Protein AF-A0A094ZX89-F1 (afdb_monomer)

Radius of gyration: 71.56 Å; Cα contacts (8 Å, |Δi|>4): 65; chains: 1; bounding box: 139×80×255 Å

Structure (mmCIF, N/CA/C/O backbone):
data_AF-A0A094ZX89-F1
#
_entry.id   AF-A0A094ZX89-F1
#
loop_
_atom_site.group_PDB
_atom_site.id
_atom_site.type_symbol
_atom_site.label_atom_id
_atom_site.label_alt_id
_atom_site.label_comp_id
_atom_site.label_asym_id
_atom_site.label_entity_id
_atom_site.label_seq_id
_atom_site.pdbx_PDB_ins_code
_atom_site.Cartn_x
_atom_site.Cartn_y
_atom_site.Cartn_z
_atom_site.occupancy
_atom_site.B_iso_or_equiv
_atom_site.auth_seq_id
_atom_site.auth_comp_id
_atom_site.auth_asym_id
_atom_site.auth_atom_id
_atom_site.pdbx_PDB_model_num
ATOM 1 N N . MET A 1 1 ? -76.229 -37.981 180.926 1.00 41.06 1 MET A N 1
ATOM 2 C CA . MET A 1 1 ? -76.497 -39.367 180.472 1.00 41.06 1 MET A CA 1
ATOM 3 C C . MET A 1 1 ? -76.841 -39.307 178.986 1.00 41.06 1 MET A C 1
ATOM 5 O O . MET A 1 1 ? -77.696 -38.516 178.642 1.00 41.06 1 MET A O 1
ATOM 9 N N . VAL A 1 2 ? -76.043 -39.837 178.052 1.00 41.75 2 VAL A N 1
ATOM 10 C CA . VAL A 1 2 ? -75.763 -41.256 177.724 1.00 41.75 2 VAL A CA 1
ATOM 11 C C . VAL A 1 2 ? -76.484 -41.646 176.421 1.00 41.75 2 VAL A C 1
ATOM 13 O O . VAL A 1 2 ? -77.694 -41.779 176.400 1.00 41.75 2 VAL A O 1
ATOM 16 N N . LYS A 1 3 ? -75.650 -41.853 175.388 1.00 41.97 3 LYS A N 1
ATOM 17 C CA . LYS A 1 3 ? -75.594 -42.945 174.388 1.00 41.97 3 LYS A CA 1
ATOM 18 C C . LYS A 1 3 ? -76.803 -43.307 173.493 1.00 41.97 3 LYS A C 1
ATOM 20 O O . LYS A 1 3 ? -77.934 -43.396 173.938 1.00 41.97 3 LYS A O 1
ATOM 25 N N . LYS A 1 4 ? -76.386 -43.814 172.310 1.00 42.12 4 LYS A N 1
ATOM 26 C CA . LYS A 1 4 ? -76.982 -44.830 171.399 1.00 42.12 4 LYS A CA 1
ATOM 27 C C . LYS A 1 4 ? -77.905 -44.287 170.290 1.00 42.12 4 LYS A C 1
ATOM 29 O O . LYS A 1 4 ? -78.927 -43.696 170.575 1.00 42.12 4 LYS A O 1
ATOM 34 N N . SER A 1 5 ? -77.479 -44.313 169.012 1.00 40.62 5 SER A N 1
ATOM 35 C CA . SER A 1 5 ? -77.398 -45.451 168.041 1.00 40.62 5 SER A CA 1
ATOM 36 C C . SER A 1 5 ? -78.710 -45.576 167.237 1.00 40.62 5 SER A C 1
ATOM 38 O O . SER A 1 5 ? -79.751 -45.434 167.849 1.00 40.62 5 SER A O 1
ATOM 40 N N . ASN A 1 6 ? -78.811 -45.897 165.939 1.00 39.19 6 ASN A N 1
ATOM 41 C CA . ASN A 1 6 ? -77.958 -46.660 165.020 1.00 39.19 6 ASN A CA 1
ATOM 42 C C . ASN A 1 6 ? -78.583 -46.627 163.587 1.00 39.19 6 ASN A C 1
ATOM 44 O O . ASN A 1 6 ? -79.802 -46.623 163.501 1.00 39.19 6 ASN A O 1
ATOM 48 N N . LYS A 1 7 ? -77.743 -46.713 162.526 1.00 44.81 7 LYS A N 1
ATOM 49 C CA . LYS A 1 7 ? -77.865 -47.479 161.233 1.00 44.81 7 LYS A CA 1
ATOM 50 C C . LYS A 1 7 ? -79.179 -47.454 160.387 1.00 44.81 7 LYS A C 1
ATOM 52 O O . LYS A 1 7 ? -80.246 -47.631 160.935 1.00 44.81 7 LYS A O 1
ATOM 57 N N . LYS A 1 8 ? -79.219 -47.472 159.034 1.00 43.12 8 LYS A N 1
ATOM 58 C CA . LYS A 1 8 ? -78.257 -47.454 157.892 1.00 43.12 8 LYS A CA 1
ATOM 59 C C . LYS A 1 8 ? -79.046 -47.472 156.535 1.00 43.12 8 LYS A C 1
ATOM 61 O O . LYS A 1 8 ? -79.959 -48.274 156.404 1.00 43.12 8 LYS A O 1
ATOM 66 N N . THR A 1 9 ? -78.542 -46.747 155.510 1.00 43.34 9 THR A N 1
ATOM 67 C CA . THR A 1 9 ? -78.461 -47.079 154.037 1.00 43.34 9 THR A CA 1
ATOM 68 C C . THR A 1 9 ? -79.727 -47.118 153.126 1.00 43.34 9 THR A C 1
ATOM 70 O O . THR A 1 9 ? -80.831 -47.193 153.638 1.00 43.34 9 THR A O 1
ATOM 73 N N . PRO A 1 10 ? -79.609 -47.188 151.768 1.00 52.56 10 PRO A N 1
ATOM 74 C CA . PRO A 1 10 ? -79.004 -46.232 150.805 1.00 52.56 10 PRO A CA 1
ATOM 75 C C . PRO A 1 10 ? -79.899 -46.013 149.534 1.00 52.56 10 PRO A C 1
ATOM 77 O O . PRO A 1 10 ? -80.693 -46.888 149.224 1.00 52.56 10 PRO A O 1
ATOM 80 N N . LYS A 1 11 ? -79.783 -44.903 148.760 1.00 43.03 11 LYS A N 1
ATOM 81 C CA . LYS A 1 11 ? -80.087 -44.838 147.283 1.00 43.03 11 LYS A CA 1
ATOM 82 C C . LYS A 1 11 ? -80.038 -43.441 146.620 1.00 43.03 11 LYS A C 1
ATOM 84 O O . LYS A 1 11 ? -79.767 -43.374 145.430 1.00 43.03 11 LYS A O 1
ATOM 89 N N . LYS A 1 12 ? -80.228 -42.312 147.324 1.00 47.03 12 LYS A N 1
ATOM 90 C CA . LYS A 1 12 ? -80.390 -40.991 146.648 1.00 47.03 1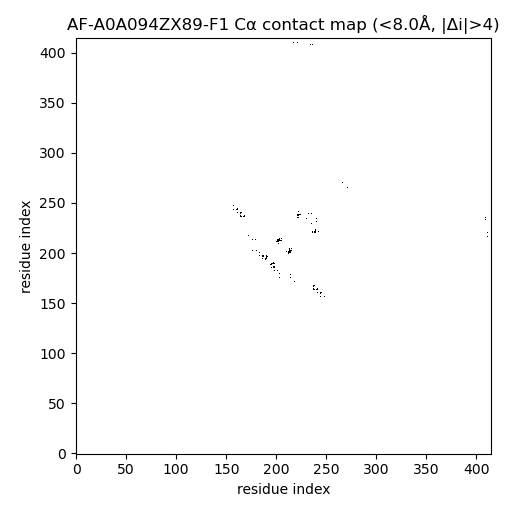2 LYS A CA 1
ATOM 91 C C . LYS A 1 12 ? -79.115 -40.162 146.388 1.00 47.03 12 LYS A C 1
ATOM 93 O O . LYS A 1 12 ? -79.116 -39.342 145.478 1.00 47.03 12 LYS A O 1
ATOM 98 N N . LYS A 1 13 ? -78.003 -40.374 147.111 1.00 49.28 13 LYS A N 1
ATOM 99 C CA . LYS A 1 13 ? -76.745 -39.609 146.897 1.00 49.28 13 LYS A CA 1
ATOM 100 C C . LYS A 1 13 ? -75.967 -40.004 145.632 1.00 49.28 13 LYS A C 1
ATOM 102 O O . LYS A 1 13 ? -75.152 -39.217 145.177 1.00 49.28 13 LYS A O 1
ATOM 107 N N . ASN A 1 14 ? -76.261 -41.165 145.045 1.00 51.38 14 ASN A N 1
ATOM 108 C CA . ASN A 1 14 ? -75.645 -41.632 143.797 1.00 51.38 14 ASN A CA 1
ATOM 109 C C . ASN A 1 14 ? -76.259 -40.982 142.540 1.00 51.38 14 ASN A C 1
ATOM 111 O O . ASN A 1 14 ? -75.715 -41.112 141.453 1.00 51.38 14 ASN A O 1
ATOM 115 N N . ILE A 1 15 ? -77.398 -40.292 142.678 1.00 56.28 15 ILE A N 1
ATOM 116 C CA . ILE A 1 15 ? -78.101 -39.651 141.557 1.00 56.28 15 ILE A CA 1
ATOM 117 C C . ILE A 1 15 ? -77.507 -38.263 141.284 1.00 56.28 15 ILE A C 1
ATOM 119 O O . ILE A 1 15 ? -77.224 -37.936 140.140 1.00 56.28 15 ILE A O 1
ATOM 123 N N . LYS A 1 16 ? -77.210 -37.486 142.336 1.00 60.59 16 LYS A N 1
ATOM 124 C CA . LYS A 1 16 ? -76.754 -36.088 142.221 1.00 60.59 16 LYS A CA 1
ATOM 125 C C . LYS A 1 16 ? -75.310 -35.942 141.716 1.00 60.59 16 LYS A C 1
ATOM 127 O O . LYS A 1 16 ? -74.999 -35.029 140.960 1.00 60.59 16 LYS A O 1
ATOM 132 N N . SER A 1 17 ? -74.413 -36.843 142.119 1.00 62.81 17 SER A N 1
ATOM 133 C CA . SER A 1 17 ? -73.046 -36.926 141.578 1.00 62.81 17 SER A CA 1
ATOM 134 C C . SER A 1 17 ? -73.033 -37.467 140.147 1.00 62.81 17 SER A C 1
ATOM 136 O O . SER A 1 17 ? -72.237 -37.006 139.335 1.00 62.81 17 SER A O 1
ATOM 138 N N . ARG A 1 18 ? -73.955 -38.380 139.816 1.00 63.81 18 ARG A N 1
ATOM 139 C CA . ARG A 1 18 ? -74.156 -38.890 138.453 1.00 63.81 18 ARG A CA 1
ATOM 140 C C . ARG A 1 18 ? -74.731 -37.823 137.516 1.00 63.81 18 ARG A C 1
ATOM 142 O O . ARG A 1 18 ? -74.291 -37.751 136.381 1.00 63.81 18 ARG A O 1
ATOM 149 N N . GLU A 1 19 ? -75.628 -36.961 137.993 1.00 66.25 19 GLU A N 1
ATOM 150 C CA . GLU A 1 19 ? -76.120 -35.784 137.257 1.00 66.25 19 GLU A CA 1
ATOM 151 C C . GLU A 1 19 ? -75.013 -34.767 136.979 1.00 66.25 19 GLU A C 1
ATOM 153 O O . GLU A 1 19 ? -74.880 -34.312 135.853 1.00 66.25 19 GLU A O 1
ATOM 158 N N . ARG A 1 20 ? -74.170 -34.444 137.968 1.00 73.12 20 ARG A N 1
ATOM 159 C CA . ARG A 1 20 ? -73.080 -33.469 137.788 1.00 73.12 20 ARG A CA 1
ATOM 160 C C . ARG A 1 20 ? -71.953 -33.995 136.895 1.00 73.12 20 ARG A C 1
ATOM 162 O O . ARG A 1 20 ? -71.384 -33.234 136.125 1.00 73.12 20 ARG A O 1
ATOM 169 N N . ALA A 1 21 ? -71.650 -35.291 136.980 1.00 75.12 21 ALA A N 1
ATOM 170 C CA . ALA A 1 21 ? -70.727 -35.955 136.063 1.00 75.12 21 ALA A CA 1
ATOM 171 C C . ALA A 1 21 ? -71.303 -36.046 134.641 1.00 75.12 21 ALA A C 1
ATOM 173 O O . ALA A 1 21 ? -70.553 -35.905 133.685 1.00 75.12 21 ALA A O 1
ATOM 174 N N . LYS A 1 22 ? -72.626 -36.227 134.502 1.00 77.44 22 LYS A N 1
ATOM 175 C CA . LYS A 1 22 ? -73.315 -36.166 133.209 1.00 77.44 22 LYS A CA 1
ATOM 176 C C . LYS A 1 22 ? -73.280 -34.750 132.628 1.00 77.44 22 LYS A C 1
ATOM 178 O O . LYS A 1 22 ? -72.902 -34.603 131.483 1.00 77.44 22 LYS A O 1
ATOM 183 N N . GLN A 1 23 ? -73.533 -33.725 133.442 1.00 80.00 23 GLN A N 1
ATOM 184 C CA . GLN A 1 23 ? -73.425 -32.322 133.034 1.00 80.00 23 GLN A CA 1
ATOM 185 C C . GLN A 1 23 ? -72.003 -31.962 132.587 1.00 80.00 23 GLN A C 1
ATOM 187 O O . GLN A 1 23 ? -71.835 -31.367 131.539 1.00 80.00 23 GLN A O 1
ATOM 192 N N . LEU A 1 24 ? -70.971 -32.366 133.337 1.00 80.62 24 LEU A N 1
ATOM 193 C CA . LEU A 1 24 ? -69.576 -32.141 132.941 1.00 80.62 24 LEU A CA 1
ATOM 194 C C . LEU A 1 24 ? -69.176 -32.940 131.696 1.00 80.62 24 LEU A C 1
ATOM 196 O O . LEU A 1 24 ? -68.334 -32.479 130.936 1.00 80.62 24 LEU A O 1
ATOM 200 N N . ALA A 1 25 ? -69.749 -34.129 131.489 1.00 80.81 25 ALA A N 1
ATOM 201 C CA . ALA A 1 25 ? -69.549 -34.902 130.267 1.00 80.81 25 ALA A CA 1
ATOM 202 C C . ALA A 1 25 ? -70.237 -34.238 129.066 1.00 80.81 25 ALA A C 1
ATOM 204 O O . ALA A 1 25 ? -69.625 -34.157 128.007 1.00 80.81 25 ALA A O 1
ATOM 205 N N . ASP A 1 26 ? -71.449 -33.714 129.249 1.00 83.94 26 ASP A N 1
ATOM 206 C CA . ASP A 1 26 ? -72.198 -32.972 128.232 1.00 83.94 26 ASP A CA 1
ATOM 207 C C . ASP A 1 26 ? -71.514 -31.626 127.920 1.00 83.94 26 ASP A C 1
ATOM 209 O O . ASP A 1 26 ? -71.379 -31.253 126.758 1.00 83.94 26 ASP A O 1
ATOM 213 N N . ASP A 1 27 ? -70.992 -30.929 128.933 1.00 83.75 27 ASP A N 1
ATOM 214 C CA . ASP A 1 27 ? -70.238 -29.683 128.773 1.00 83.75 27 ASP A CA 1
ATOM 215 C C . ASP A 1 27 ? -68.872 -29.935 128.110 1.00 83.75 27 ASP A C 1
ATOM 217 O O . ASP A 1 27 ? -68.482 -29.175 127.229 1.00 83.75 27 ASP A O 1
ATOM 221 N N . ASN A 1 28 ? -68.161 -31.020 128.456 1.00 83.00 28 ASN A N 1
ATOM 222 C CA . ASN A 1 28 ? -66.942 -31.439 127.749 1.00 83.00 28 ASN A CA 1
ATOM 223 C C . ASN A 1 28 ? -67.228 -31.909 126.320 1.00 83.00 28 ASN A C 1
ATOM 225 O O . ASN A 1 28 ? -66.385 -31.705 125.448 1.00 83.00 28 ASN A O 1
ATOM 229 N N . ALA A 1 29 ? -68.376 -32.541 126.065 1.00 85.88 29 ALA A N 1
ATOM 230 C CA . ALA A 1 29 ? -68.802 -32.889 124.713 1.00 85.88 29 ALA A CA 1
ATOM 231 C C . ALA A 1 29 ? -69.045 -31.610 123.906 1.00 85.88 29 ALA A C 1
ATOM 233 O O . ALA A 1 29 ? -68.453 -31.432 122.850 1.00 85.88 29 ALA A O 1
ATOM 234 N N . ARG A 1 30 ? -69.782 -30.651 124.476 1.00 87.06 30 ARG A N 1
ATOM 235 C CA . ARG A 1 30 ? -70.062 -29.357 123.849 1.00 87.06 30 ARG A CA 1
ATOM 236 C C . ARG A 1 30 ? -68.807 -28.506 123.627 1.00 87.06 30 ARG A C 1
ATOM 238 O O . ARG A 1 30 ? -68.701 -27.847 122.599 1.00 87.06 30 ARG A O 1
ATOM 245 N N . LEU A 1 31 ? -67.859 -28.511 124.566 1.00 87.50 31 LEU A N 1
ATOM 246 C CA . LEU A 1 31 ? -66.563 -27.833 124.426 1.00 87.50 31 LEU A CA 1
ATOM 247 C C . LEU A 1 31 ? -65.687 -28.492 123.360 1.00 87.50 31 LEU A C 1
ATOM 249 O O . LEU A 1 31 ? -65.070 -27.780 122.575 1.00 87.50 31 LEU A O 1
ATOM 253 N N . ASN A 1 32 ? -65.650 -29.826 123.300 1.00 87.31 32 ASN A N 1
ATOM 254 C CA . ASN A 1 32 ? -64.945 -30.534 122.230 1.00 87.31 32 ASN A CA 1
ATOM 255 C C . ASN A 1 32 ? -65.593 -30.290 120.866 1.00 87.31 32 ASN A C 1
ATOM 257 O O . ASN A 1 32 ? -64.874 -30.135 119.884 1.00 87.31 32 ASN A O 1
ATOM 261 N N . ASP A 1 33 ? -66.920 -30.209 120.799 1.00 88.19 33 ASP A N 1
ATOM 262 C CA . ASP A 1 33 ? -67.635 -29.872 119.569 1.00 88.19 33 ASP A CA 1
ATOM 263 C C . ASP A 1 33 ? -67.336 -28.431 119.138 1.00 88.19 33 ASP A C 1
ATOM 265 O O . ASP A 1 33 ? -67.046 -28.191 117.969 1.00 88.19 33 ASP A O 1
ATOM 269 N N . ALA A 1 34 ? -67.314 -27.478 120.076 1.00 88.56 34 ALA A N 1
ATOM 270 C CA . ALA A 1 34 ? -66.930 -26.093 119.803 1.00 88.56 34 ALA A CA 1
ATOM 271 C C . ALA A 1 34 ? -65.461 -25.967 119.364 1.00 88.56 34 ALA A C 1
ATOM 273 O O . ALA A 1 34 ? -65.155 -25.194 118.459 1.00 88.56 34 ALA A O 1
ATOM 274 N N . LEU A 1 35 ? -64.553 -26.742 119.967 1.00 89.75 35 LEU A N 1
ATOM 275 C CA . LEU A 1 35 ? -63.145 -26.782 119.574 1.00 89.75 35 LEU A CA 1
ATOM 276 C C . LEU A 1 35 ? -62.983 -27.371 118.171 1.00 89.75 35 LEU A C 1
ATOM 278 O O . LEU A 1 35 ? -62.339 -26.752 117.335 1.00 89.75 35 LEU A O 1
ATOM 282 N N . ARG A 1 36 ? -63.626 -28.509 117.884 1.00 89.06 36 ARG A N 1
ATOM 283 C CA . ARG A 1 36 ? -63.624 -29.124 116.547 1.00 89.06 36 ARG A CA 1
ATOM 284 C C . ARG A 1 36 ? -64.212 -28.197 115.493 1.00 89.06 36 ARG A C 1
ATOM 286 O O . ARG A 1 36 ? -63.716 -28.157 114.371 1.00 89.06 36 ARG A O 1
ATOM 293 N N . GLN A 1 37 ? -65.257 -27.455 115.848 1.00 90.00 37 GLN A N 1
ATOM 294 C CA . GLN A 1 37 ? -65.864 -26.468 114.968 1.00 90.00 37 GLN A CA 1
ATOM 295 C C . GLN A 1 37 ? -64.912 -25.290 114.709 1.00 90.00 37 GLN A C 1
ATOM 297 O O . GLN A 1 37 ? -64.726 -24.918 113.557 1.00 90.00 37 GLN A O 1
ATOM 302 N N . SER A 1 38 ? -64.238 -24.772 115.740 1.00 89.06 38 SER A N 1
ATOM 303 C CA . SER A 1 38 ? -63.216 -23.720 115.617 1.00 89.06 38 SER A CA 1
ATOM 304 C C . SER A 1 38 ? -62.000 -24.167 114.794 1.00 89.06 38 SER A C 1
ATOM 306 O O . SER A 1 38 ? -61.538 -23.446 113.913 1.00 89.06 38 SER A O 1
ATOM 308 N N . GLU A 1 39 ? -61.502 -25.386 115.019 1.00 90.94 39 GLU A N 1
ATOM 309 C CA . GLU A 1 39 ? -60.417 -25.981 114.230 1.00 90.94 39 GLU A CA 1
ATOM 310 C C . GLU A 1 39 ? -60.817 -26.132 112.763 1.00 90.94 39 GLU A C 1
ATOM 312 O O . GLU A 1 39 ? -60.021 -25.837 111.872 1.00 90.94 39 GLU A O 1
ATOM 317 N N . LYS A 1 40 ? -62.062 -26.544 112.507 1.00 92.88 40 LYS A N 1
ATOM 318 C CA . LYS A 1 40 ? -62.610 -26.646 111.157 1.00 92.88 40 LYS A CA 1
ATOM 319 C C . LYS A 1 40 ? -62.731 -25.278 110.488 1.00 92.88 40 LYS A C 1
ATOM 321 O O . LYS A 1 40 ? -62.271 -25.127 109.367 1.00 92.88 40 LYS A O 1
ATOM 326 N N . GLU A 1 41 ? -63.277 -24.279 111.174 1.00 90.50 41 GLU A N 1
ATOM 327 C CA . GLU A 1 41 ? -63.386 -22.910 110.655 1.00 90.50 41 GLU A CA 1
ATOM 328 C C . GLU A 1 41 ? -62.006 -22.294 110.383 1.00 90.50 41 GLU A C 1
ATOM 330 O O . GLU A 1 41 ? -61.804 -21.665 109.347 1.00 90.50 41 GLU A O 1
ATOM 335 N N . SER A 1 42 ? -61.024 -22.535 111.257 1.00 89.94 42 SER A N 1
ATOM 336 C CA . SER A 1 42 ? -59.631 -22.118 111.050 1.00 89.94 42 SER A CA 1
ATOM 337 C C . SER A 1 42 ? -58.999 -22.814 109.840 1.00 89.94 42 SER A C 1
ATOM 339 O O . SER A 1 42 ? -58.331 -22.170 109.030 1.00 89.94 42 SER A O 1
ATOM 341 N N . MET A 1 43 ? -59.258 -24.114 109.664 1.00 91.75 43 MET A N 1
ATOM 342 C CA . MET A 1 43 ? -58.808 -24.884 108.501 1.00 91.75 43 MET A CA 1
ATOM 343 C C . MET A 1 43 ? -59.450 -24.381 107.203 1.00 91.75 43 MET A C 1
ATOM 345 O O . MET A 1 43 ? -58.757 -24.226 106.198 1.00 91.75 43 MET A O 1
ATOM 349 N N . ASP A 1 44 ? -60.749 -24.081 107.225 1.00 91.75 44 ASP A N 1
ATOM 350 C CA . ASP A 1 44 ? -61.489 -23.564 106.076 1.00 91.75 44 ASP A CA 1
ATOM 351 C C . ASP A 1 44 ? -60.972 -22.168 105.689 1.00 91.75 44 ASP A C 1
ATOM 353 O O . ASP A 1 44 ? -60.655 -21.936 104.520 1.00 91.75 44 ASP A O 1
ATOM 357 N N . VAL A 1 45 ? -60.767 -21.270 106.662 1.00 91.00 45 VAL A N 1
ATOM 358 C CA . VAL A 1 45 ? -60.157 -19.944 106.442 1.00 91.00 45 VAL A CA 1
ATOM 359 C C . VAL A 1 45 ? -58.733 -20.072 105.904 1.00 91.00 45 VAL A C 1
ATOM 361 O O . VAL A 1 45 ? -58.378 -19.387 104.945 1.00 91.00 45 VAL A O 1
ATOM 364 N N . PHE A 1 46 ? -57.920 -20.966 106.468 1.00 91.69 46 PHE A N 1
ATOM 365 C CA . PHE A 1 46 ? -56.565 -21.216 105.982 1.00 91.69 46 PHE A CA 1
ATOM 366 C C . PHE A 1 46 ? -56.571 -21.742 104.543 1.00 91.69 46 PHE A C 1
ATOM 368 O O . PHE A 1 46 ? -55.788 -21.277 103.717 1.00 91.69 46 PHE A O 1
ATOM 375 N N . SER A 1 47 ? -57.478 -22.666 104.215 1.00 91.06 47 SER A N 1
ATOM 376 C CA . SER A 1 47 ? -57.621 -23.202 102.859 1.00 91.06 47 SER A CA 1
ATOM 377 C C . SER A 1 47 ? -58.056 -22.127 101.860 1.00 91.06 47 SER A C 1
ATOM 379 O O . SER A 1 47 ? -57.508 -22.057 100.760 1.00 91.06 47 SER A O 1
ATOM 381 N N . TYR A 1 48 ? -58.969 -21.238 102.264 1.00 93.25 48 TYR A N 1
ATOM 382 C CA . TYR A 1 48 ? -59.429 -20.117 101.454 1.00 93.25 48 TYR A CA 1
ATOM 383 C C . TYR A 1 48 ? -58.310 -19.102 101.209 1.00 93.25 48 TYR A C 1
ATOM 385 O O . TYR A 1 48 ? -58.075 -18.719 100.068 1.00 93.25 48 TYR A O 1
ATOM 393 N N . LEU A 1 49 ? -57.581 -18.704 102.256 1.00 91.69 49 LEU A N 1
ATOM 394 C CA . LEU A 1 49 ? -56.453 -17.775 102.142 1.00 91.69 49 LEU A CA 1
ATOM 395 C C . LEU A 1 49 ? -55.311 -18.365 101.313 1.00 91.69 49 LEU A C 1
ATOM 397 O O . LEU A 1 49 ? -54.725 -17.663 100.493 1.00 91.69 49 LEU A O 1
ATOM 401 N N . LYS A 1 50 ? -55.012 -19.657 101.491 1.00 93.25 50 LYS A N 1
ATOM 402 C CA . LYS A 1 50 ? -54.009 -20.362 100.691 1.00 93.25 50 LYS A CA 1
ATOM 403 C C . LYS A 1 50 ? -54.397 -20.375 99.216 1.00 93.25 50 LYS A C 1
ATOM 405 O O . LYS A 1 50 ? -53.584 -19.987 98.387 1.00 93.25 50 LYS A O 1
ATOM 410 N N . LYS A 1 51 ? -55.644 -20.739 98.908 1.00 93.62 51 LYS A N 1
ATOM 411 C CA . LYS A 1 51 ? -56.164 -20.715 97.539 1.00 93.62 51 LYS A CA 1
ATOM 412 C C . LYS A 1 51 ? -56.144 -19.302 96.951 1.00 93.62 51 LYS A C 1
ATOM 414 O O . LYS A 1 51 ? -55.687 -19.118 95.836 1.00 93.62 51 LYS A O 1
ATOM 419 N N . GLN A 1 52 ? -56.555 -18.294 97.720 1.00 92.88 52 GLN A N 1
ATOM 420 C CA . GLN A 1 52 ? -56.522 -16.900 97.278 1.00 92.88 52 GLN A CA 1
ATOM 421 C C . GLN A 1 52 ? -55.094 -16.415 96.986 1.00 92.88 52 GLN A C 1
ATOM 423 O O . GLN A 1 52 ? -54.896 -15.657 96.039 1.00 92.88 52 GLN A O 1
ATOM 428 N N . ASN A 1 53 ? -54.104 -16.819 97.786 1.00 90.75 53 ASN A N 1
ATOM 429 C CA . ASN A 1 53 ? -52.701 -16.510 97.512 1.00 90.75 53 ASN A CA 1
ATOM 430 C C . ASN A 1 53 ? -52.186 -17.261 96.280 1.00 90.75 53 ASN A C 1
ATOM 432 O O . ASN A 1 53 ? -51.509 -16.653 95.465 1.00 90.75 53 ASN A O 1
ATOM 436 N N . GLU A 1 54 ? -52.536 -18.536 96.105 1.00 92.50 54 GLU A N 1
ATOM 437 C CA . GLU A 1 54 ? -52.169 -19.311 94.912 1.00 92.50 54 GLU A CA 1
ATOM 438 C C . GLU A 1 54 ? -52.766 -18.709 93.628 1.00 92.50 54 GLU A C 1
ATOM 440 O O . GLU A 1 54 ? -52.052 -18.582 92.631 1.00 92.50 54 GLU A O 1
ATOM 445 N N . ASP A 1 55 ? -54.032 -18.280 93.674 1.00 91.75 55 ASP A N 1
ATOM 446 C CA . ASP A 1 55 ? -54.726 -17.617 92.566 1.00 91.75 55 ASP A CA 1
ATOM 447 C C . ASP A 1 55 ? -54.063 -16.266 92.232 1.00 91.75 55 ASP A C 1
ATOM 449 O O . ASP A 1 55 ? -53.729 -16.016 91.074 1.00 91.75 55 ASP A O 1
ATOM 453 N N . LYS A 1 56 ? -53.781 -15.425 93.243 1.00 92.06 56 LYS A N 1
ATOM 454 C CA . LYS A 1 56 ? -53.076 -14.139 93.060 1.00 92.06 56 LYS A CA 1
ATOM 455 C C . LYS A 1 56 ? -51.645 -14.312 92.558 1.00 92.06 56 LYS A C 1
ATOM 457 O O . LYS A 1 56 ? -51.197 -13.541 91.716 1.00 92.06 56 LYS A O 1
ATOM 462 N N . ASP A 1 57 ? -50.922 -15.311 93.055 1.00 91.56 57 ASP A N 1
ATOM 463 C CA . ASP A 1 57 ? -49.569 -15.615 92.592 1.00 91.56 57 ASP A CA 1
ATOM 464 C C . ASP A 1 57 ? -49.585 -16.140 91.150 1.00 91.56 57 ASP A C 1
ATOM 466 O O . ASP A 1 57 ? -48.630 -15.917 90.406 1.00 91.56 57 ASP A O 1
ATOM 470 N N . SER A 1 58 ? -50.647 -16.843 90.737 1.00 91.75 58 SER A N 1
ATOM 471 C CA . SER A 1 58 ? -50.836 -17.250 89.341 1.00 91.75 58 SER A CA 1
ATOM 472 C C . SER A 1 58 ? -51.119 -16.054 88.445 1.00 91.75 58 SER A C 1
ATOM 474 O O . SER A 1 58 ? -50.438 -15.890 87.440 1.00 91.75 58 SER A O 1
ATOM 476 N N . GLU A 1 59 ? -52.044 -15.186 88.848 1.00 93.81 59 GLU A N 1
ATOM 477 C CA . GLU A 1 59 ? -52.373 -13.957 88.123 1.00 93.81 59 GLU A CA 1
ATOM 478 C C . GLU A 1 59 ? -51.142 -13.050 87.971 1.00 93.81 59 GLU A C 1
ATOM 480 O O . GLU A 1 59 ? -50.861 -12.553 86.883 1.00 93.81 59 GLU A O 1
ATOM 485 N N . LEU A 1 60 ? -50.336 -12.908 89.029 1.00 92.19 60 LEU A N 1
ATOM 486 C CA . LEU A 1 60 ? -49.089 -12.146 88.980 1.00 92.19 60 LEU A CA 1
ATOM 487 C C . LEU A 1 60 ? -48.061 -12.776 88.027 1.00 92.19 60 LEU A C 1
ATOM 489 O O . LEU A 1 60 ? -47.369 -12.052 87.313 1.00 92.19 60 LEU A O 1
ATOM 493 N N . ARG A 1 61 ? -47.944 -14.112 87.996 1.00 92.56 61 ARG A N 1
ATOM 494 C CA . ARG A 1 61 ? -47.064 -14.809 87.041 1.00 92.56 61 ARG A CA 1
ATOM 495 C C . ARG A 1 61 ? -47.520 -14.601 85.600 1.00 92.56 61 ARG A C 1
ATOM 497 O O . ARG A 1 61 ? -46.673 -14.331 84.751 1.00 92.56 61 ARG A O 1
ATOM 504 N N . ASP A 1 62 ? -48.821 -14.686 85.347 1.00 92.94 62 ASP A N 1
ATOM 505 C CA . ASP A 1 62 ? -49.398 -14.485 84.018 1.00 92.94 62 ASP A CA 1
ATOM 506 C C . ASP A 1 62 ? -49.207 -13.034 83.549 1.00 92.94 62 ASP A C 1
ATOM 508 O O . ASP A 1 62 ? -48.798 -12.803 82.412 1.00 92.94 62 ASP A O 1
ATOM 512 N N . GLU A 1 63 ? -49.389 -12.051 84.437 1.00 92.75 63 GLU A N 1
ATOM 513 C CA . GLU A 1 63 ? -49.139 -10.633 84.149 1.00 92.75 63 GLU A CA 1
ATOM 514 C C . GLU A 1 63 ? -47.654 -10.362 83.855 1.00 92.75 63 GLU A C 1
ATOM 516 O O . GLU A 1 63 ? -47.322 -9.721 82.857 1.00 92.75 63 GLU A O 1
ATOM 521 N N . ILE A 1 64 ? -46.737 -10.910 84.662 1.00 92.12 64 ILE A N 1
ATOM 522 C CA . ILE A 1 64 ? -45.289 -10.804 84.415 1.00 92.12 64 ILE A CA 1
ATOM 523 C C . ILE A 1 64 ? -44.922 -11.443 83.071 1.00 92.12 64 ILE A C 1
ATOM 525 O O . ILE A 1 64 ? -44.108 -10.896 82.323 1.00 92.12 64 ILE A O 1
ATOM 529 N N . GLN A 1 65 ? -45.509 -12.594 82.742 1.00 92.94 65 GLN A N 1
ATOM 530 C CA . GLN A 1 65 ? -45.242 -13.282 81.484 1.00 92.94 65 GLN A CA 1
ATOM 531 C C . GLN A 1 65 ? -45.802 -12.517 80.278 1.00 92.94 65 GLN A C 1
ATOM 533 O O . GLN A 1 65 ? -45.110 -12.402 79.264 1.00 92.94 65 GLN A O 1
ATOM 538 N N . ASN A 1 66 ? -46.993 -11.929 80.401 1.00 92.19 66 ASN A N 1
ATOM 539 C CA . ASN A 1 66 ? -47.578 -11.058 79.382 1.00 92.19 66 ASN A CA 1
ATOM 540 C C . ASN A 1 66 ? -46.729 -9.802 79.156 1.00 92.19 66 ASN A C 1
ATOM 542 O O . ASN A 1 66 ? -46.430 -9.465 78.011 1.00 92.19 66 ASN A O 1
ATOM 546 N N . GLN A 1 67 ? -46.275 -9.143 80.226 1.00 92.19 67 GLN A N 1
ATOM 547 C CA . GLN A 1 67 ? -45.391 -7.978 80.125 1.00 92.19 67 GLN A CA 1
ATOM 548 C C . GLN A 1 67 ? -44.050 -8.338 79.487 1.00 92.19 67 GLN A C 1
ATOM 550 O O . GLN A 1 67 ? -43.577 -7.623 78.604 1.00 92.19 67 GLN A O 1
ATOM 555 N N . LYS A 1 68 ? -43.457 -9.473 79.870 1.00 92.75 68 LYS A N 1
ATOM 556 C CA . LYS A 1 68 ? -42.214 -9.964 79.266 1.00 92.75 68 LYS A CA 1
ATOM 557 C C . LYS A 1 68 ? -42.383 -10.237 77.770 1.00 92.75 68 LYS A C 1
ATOM 559 O O . LYS A 1 68 ? -41.544 -9.807 76.985 1.00 92.75 68 LYS A O 1
ATOM 564 N N . CYS A 1 69 ? -43.480 -10.888 77.378 1.00 91.81 69 CYS A N 1
ATOM 565 C CA . CYS A 1 69 ? -43.806 -11.136 75.974 1.00 91.81 69 CYS A CA 1
ATOM 566 C C . CYS A 1 69 ? -43.993 -9.825 75.195 1.00 91.81 69 CYS A C 1
ATOM 568 O O . CYS A 1 69 ? -43.499 -9.694 74.077 1.00 91.81 69 CYS A O 1
ATOM 570 N N . LEU A 1 70 ? -44.658 -8.829 75.789 1.00 92.06 70 LEU A N 1
ATOM 571 C CA . LEU A 1 70 ? -44.868 -7.529 75.157 1.00 92.06 70 LEU A CA 1
ATOM 572 C C . LEU A 1 70 ? -43.553 -6.767 74.949 1.00 92.06 70 LEU A C 1
ATOM 574 O O . LEU A 1 70 ? -43.350 -6.213 73.871 1.00 92.06 70 LEU A O 1
ATOM 578 N N . ILE A 1 71 ? -42.670 -6.759 75.954 1.00 91.69 71 ILE A N 1
ATOM 579 C CA . ILE A 1 71 ? -41.350 -6.116 75.875 1.00 91.69 71 ILE A CA 1
ATOM 580 C C . ILE A 1 71 ? -40.502 -6.784 74.790 1.00 91.69 71 ILE A C 1
ATOM 582 O O . ILE A 1 71 ? -39.981 -6.088 73.923 1.00 91.69 71 ILE A O 1
ATOM 586 N N . GLU A 1 72 ? -40.436 -8.117 74.772 1.00 92.56 72 GLU A N 1
ATOM 587 C CA . GLU A 1 72 ? -39.699 -8.874 73.752 1.00 92.56 72 GLU A CA 1
ATOM 588 C C . GLU A 1 72 ? -40.216 -8.560 72.337 1.00 92.56 72 GLU A C 1
ATOM 590 O O . GLU A 1 72 ? -39.428 -8.264 71.442 1.00 92.56 72 GLU A O 1
ATOM 595 N N . ASN A 1 73 ? -41.540 -8.499 72.148 1.00 90.00 73 ASN A N 1
ATOM 596 C CA . ASN A 1 73 ? -42.156 -8.113 70.872 1.00 90.00 73 ASN A CA 1
ATOM 597 C C . ASN A 1 73 ? -41.953 -6.638 70.482 1.00 90.00 73 ASN A C 1
ATOM 599 O O . ASN A 1 73 ? -42.110 -6.278 69.312 1.00 90.00 73 ASN A O 1
ATOM 603 N N . MET A 1 74 ? -41.725 -5.745 71.445 1.00 90.38 74 MET A N 1
ATOM 604 C CA . MET A 1 74 ? -41.398 -4.345 71.162 1.00 90.38 74 MET A CA 1
ATOM 605 C C . MET A 1 74 ? -39.928 -4.201 70.765 1.00 90.38 74 MET A C 1
ATOM 607 O O . MET A 1 74 ? -39.627 -3.479 69.817 1.00 90.38 74 MET A O 1
ATOM 611 N N . GLU A 1 75 ? -39.025 -4.914 71.440 1.00 89.00 75 GLU A N 1
ATOM 612 C CA . GLU A 1 75 ? -37.598 -4.918 71.116 1.00 89.00 75 GLU A CA 1
ATOM 613 C C . GLU A 1 75 ? -37.334 -5.509 69.728 1.00 89.00 75 GLU A C 1
ATOM 615 O O . GLU A 1 75 ? -36.621 -4.894 68.934 1.00 89.00 75 GLU A O 1
ATOM 620 N N . THR A 1 76 ? -37.938 -6.656 69.393 1.00 87.62 76 THR A N 1
ATOM 621 C CA . THR A 1 76 ? -37.775 -7.282 68.069 1.00 87.62 76 THR A CA 1
ATOM 622 C C . THR A 1 76 ? -38.239 -6.360 66.948 1.00 87.62 76 THR A C 1
ATOM 624 O O . THR A 1 76 ? -37.469 -6.117 66.018 1.00 87.62 76 THR A O 1
ATOM 627 N N . ARG A 1 77 ? -39.430 -5.762 67.081 1.00 88.50 77 ARG A N 1
ATOM 628 C CA . ARG A 1 77 ? -39.959 -4.802 66.101 1.00 88.50 77 ARG A CA 1
ATOM 629 C C . ARG A 1 77 ? -39.066 -3.581 65.933 1.00 88.50 77 ARG A C 1
ATOM 631 O O . ARG A 1 77 ? -38.773 -3.205 64.807 1.00 88.50 77 ARG A O 1
ATOM 638 N N . PHE A 1 78 ? -38.570 -3.001 67.025 1.00 89.31 78 PHE A N 1
ATOM 639 C CA . PHE A 1 78 ? -37.667 -1.852 66.943 1.00 89.31 78 PHE A CA 1
ATOM 640 C C . PHE A 1 78 ? -36.357 -2.186 66.210 1.00 89.31 78 PHE A C 1
ATOM 642 O O . PHE A 1 78 ? -35.831 -1.375 65.443 1.00 89.31 78 PHE A O 1
ATOM 649 N N . PHE A 1 79 ? -35.806 -3.383 66.437 1.00 87.06 79 PHE A N 1
ATOM 650 C CA . PHE A 1 79 ? -34.609 -3.837 65.731 1.00 87.06 79 PHE A CA 1
ATOM 651 C C . PHE A 1 79 ? -34.870 -4.169 64.259 1.00 87.06 79 PHE A C 1
ATOM 653 O O . PHE A 1 79 ? -33.976 -3.948 63.442 1.00 87.06 79 PHE A O 1
ATOM 660 N N . GLU A 1 80 ? -36.041 -4.706 63.920 1.00 89.38 80 GLU A N 1
ATOM 661 C CA . GLU A 1 80 ? -36.460 -4.953 62.535 1.00 89.38 80 GLU A CA 1
ATOM 662 C C . GLU A 1 80 ? -36.673 -3.642 61.779 1.00 89.38 80 GLU A C 1
ATOM 664 O O . GLU A 1 80 ? -36.012 -3.438 60.765 1.00 89.38 80 GLU A O 1
ATOM 669 N N . GLU A 1 81 ? -37.433 -2.694 62.333 1.00 89.94 81 GLU A N 1
ATOM 670 C CA . GLU A 1 81 ? -37.663 -1.373 61.726 1.00 89.94 81 GLU A CA 1
ATOM 671 C C . GLU A 1 81 ? -36.343 -0.647 61.424 1.00 89.94 81 GLU A C 1
ATOM 673 O O . GLU A 1 81 ? -36.125 -0.171 60.311 1.00 89.94 81 GLU A O 1
ATOM 678 N N . LYS A 1 82 ? -35.387 -0.643 62.365 1.00 90.75 82 LYS A N 1
ATOM 679 C CA . LYS A 1 82 ? -34.061 -0.045 62.123 1.00 90.75 82 LYS A CA 1
ATOM 680 C C . LYS A 1 82 ? -33.239 -0.759 61.055 1.00 90.75 82 LYS A C 1
ATOM 682 O O . LYS A 1 82 ? -32.403 -0.130 60.400 1.00 90.75 82 LYS A O 1
ATOM 687 N N . LYS A 1 83 ? -33.381 -2.081 60.927 1.00 91.38 83 LYS A N 1
ATOM 688 C CA . LYS A 1 83 ? -32.712 -2.833 59.857 1.00 91.38 83 LYS A CA 1
ATOM 689 C C . LYS A 1 83 ? -33.347 -2.500 58.516 1.00 91.38 83 LYS A C 1
ATOM 691 O O . LYS A 1 83 ? -32.600 -2.273 57.569 1.00 91.38 83 LYS A O 1
ATOM 696 N N . ASP A 1 84 ? -34.668 -2.413 58.464 1.00 91.94 84 ASP A N 1
ATOM 697 C CA . ASP A 1 84 ? -35.422 -2.111 57.252 1.00 91.94 84 ASP A CA 1
ATOM 698 C C . ASP A 1 84 ? -35.127 -0.695 56.744 1.00 91.94 84 ASP A C 1
ATOM 700 O O . ASP A 1 84 ? -34.788 -0.541 55.572 1.00 91.94 84 ASP A O 1
ATOM 704 N N . GLU A 1 85 ? -35.085 0.312 57.624 1.00 93.12 85 GLU A N 1
ATOM 705 C CA . GLU A 1 85 ? -34.650 1.678 57.273 1.00 93.12 85 GLU A CA 1
ATOM 706 C C . GLU A 1 85 ? -33.240 1.691 56.663 1.00 93.12 85 GLU A C 1
ATOM 708 O O . GLU A 1 85 ? -32.954 2.371 55.674 1.00 93.12 85 GLU A O 1
ATOM 713 N N . LYS A 1 86 ? -32.321 0.916 57.247 1.00 94.06 86 LYS A N 1
ATOM 714 C CA . LYS A 1 86 ? -30.938 0.836 56.770 1.00 94.06 86 LYS A CA 1
ATOM 715 C C . LYS A 1 86 ? -30.835 0.102 55.433 1.00 94.06 86 LYS A C 1
ATOM 717 O O . LYS A 1 86 ? -30.027 0.486 54.588 1.00 94.06 86 LYS A O 1
ATOM 722 N N . ILE A 1 87 ? -31.638 -0.941 55.240 1.00 94.62 87 ILE A N 1
ATOM 723 C CA . ILE A 1 87 ? -31.754 -1.656 53.968 1.00 94.62 87 ILE A CA 1
ATOM 724 C C . ILE A 1 87 ? -32.307 -0.715 52.896 1.00 94.62 87 ILE A C 1
ATOM 726 O O . ILE A 1 87 ? -31.755 -0.685 51.800 1.00 94.62 87 ILE A O 1
ATOM 730 N N . GLU A 1 88 ? -33.325 0.086 53.205 1.00 95.00 88 GLU A N 1
ATOM 731 C CA . GLU A 1 88 ? -33.910 1.053 52.273 1.00 95.00 88 GLU A CA 1
ATOM 732 C C . GLU A 1 88 ? -32.889 2.119 51.847 1.00 95.00 88 GLU A C 1
ATOM 734 O O . GLU A 1 88 ? -32.726 2.382 50.652 1.00 95.00 88 GLU A O 1
ATOM 739 N N . LEU A 1 89 ? -32.116 2.658 52.797 1.00 95.88 89 LEU A N 1
ATOM 740 C CA . LEU A 1 89 ? -31.022 3.589 52.504 1.00 95.88 89 LEU A CA 1
ATOM 741 C C . LEU A 1 89 ? -29.971 2.972 51.572 1.00 95.88 89 LEU A C 1
ATOM 743 O O . LEU A 1 89 ? -29.587 3.594 50.580 1.00 95.88 89 LEU A O 1
ATOM 747 N N . TYR A 1 90 ? -29.532 1.741 51.846 1.00 95.81 90 TYR A N 1
ATOM 748 C CA . TYR A 1 90 ? -28.566 1.058 50.984 1.00 95.81 90 TYR A CA 1
ATOM 749 C C . TYR A 1 90 ? -29.141 0.706 49.612 1.00 95.81 90 TYR A C 1
ATOM 751 O O . TYR A 1 90 ? -28.434 0.812 48.613 1.00 95.81 90 TYR A O 1
ATOM 759 N N . GLN A 1 91 ? -30.415 0.325 49.524 1.00 95.31 91 GLN A N 1
ATOM 760 C CA . GLN A 1 91 ? -31.080 0.094 48.242 1.00 95.31 91 GLN A CA 1
ATOM 761 C C . GLN A 1 91 ? -31.153 1.378 47.412 1.00 95.31 91 GLN A C 1
ATOM 763 O O . GLN A 1 91 ? -30.894 1.343 46.207 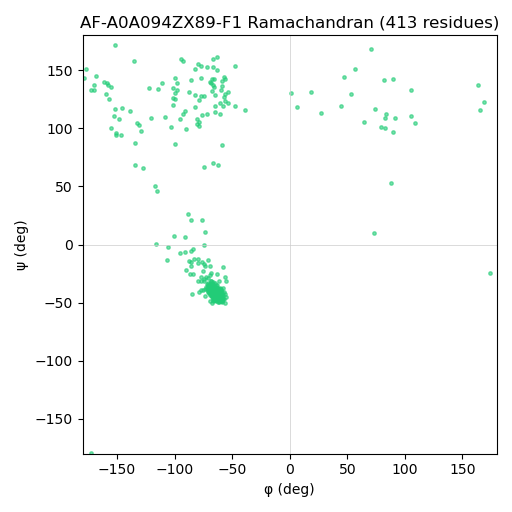1.00 95.31 91 GLN A O 1
ATOM 768 N N . TYR A 1 92 ? -31.463 2.510 48.048 1.00 96.50 92 TYR A N 1
ATOM 769 C CA . TYR A 1 92 ? -31.473 3.813 47.395 1.00 96.50 92 TYR A CA 1
ATOM 770 C C . TYR A 1 92 ? -30.080 4.197 46.879 1.00 96.50 92 TYR A C 1
ATOM 772 O O . TYR A 1 92 ? -29.936 4.556 45.709 1.00 96.50 92 TYR A O 1
ATOM 780 N N . GLU A 1 93 ? -29.046 4.048 47.710 1.00 97.25 93 GLU A N 1
ATOM 781 C CA . GLU A 1 93 ? -27.658 4.328 47.334 1.00 97.25 93 GLU A CA 1
ATOM 782 C C . GLU A 1 93 ? -27.199 3.433 46.170 1.00 97.25 93 GLU A C 1
ATOM 784 O O . GLU A 1 93 ? -26.702 3.933 45.161 1.00 97.25 93 GLU A O 1
ATOM 789 N N . ILE A 1 94 ? -27.455 2.122 46.237 1.00 96.62 94 ILE A N 1
ATOM 790 C CA . ILE A 1 94 ? -27.138 1.178 45.152 1.00 96.62 94 ILE A CA 1
ATOM 791 C C . ILE A 1 94 ? -27.854 1.568 43.857 1.00 96.62 94 ILE A C 1
ATOM 793 O O . ILE A 1 94 ? -27.247 1.545 42.781 1.00 96.62 94 ILE A O 1
ATOM 797 N N . LYS A 1 95 ? -29.136 1.939 43.936 1.00 96.94 95 LYS A N 1
ATOM 798 C CA . LYS A 1 95 ? -29.914 2.372 42.771 1.00 96.94 95 LYS A CA 1
ATOM 799 C C . LYS A 1 95 ? -29.310 3.627 42.141 1.00 96.94 95 LYS A C 1
ATOM 801 O O . LYS A 1 95 ? -29.182 3.680 40.919 1.00 96.94 95 LYS A O 1
ATOM 806 N N . GLN A 1 96 ? -28.898 4.596 42.956 1.00 96.69 96 GLN A N 1
ATOM 807 C CA . GLN A 1 96 ? -28.250 5.815 42.481 1.00 96.69 96 GLN A CA 1
ATOM 808 C C . GLN A 1 96 ? -26.896 5.521 41.817 1.00 96.69 96 GLN A C 1
ATOM 810 O O . GLN A 1 96 ? -26.673 5.959 40.690 1.00 96.69 96 GLN A O 1
ATOM 815 N N . LEU A 1 97 ? -26.031 4.714 42.448 1.00 96.69 97 LEU A N 1
ATOM 816 C CA . LEU A 1 97 ? -24.750 4.317 41.849 1.00 96.69 97 LEU A CA 1
ATOM 817 C C . LEU A 1 97 ? -24.937 3.564 40.527 1.00 96.69 97 LEU A C 1
ATOM 819 O O . LEU A 1 97 ? -24.173 3.769 39.585 1.00 96.69 97 LEU A O 1
ATOM 823 N N . THR A 1 98 ? -25.945 2.696 40.444 1.00 96.62 98 THR A N 1
ATOM 824 C CA . THR A 1 98 ? -26.238 1.931 39.223 1.00 96.62 98 THR A CA 1
ATOM 825 C C . THR A 1 98 ? -26.659 2.855 38.082 1.00 96.62 98 THR A C 1
ATOM 827 O O . THR A 1 98 ? -26.197 2.697 36.953 1.00 96.62 98 THR A O 1
ATOM 830 N N . GLU A 1 99 ? -27.500 3.845 38.376 1.00 97.12 99 GLU A N 1
ATOM 831 C CA . GLU A 1 99 ? -27.937 4.844 37.401 1.00 97.12 99 GLU A CA 1
ATOM 832 C C . GLU A 1 99 ? -26.766 5.706 36.909 1.00 97.12 99 GLU A C 1
ATOM 834 O O . GLU A 1 99 ? -26.599 5.910 35.705 1.00 97.12 99 GLU A O 1
ATOM 839 N N . ASP A 1 100 ? -25.905 6.162 37.818 1.00 96.25 100 ASP A N 1
ATOM 840 C CA . ASP A 1 100 ? -24.737 6.970 37.464 1.00 96.25 100 ASP A CA 1
ATOM 841 C C . ASP A 1 100 ? -23.710 6.169 36.649 1.00 96.25 100 ASP A C 1
ATOM 843 O O . ASP A 1 100 ? -23.168 6.680 35.664 1.00 96.25 100 ASP A O 1
ATOM 847 N N . LEU A 1 101 ? -23.493 4.892 36.984 1.00 96.56 101 LEU A N 1
ATOM 848 C CA . LEU A 1 101 ? -22.662 3.987 36.185 1.00 96.56 101 LEU A CA 1
ATOM 849 C C . LEU A 1 101 ? -23.240 3.760 34.788 1.00 96.56 101 LEU A C 1
ATOM 851 O O . LEU A 1 101 ? -22.489 3.770 33.813 1.00 96.56 101 LEU A O 1
ATOM 855 N N . ASN A 1 102 ? -24.557 3.591 34.664 1.00 96.31 102 ASN A N 1
ATOM 856 C CA . ASN A 1 102 ? -25.203 3.440 33.363 1.00 96.31 102 ASN A CA 1
ATOM 857 C C . ASN A 1 102 ? -25.039 4.701 32.508 1.00 96.31 102 ASN A C 1
ATOM 859 O O . ASN A 1 102 ? -24.654 4.586 31.346 1.00 96.31 102 ASN A O 1
ATOM 863 N N . LYS A 1 103 ? -25.222 5.896 33.083 1.00 96.38 103 LYS A N 1
ATOM 864 C CA . LYS A 1 103 ? -24.978 7.172 32.384 1.00 96.38 103 LYS A CA 1
ATOM 865 C C . LYS A 1 103 ? -23.524 7.325 31.945 1.00 96.38 103 LYS A C 1
ATOM 867 O O . LYS A 1 103 ? -23.249 7.744 30.823 1.00 96.38 103 LYS A O 1
ATOM 872 N N . GLN A 1 104 ? -22.571 6.977 32.809 1.00 95.88 104 GLN A N 1
ATOM 873 C CA . GLN A 1 104 ? -21.156 7.011 32.436 1.00 95.88 104 GLN A CA 1
ATOM 874 C C . GLN A 1 104 ? -20.850 6.013 31.321 1.00 95.88 104 GLN A C 1
ATOM 876 O O . GLN A 1 104 ? -20.133 6.350 30.381 1.00 95.88 104 GLN A O 1
ATOM 881 N N . LYS A 1 105 ? -21.432 4.811 31.381 1.00 96.75 105 LYS A N 1
ATOM 882 C CA . LYS A 1 105 ? -21.287 3.791 30.342 1.00 96.75 105 LYS A CA 1
ATOM 883 C C . LYS A 1 105 ? -21.844 4.265 29.002 1.00 96.75 105 LYS A C 1
ATOM 885 O O . LYS A 1 105 ? -21.190 4.041 27.988 1.00 96.75 105 LYS A O 1
ATOM 890 N N . THR A 1 106 ? -23.003 4.927 28.974 1.00 96.06 106 THR A N 1
ATOM 891 C CA . THR A 1 106 ? -23.581 5.447 27.724 1.00 96.06 106 THR A CA 1
ATOM 892 C C . THR A 1 106 ? -22.725 6.560 27.131 1.00 96.06 106 THR A C 1
ATOM 894 O O . THR A 1 106 ? -22.398 6.489 25.952 1.00 96.06 106 THR A O 1
ATOM 897 N N . ILE A 1 107 ? -22.281 7.523 27.948 1.00 96.31 107 ILE A N 1
ATOM 898 C CA . ILE A 1 107 ? -21.413 8.623 27.492 1.00 96.31 107 ILE A CA 1
ATOM 899 C C . ILE A 1 107 ? -20.082 8.076 26.969 1.00 96.31 107 ILE A C 1
ATOM 901 O O . ILE A 1 107 ? -19.617 8.466 25.901 1.00 96.31 107 ILE A O 1
ATOM 905 N N . PHE A 1 108 ? -19.470 7.149 27.708 1.00 96.69 108 PHE A N 1
ATOM 906 C CA . PHE A 1 108 ? -18.215 6.531 27.297 1.00 96.69 108 PHE A CA 1
ATOM 907 C C . PHE A 1 108 ? -18.381 5.730 26.003 1.00 96.69 108 PHE A C 1
ATOM 909 O O . PHE A 1 108 ? -17.561 5.854 25.099 1.00 96.69 108 PHE A O 1
ATOM 916 N N . SER A 1 109 ? -19.456 4.946 25.890 1.00 96.75 109 SER A N 1
ATOM 917 C CA . SER A 1 109 ? -19.767 4.195 24.674 1.00 96.75 109 SER A CA 1
ATOM 918 C C . SER A 1 109 ? -19.930 5.127 23.476 1.00 96.75 109 SER A C 1
ATOM 920 O O . SER A 1 109 ? -19.331 4.878 22.435 1.00 96.75 109 SER A O 1
ATOM 922 N N . GLU A 1 110 ? -20.686 6.215 23.621 1.00 96.50 110 GLU A N 1
ATOM 923 C CA . GLU A 1 110 ? -20.882 7.204 22.559 1.00 96.50 110 GLU A CA 1
ATOM 924 C C . GLU A 1 110 ? -19.552 7.851 22.148 1.00 96.50 110 GLU A C 1
ATOM 926 O O . GLU A 1 110 ? -19.209 7.887 20.965 1.00 96.50 110 GLU A O 1
ATOM 931 N N . GLN A 1 111 ? -18.736 8.262 23.121 1.00 96.56 111 GLN A N 1
ATOM 932 C CA . GLN A 1 111 ? -17.419 8.832 22.854 1.00 96.56 111 GLN A CA 1
ATOM 933 C C . GLN A 1 111 ? -16.507 7.852 22.102 1.00 96.56 111 GLN A C 1
ATOM 935 O O . GLN A 1 111 ? -15.844 8.248 21.143 1.00 96.56 111 GLN A O 1
ATOM 940 N N . VAL A 1 112 ? -16.481 6.578 22.501 1.00 96.31 112 VAL A N 1
ATOM 941 C CA . VAL A 1 112 ? -15.705 5.545 21.801 1.00 96.31 112 VAL A CA 1
ATOM 942 C C . VAL A 1 112 ? -16.230 5.349 20.379 1.00 96.31 112 VAL A C 1
ATOM 944 O O . VAL A 1 112 ? -15.430 5.269 19.448 1.00 96.31 112 VAL A O 1
ATOM 947 N N . THR A 1 113 ? -17.550 5.329 20.167 1.00 96.50 113 THR A N 1
ATOM 948 C CA . THR A 1 113 ? -18.120 5.205 18.814 1.00 96.50 113 THR A CA 1
ATOM 949 C C . THR A 1 113 ? -17.771 6.394 17.919 1.00 96.50 113 THR A C 1
ATOM 951 O O . THR A 1 113 ? -17.401 6.199 16.765 1.00 96.50 113 THR A O 1
ATOM 954 N N . LEU A 1 114 ? -17.786 7.619 18.450 1.00 96.25 114 LEU A N 1
ATOM 955 C CA . LEU A 1 114 ? -17.392 8.811 17.697 1.00 96.25 114 LEU A CA 1
ATOM 956 C C . LEU A 1 114 ? -15.900 8.791 17.354 1.00 96.25 114 LEU A C 1
ATOM 958 O O . LEU A 1 114 ? -15.535 8.989 16.198 1.00 96.25 114 LEU A O 1
ATOM 962 N N . GLN A 1 115 ? -15.035 8.483 18.324 1.00 95.88 115 GLN A N 1
ATOM 963 C CA . GLN A 1 115 ? -13.590 8.409 18.088 1.00 95.88 115 GLN A CA 1
ATOM 964 C C . GLN A 1 115 ? -13.223 7.303 17.094 1.00 95.88 115 GLN A C 1
ATOM 966 O O . GLN A 1 115 ? -12.385 7.512 16.218 1.00 95.88 115 GLN A O 1
ATOM 971 N N . THR A 1 116 ? -13.855 6.132 17.194 1.00 95.62 116 THR A N 1
ATOM 972 C CA . THR A 1 116 ? -13.633 5.030 16.244 1.00 95.62 116 THR A CA 1
ATOM 973 C C . THR A 1 116 ? -14.140 5.376 14.847 1.00 95.62 116 THR A C 1
ATOM 975 O O . THR A 1 116 ? -13.465 5.056 13.869 1.00 95.62 116 THR A O 1
ATOM 978 N N . PHE A 1 117 ? -15.260 6.095 14.732 1.00 96.75 117 PHE A N 1
ATOM 979 C CA . PHE A 1 117 ? -15.767 6.591 13.455 1.00 96.75 117 PHE A CA 1
ATOM 980 C C . PHE A 1 117 ? -14.831 7.628 12.815 1.00 96.75 117 PHE A C 1
ATOM 982 O O . PHE A 1 117 ? -14.499 7.523 11.632 1.00 96.75 117 PHE A O 1
ATOM 989 N N . GLU A 1 118 ? -14.345 8.603 13.586 1.00 95.69 118 GLU A N 1
ATOM 990 C CA . GLU A 1 118 ? -13.377 9.595 13.105 1.00 95.69 118 GLU A CA 1
ATOM 991 C C . GLU A 1 118 ? -12.055 8.944 12.682 1.00 95.69 118 GLU A C 1
ATOM 993 O O . GLU A 1 118 ? -11.536 9.240 11.599 1.00 95.69 118 GLU A O 1
ATOM 998 N N . ALA A 1 119 ? -11.546 8.007 13.489 1.00 96.12 119 ALA A N 1
ATOM 999 C CA . ALA A 1 119 ? -10.362 7.224 13.161 1.00 96.12 119 ALA A CA 1
ATOM 1000 C C . ALA A 1 119 ? -10.575 6.428 11.864 1.00 96.12 119 ALA A C 1
ATOM 1002 O O . ALA A 1 119 ? -9.762 6.534 10.947 1.00 96.12 119 ALA A O 1
ATOM 1003 N N . SER A 1 120 ? -11.699 5.719 11.731 1.00 97.25 120 SER A N 1
ATOM 1004 C CA . SER A 1 120 ? -12.058 4.967 10.522 1.00 97.25 120 SER A CA 1
ATOM 1005 C C . SER A 1 120 ? -12.094 5.862 9.277 1.00 97.25 120 SER A C 1
ATOM 1007 O O . SER A 1 120 ? -11.437 5.564 8.279 1.00 97.25 120 SER A O 1
ATOM 1009 N N . LYS A 1 121 ? -12.735 7.035 9.360 1.00 97.06 121 LYS A N 1
ATOM 1010 C CA . LYS A 1 121 ? -12.782 8.012 8.261 1.00 97.06 121 LYS A CA 1
ATOM 1011 C C . LYS A 1 121 ? -11.398 8.548 7.888 1.00 97.06 121 LYS A C 1
ATOM 1013 O O . LYS A 1 121 ? -11.121 8.798 6.713 1.00 97.06 121 LYS A O 1
ATOM 1018 N N . SER A 1 122 ? -10.521 8.765 8.868 1.00 96.88 122 SER A N 1
ATOM 1019 C CA . SER A 1 122 ? -9.142 9.191 8.605 1.00 96.88 122 SER A CA 1
ATOM 1020 C C . SER A 1 122 ? -8.315 8.088 7.938 1.00 96.88 122 SER A C 1
ATOM 1022 O O . SER A 1 122 ? -7.622 8.362 6.958 1.00 96.88 122 SER A O 1
ATOM 1024 N N . ILE A 1 123 ? -8.463 6.839 8.395 1.00 97.69 123 ILE A N 1
ATOM 1025 C CA . ILE A 1 123 ? -7.843 5.655 7.795 1.00 97.69 123 ILE A CA 1
ATOM 1026 C C . ILE A 1 123 ? -8.307 5.510 6.346 1.00 97.69 123 ILE A C 1
ATOM 1028 O O . ILE A 1 123 ? -7.476 5.360 5.458 1.00 97.69 123 ILE A O 1
ATOM 1032 N N . GLU A 1 124 ? -9.605 5.638 6.071 1.00 97.44 124 GLU A N 1
ATOM 1033 C CA . GLU A 1 124 ? -10.150 5.533 4.715 1.00 97.44 124 GLU A CA 1
ATOM 1034 C C . GLU A 1 124 ? -9.544 6.585 3.767 1.00 97.44 124 GLU A C 1
ATOM 1036 O O . GLU A 1 124 ? -9.108 6.264 2.658 1.00 97.44 124 GLU A O 1
ATOM 1041 N N . LYS A 1 125 ? -9.453 7.847 4.209 1.00 97.00 125 LYS A N 1
ATOM 1042 C CA . LYS A 1 125 ? -8.828 8.929 3.428 1.00 97.00 125 LYS A CA 1
ATOM 1043 C C . LYS A 1 125 ? -7.351 8.656 3.138 1.00 97.00 125 LYS A C 1
ATOM 1045 O O . LYS A 1 125 ? -6.892 8.883 2.013 1.00 97.00 125 LYS A O 1
ATOM 1050 N N . LEU A 1 126 ? -6.607 8.185 4.139 1.00 97.12 126 LEU A N 1
ATOM 1051 C CA . LEU A 1 126 ? -5.194 7.843 3.990 1.00 97.12 126 LEU A CA 1
ATOM 1052 C C . LEU A 1 126 ? -5.015 6.670 3.025 1.00 97.12 126 LEU A C 1
ATOM 1054 O O . LEU A 1 126 ? -4.208 6.768 2.104 1.00 97.12 126 LEU A O 1
ATOM 1058 N N . THR A 1 127 ? -5.821 5.618 3.163 1.00 96.94 127 THR A N 1
ATOM 1059 C CA . THR A 1 127 ? -5.805 4.449 2.276 1.00 96.94 127 THR A CA 1
ATOM 1060 C C . THR A 1 127 ? -6.083 4.841 0.824 1.00 96.94 127 THR A C 1
ATOM 1062 O O . THR A 1 127 ? -5.310 4.467 -0.058 1.00 96.94 127 THR A O 1
ATOM 1065 N N . LYS A 1 128 ? -7.097 5.680 0.562 1.00 97.31 128 LYS A N 1
ATOM 1066 C CA . LYS A 1 128 ? -7.387 6.195 -0.793 1.00 97.31 128 LYS A CA 1
ATOM 1067 C C . LYS A 1 128 ? -6.220 6.996 -1.374 1.00 97.31 128 LYS A C 1
ATOM 1069 O O . LYS A 1 128 ? -5.858 6.824 -2.537 1.00 97.31 128 LYS A O 1
ATOM 1074 N N . THR A 1 129 ? -5.607 7.864 -0.568 1.00 97.19 129 THR A N 1
ATOM 1075 C CA . THR A 1 129 ? -4.452 8.669 -1.004 1.00 97.19 129 THR A CA 1
ATOM 1076 C C . THR A 1 129 ? -3.259 7.776 -1.341 1.00 97.19 129 THR A C 1
ATOM 1078 O O . THR A 1 129 ? -2.615 7.948 -2.376 1.00 97.19 129 THR A O 1
ATOM 1081 N N . LEU A 1 130 ? -3.003 6.776 -0.501 1.00 97.75 130 LEU A N 1
ATOM 1082 C CA . LEU A 1 130 ? -1.936 5.805 -0.690 1.00 97.75 130 LEU A CA 1
ATOM 1083 C C . LEU A 1 130 ? -2.159 4.978 -1.965 1.00 97.75 130 LEU A C 1
ATOM 1085 O O . LEU A 1 130 ? -1.222 4.764 -2.733 1.00 97.75 130 LEU A O 1
ATOM 1089 N N . GLU A 1 131 ? -3.392 4.558 -2.240 1.00 97.69 131 GLU A N 1
ATOM 1090 C CA . GLU A 1 131 ? -3.739 3.831 -3.462 1.00 97.69 131 GLU A CA 1
ATOM 1091 C C . GLU A 1 131 ? -3.502 4.672 -4.730 1.00 97.69 131 GLU A C 1
ATOM 1093 O O . GLU A 1 131 ? -2.932 4.182 -5.711 1.00 97.69 131 GLU A O 1
ATOM 1098 N N . LEU A 1 132 ? -3.876 5.956 -4.711 1.00 97.12 132 LEU A N 1
ATOM 1099 C CA . LEU A 1 132 ? -3.608 6.881 -5.817 1.00 97.12 132 LEU A CA 1
ATOM 1100 C C . LEU A 1 132 ? -2.104 7.066 -6.055 1.00 97.12 132 LEU A C 1
ATOM 1102 O O . LEU A 1 132 ? -1.657 7.023 -7.207 1.00 97.12 132 LEU A O 1
ATOM 1106 N N . GLU A 1 133 ? -1.315 7.210 -4.989 1.00 97.50 133 GLU A N 1
ATOM 1107 C CA . GLU A 1 133 ? 0.144 7.307 -5.089 1.00 97.50 133 GLU A CA 1
ATOM 1108 C C . GLU A 1 133 ? 0.777 6.000 -5.586 1.00 97.50 133 GLU A C 1
ATOM 1110 O O . GLU A 1 133 ? 1.642 6.037 -6.463 1.00 97.50 133 GLU A O 1
ATOM 1115 N N . ARG A 1 134 ? 0.284 4.828 -5.161 1.00 96.88 134 ARG A N 1
ATOM 1116 C CA . ARG A 1 134 ? 0.700 3.532 -5.730 1.00 96.88 134 ARG A CA 1
ATOM 1117 C C . ARG A 1 134 ? 0.420 3.463 -7.232 1.00 96.88 134 ARG A C 1
ATOM 1119 O O . ARG A 1 134 ? 1.320 3.137 -8.005 1.00 96.88 134 ARG A O 1
ATOM 1126 N N . LYS A 1 135 ? -0.787 3.832 -7.678 1.00 97.31 135 LYS A N 1
ATOM 1127 C CA . LYS A 1 135 ? -1.144 3.865 -9.113 1.00 97.31 135 LYS A CA 1
ATOM 1128 C C . LYS A 1 135 ? -0.236 4.815 -9.895 1.00 97.31 135 LYS A C 1
ATOM 1130 O O . LYS A 1 135 ? 0.194 4.492 -11.004 1.00 97.31 135 LYS A O 1
ATOM 1135 N N . ARG A 1 136 ? 0.091 5.978 -9.328 1.00 96.62 136 ARG A N 1
ATOM 1136 C CA . ARG A 1 136 ? 1.028 6.935 -9.928 1.00 96.62 136 ARG A CA 1
ATOM 1137 C C . ARG A 1 136 ? 2.441 6.361 -10.026 1.00 96.62 136 ARG A C 1
ATOM 1139 O O . ARG A 1 136 ? 3.058 6.470 -11.084 1.00 96.62 136 ARG A O 1
ATOM 1146 N N . MET A 1 137 ? 2.929 5.723 -8.967 1.00 96.94 137 MET A N 1
ATOM 1147 C CA . MET A 1 137 ? 4.243 5.085 -8.930 1.00 96.94 137 MET A CA 1
ATOM 1148 C C . MET A 1 137 ? 4.358 3.973 -9.976 1.00 96.94 137 MET A C 1
ATOM 1150 O O . MET A 1 137 ? 5.341 3.933 -10.712 1.00 96.94 137 MET A O 1
ATOM 1154 N N . ILE A 1 138 ? 3.324 3.139 -10.122 1.00 97.62 138 ILE A N 1
ATOM 1155 C CA . ILE A 1 138 ? 3.264 2.097 -11.157 1.00 97.62 138 ILE A CA 1
ATOM 1156 C C . ILE A 1 138 ? 3.342 2.716 -12.558 1.00 97.62 138 ILE A C 1
ATOM 1158 O O . ILE A 1 138 ? 4.117 2.252 -13.393 1.00 97.62 138 ILE A O 1
ATOM 1162 N N . ARG A 1 139 ? 2.604 3.805 -12.825 1.00 97.50 139 ARG A N 1
ATOM 1163 C CA . ARG A 1 139 ? 2.673 4.512 -14.120 1.00 97.50 139 ARG A CA 1
ATOM 1164 C C . ARG A 1 139 ? 4.067 5.077 -14.397 1.00 97.50 139 ARG A C 1
ATOM 1166 O O . ARG A 1 139 ? 4.558 4.944 -15.514 1.00 97.50 139 ARG A O 1
ATOM 1173 N N . ILE A 1 140 ? 4.706 5.685 -13.395 1.00 97.69 140 ILE A N 1
ATOM 1174 C CA . ILE A 1 140 ? 6.070 6.221 -13.518 1.00 97.69 140 ILE A CA 1
ATOM 1175 C C . ILE A 1 140 ? 7.067 5.090 -13.776 1.00 97.69 140 ILE A C 1
ATOM 1177 O O . ILE A 1 140 ? 7.889 5.210 -14.679 1.00 97.69 140 ILE A O 1
ATOM 1181 N N . SER A 1 141 ? 6.973 3.986 -13.034 1.00 97.12 141 SER A N 1
ATOM 1182 C CA . SER A 1 141 ? 7.833 2.814 -13.214 1.00 97.12 141 SER A CA 1
ATOM 1183 C C . SER A 1 141 ? 7.662 2.199 -14.604 1.00 97.12 141 SER A C 1
ATOM 1185 O O . SER A 1 141 ? 8.648 1.974 -15.301 1.00 97.12 141 SER A O 1
ATOM 1187 N N . SER A 1 142 ? 6.421 2.021 -15.066 1.00 97.25 142 SER A N 1
ATOM 1188 C CA . SER A 1 142 ? 6.130 1.522 -16.415 1.00 97.25 142 SER A CA 1
ATOM 1189 C C . SER A 1 142 ? 6.703 2.437 -17.501 1.00 97.25 142 SER A C 1
ATOM 1191 O O . SER A 1 142 ? 7.321 1.961 -18.454 1.00 97.25 142 SER A O 1
ATOM 1193 N N . LEU A 1 143 ? 6.559 3.756 -17.340 1.00 97.75 143 LEU A N 1
ATOM 1194 C CA . LEU A 1 143 ? 7.132 4.726 -18.267 1.00 97.75 143 LEU A CA 1
ATOM 1195 C C . LEU A 1 143 ? 8.664 4.689 -18.252 1.00 97.75 143 LEU A C 1
ATOM 1197 O O . LEU A 1 143 ? 9.277 4.685 -19.317 1.00 97.75 143 LEU A O 1
ATOM 1201 N N . ALA A 1 144 ? 9.282 4.636 -17.072 1.00 97.56 144 ALA A N 1
ATOM 1202 C CA . ALA A 1 144 ? 10.730 4.537 -16.930 1.00 97.56 144 ALA A CA 1
ATOM 1203 C C . ALA A 1 144 ? 11.263 3.266 -17.601 1.00 97.56 144 ALA A C 1
ATOM 1205 O O . ALA A 1 144 ? 12.197 3.347 -18.393 1.00 97.56 144 ALA A O 1
ATOM 1206 N N . ASN A 1 145 ? 10.615 2.122 -17.372 1.00 96.56 145 ASN A N 1
ATOM 1207 C CA . ASN A 1 145 ? 10.969 0.856 -18.010 1.00 96.56 145 ASN A CA 1
ATOM 1208 C C . ASN A 1 145 ? 10.822 0.927 -19.532 1.00 96.56 145 ASN A C 1
ATOM 1210 O O . ASN A 1 145 ? 11.717 0.486 -20.244 1.00 96.56 145 ASN A O 1
ATOM 1214 N N . ARG A 1 146 ? 9.754 1.551 -20.049 1.00 97.56 146 ARG A N 1
ATOM 1215 C CA . ARG A 1 146 ? 9.586 1.761 -21.495 1.00 97.56 146 ARG A CA 1
ATOM 1216 C C . ARG A 1 146 ? 10.687 2.642 -22.082 1.00 97.56 146 ARG A C 1
ATOM 1218 O O . ARG A 1 146 ? 11.200 2.333 -23.150 1.00 97.56 146 ARG A O 1
ATOM 1225 N N . ILE A 1 147 ? 11.056 3.727 -21.400 1.00 95.19 147 ILE A N 1
ATOM 1226 C CA . ILE A 1 147 ? 12.142 4.615 -21.840 1.00 95.19 147 ILE A CA 1
ATOM 1227 C C . ILE A 1 147 ? 13.478 3.867 -21.835 1.00 95.19 147 ILE A C 1
ATOM 1229 O O . ILE A 1 147 ? 14.254 4.001 -22.778 1.00 95.19 147 ILE A O 1
ATOM 1233 N N . LEU A 1 148 ? 13.747 3.075 -20.795 1.00 95.06 148 LEU A N 1
ATOM 1234 C CA . LEU A 1 148 ? 14.951 2.251 -20.711 1.00 95.06 148 LEU A CA 1
ATOM 1235 C C . LEU A 1 148 ? 14.985 1.199 -21.819 1.00 95.06 148 LEU A C 1
ATOM 1237 O O . LEU A 1 148 ? 16.019 1.044 -22.455 1.00 95.06 148 LEU A O 1
ATOM 1241 N N . GLN A 1 149 ? 13.859 0.544 -22.099 1.00 96.31 149 GLN A N 1
ATOM 1242 C CA . GLN A 1 149 ? 13.748 -0.419 -23.187 1.00 96.31 149 GLN A CA 1
ATOM 1243 C C . GLN A 1 149 ? 14.007 0.238 -24.548 1.00 96.31 149 GLN A C 1
ATOM 1245 O O . GLN A 1 149 ? 14.858 -0.232 -25.290 1.00 96.31 149 GLN A O 1
ATOM 1250 N N . GLN A 1 150 ? 13.352 1.365 -24.848 1.00 94.38 150 GLN A N 1
ATOM 1251 C CA . GLN A 1 150 ? 13.589 2.107 -26.092 1.00 94.38 150 GLN A CA 1
ATOM 1252 C C . GLN A 1 150 ? 15.050 2.547 -26.221 1.00 94.38 150 GLN A C 1
ATOM 1254 O O . GLN A 1 150 ? 15.638 2.470 -27.296 1.00 94.38 150 GLN A O 1
ATOM 1259 N N . ARG A 1 151 ? 15.659 3.002 -25.121 1.00 92.69 151 ARG A N 1
ATOM 1260 C CA . ARG A 1 151 ? 17.079 3.352 -25.094 1.00 92.69 151 ARG A CA 1
ATOM 1261 C C . ARG A 1 151 ? 17.955 2.132 -25.379 1.00 92.69 151 ARG A C 1
ATOM 1263 O O . ARG A 1 151 ? 18.878 2.257 -26.176 1.00 92.69 151 ARG A O 1
ATOM 1270 N N . ASN A 1 152 ? 17.655 0.990 -24.765 1.00 94.88 152 ASN A N 1
ATOM 1271 C CA . ASN A 1 152 ? 18.383 -0.256 -24.979 1.00 94.88 152 ASN A CA 1
ATOM 1272 C C . ASN A 1 152 ? 18.282 -0.717 -26.440 1.00 94.88 152 ASN A C 1
ATOM 1274 O O . ASN A 1 152 ? 19.304 -0.977 -27.058 1.00 94.88 152 ASN A O 1
ATOM 1278 N N . GLU A 1 153 ? 17.082 -0.709 -27.028 1.00 95.44 153 GLU A N 1
ATOM 1279 C CA . GLU A 1 153 ? 16.860 -1.047 -28.444 1.00 95.44 153 GLU A CA 1
ATOM 1280 C C . GLU A 1 153 ? 17.682 -0.147 -29.382 1.00 95.44 153 GLU A C 1
ATOM 1282 O O . GLU A 1 153 ? 18.285 -0.614 -30.351 1.00 95.44 153 GLU A O 1
ATOM 1287 N N . ILE A 1 154 ? 17.757 1.153 -29.082 1.00 92.56 154 ILE A N 1
ATOM 1288 C CA . ILE A 1 154 ? 18.563 2.095 -29.863 1.00 92.56 154 ILE A CA 1
ATOM 1289 C C . ILE A 1 154 ? 20.067 1.833 -29.671 1.00 92.56 154 ILE A C 1
ATOM 1291 O O . ILE A 1 154 ? 20.821 1.849 -30.646 1.00 92.56 154 ILE A O 1
ATOM 1295 N N . GLU A 1 155 ? 20.526 1.598 -28.441 1.00 91.50 155 GLU A N 1
ATOM 1296 C CA . GLU A 1 155 ? 21.929 1.279 -28.145 1.00 91.50 155 GLU A CA 1
ATOM 1297 C C . GLU A 1 155 ? 22.363 -0.021 -28.844 1.00 91.50 155 GLU A C 1
ATOM 1299 O O . GLU A 1 155 ? 23.398 -0.035 -29.516 1.00 91.50 155 GLU A O 1
ATOM 1304 N N . GLU A 1 156 ? 21.540 -1.069 -28.788 1.00 94.50 156 GLU A N 1
ATOM 1305 C CA . GLU A 1 156 ? 21.750 -2.333 -29.502 1.00 94.50 156 GLU A CA 1
ATOM 1306 C C . GLU A 1 156 ? 21.806 -2.131 -31.018 1.00 94.50 156 GLU A C 1
ATOM 1308 O O . GLU A 1 156 ? 22.714 -2.651 -31.676 1.00 94.50 156 GLU A O 1
ATOM 1313 N N . PHE A 1 157 ? 20.899 -1.323 -31.580 1.00 94.31 157 PHE A N 1
ATOM 1314 C CA . PHE A 1 157 ? 20.915 -0.979 -33.000 1.00 94.31 157 PHE A CA 1
ATOM 1315 C C . PHE A 1 157 ? 22.226 -0.292 -33.406 1.00 94.31 157 PHE A C 1
ATOM 1317 O O . PHE A 1 157 ? 22.822 -0.655 -34.425 1.00 94.31 157 PHE A O 1
ATOM 1324 N N . PHE A 1 158 ? 22.710 0.676 -32.620 1.00 92.31 158 PHE A N 1
ATOM 1325 C CA . PHE A 1 158 ? 23.962 1.378 -32.914 1.00 92.31 158 PHE A CA 1
ATOM 1326 C C . PHE A 1 158 ? 25.183 0.475 -32.793 1.00 92.31 158 PHE A C 1
ATOM 1328 O O . PHE A 1 158 ? 26.046 0.518 -33.669 1.00 92.31 158 PHE A O 1
ATOM 1335 N N . ILE A 1 159 ? 25.258 -0.351 -31.749 1.00 91.81 159 ILE A N 1
ATOM 1336 C CA . ILE A 1 159 ? 26.359 -1.303 -31.564 1.00 91.81 159 ILE A CA 1
ATOM 1337 C C . ILE A 1 159 ? 26.386 -2.297 -32.728 1.00 91.81 159 ILE A C 1
ATOM 1339 O O . ILE A 1 159 ? 27.432 -2.494 -33.347 1.00 91.81 159 ILE A O 1
ATOM 1343 N N . THR A 1 160 ? 25.230 -2.862 -33.077 1.00 94.94 160 THR A N 1
ATOM 1344 C CA . THR A 1 160 ? 25.092 -3.805 -34.194 1.00 94.94 160 THR A CA 1
ATOM 1345 C C . THR A 1 160 ? 25.484 -3.157 -35.517 1.00 94.94 160 THR A C 1
ATOM 1347 O O . THR A 1 160 ? 26.288 -3.711 -36.265 1.00 94.94 160 THR A O 1
ATOM 1350 N N . SER A 1 161 ? 24.989 -1.947 -35.783 1.00 94.06 161 SER A N 1
ATOM 1351 C CA . SER A 1 161 ? 25.301 -1.203 -37.007 1.00 94.06 161 SER A CA 1
ATOM 1352 C C . SER A 1 161 ? 26.783 -0.836 -37.100 1.00 94.06 161 SER A C 1
ATOM 1354 O O . SER A 1 161 ? 27.381 -0.961 -38.166 1.00 94.06 161 SER A O 1
ATOM 1356 N N . LEU A 1 162 ? 27.403 -0.411 -35.994 1.00 92.31 162 LEU A N 1
ATOM 1357 C CA . LEU A 1 162 ? 28.834 -0.100 -35.950 1.00 92.31 162 LEU A CA 1
ATOM 1358 C C . LEU A 1 162 ? 29.687 -1.345 -36.186 1.00 92.31 162 LEU A C 1
ATOM 1360 O O . LEU A 1 162 ? 30.661 -1.273 -36.931 1.00 92.31 162 LEU A O 1
ATOM 1364 N N . ASN A 1 163 ? 29.325 -2.480 -35.588 1.00 94.06 163 ASN A N 1
ATOM 1365 C CA . ASN A 1 163 ? 30.026 -3.742 -35.816 1.00 94.06 163 ASN A CA 1
ATOM 1366 C C . ASN A 1 163 ? 29.910 -4.178 -37.278 1.00 94.06 163 ASN A C 1
ATOM 1368 O O . ASN A 1 163 ? 30.931 -4.442 -37.909 1.00 94.06 163 ASN A O 1
ATOM 1372 N N . TYR A 1 164 ? 28.701 -4.127 -37.844 1.00 94.81 164 TYR A N 1
ATOM 1373 C CA . TYR A 1 164 ? 28.469 -4.426 -39.255 1.00 94.81 164 TYR A CA 1
ATOM 1374 C C . TYR A 1 164 ? 29.328 -3.550 -40.177 1.00 94.81 164 TYR A C 1
ATOM 1376 O O . TYR A 1 164 ? 30.045 -4.059 -41.035 1.00 94.81 164 TYR A O 1
ATOM 1384 N N . VAL A 1 165 ? 29.325 -2.228 -39.971 1.00 93.62 165 VAL A N 1
ATOM 1385 C CA . VAL A 1 165 ? 30.134 -1.311 -40.786 1.00 93.62 165 VAL A CA 1
ATOM 1386 C C . VAL A 1 165 ? 31.630 -1.580 -40.615 1.00 93.62 165 VAL A C 1
ATOM 1388 O O . VAL A 1 165 ? 32.364 -1.545 -41.598 1.00 93.62 165 VAL A O 1
ATOM 1391 N N . ARG A 1 166 ? 32.111 -1.867 -39.400 1.00 93.00 166 ARG A N 1
ATOM 1392 C CA . ARG A 1 166 ? 33.529 -2.195 -39.166 1.00 93.00 166 ARG A CA 1
ATOM 1393 C C . ARG A 1 166 ? 33.957 -3.463 -39.891 1.00 93.00 166 ARG A C 1
ATOM 1395 O O . ARG A 1 166 ? 35.078 -3.510 -40.396 1.00 93.00 166 ARG A O 1
ATOM 1402 N N . ASP A 1 167 ? 33.096 -4.469 -39.954 1.00 94.25 167 ASP A N 1
ATOM 1403 C CA . ASP A 1 167 ? 33.387 -5.695 -40.692 1.00 94.25 167 ASP A CA 1
ATOM 1404 C C . ASP A 1 167 ? 33.356 -5.458 -42.207 1.00 94.25 167 ASP A C 1
ATOM 1406 O O . ASP A 1 167 ? 34.292 -5.866 -42.900 1.00 94.25 167 ASP A O 1
ATOM 1410 N N . GLU A 1 168 ? 32.398 -4.674 -42.708 1.00 93.00 168 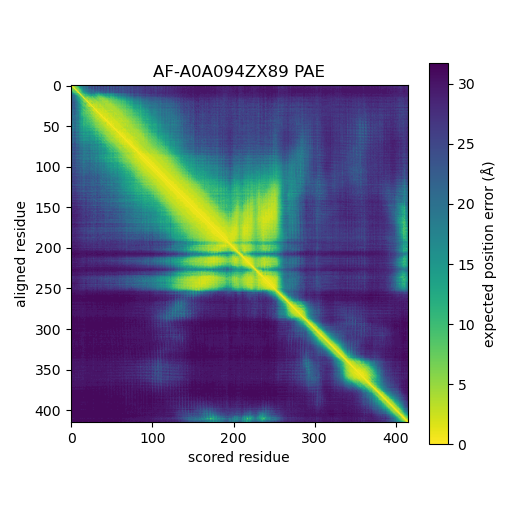GLU A N 1
ATOM 1411 C CA . GLU A 1 168 ? 32.377 -4.237 -44.110 1.00 93.00 168 GLU A CA 1
ATOM 1412 C C . GLU A 1 168 ? 33.614 -3.409 -44.487 1.00 93.00 168 GLU A C 1
ATOM 1414 O O . GLU A 1 168 ? 34.158 -3.588 -45.576 1.00 93.00 168 GLU A O 1
ATOM 1419 N N . ILE A 1 169 ? 34.128 -2.553 -43.593 1.00 91.38 169 ILE A N 1
ATOM 1420 C CA . ILE A 1 169 ? 35.391 -1.827 -43.811 1.00 91.38 169 ILE A CA 1
ATOM 1421 C C . ILE A 1 169 ? 36.545 -2.813 -44.003 1.00 91.38 169 ILE A C 1
ATOM 1423 O O . ILE A 1 169 ? 37.305 -2.667 -44.958 1.00 91.38 169 ILE A O 1
ATOM 1427 N N . LYS A 1 170 ? 36.683 -3.829 -43.140 1.00 92.19 170 LYS A N 1
ATOM 1428 C CA . LYS A 1 170 ? 37.763 -4.826 -43.268 1.00 92.19 170 LYS A CA 1
ATOM 1429 C C . LYS A 1 170 ? 37.672 -5.570 -44.599 1.00 92.19 170 LYS A C 1
ATOM 1431 O O . LYS A 1 170 ? 38.682 -5.730 -45.283 1.00 92.19 170 LYS A O 1
ATOM 1436 N N . VAL A 1 171 ? 36.469 -6.005 -44.980 1.00 93.25 171 VAL A N 1
ATOM 1437 C CA . VAL A 1 171 ? 36.227 -6.703 -46.253 1.00 93.25 171 VAL A CA 1
ATOM 1438 C C . VAL A 1 171 ? 36.548 -5.791 -47.437 1.00 93.25 171 VAL A C 1
ATOM 1440 O O . VAL A 1 171 ? 37.278 -6.191 -48.343 1.00 93.25 171 VAL A O 1
ATOM 1443 N N . ASN A 1 172 ? 36.066 -4.548 -47.416 1.00 91.94 172 ASN A N 1
ATOM 1444 C CA . ASN A 1 172 ? 36.284 -3.583 -48.488 1.00 91.94 172 ASN A CA 1
ATOM 1445 C C . ASN A 1 172 ? 37.764 -3.195 -48.635 1.00 91.94 172 ASN A C 1
ATOM 1447 O O . ASN A 1 172 ? 38.274 -3.155 -49.752 1.00 91.94 172 ASN A O 1
ATOM 1451 N N . GLN A 1 173 ? 38.475 -2.979 -47.525 1.00 90.75 173 GLN A N 1
ATOM 1452 C CA . GLN A 1 173 ? 39.913 -2.697 -47.527 1.00 90.75 173 GLN A CA 1
ATOM 1453 C C . GLN A 1 173 ? 40.715 -3.871 -48.097 1.00 90.75 173 GLN A C 1
ATOM 1455 O O . GLN A 1 173 ? 41.590 -3.663 -48.938 1.00 90.75 173 GLN A O 1
ATOM 1460 N N . ASN A 1 174 ? 40.390 -5.104 -47.699 1.00 92.19 174 ASN A N 1
ATOM 1461 C CA . ASN A 1 174 ? 41.040 -6.302 -48.233 1.00 92.19 174 ASN A CA 1
ATOM 1462 C C . ASN A 1 174 ? 40.796 -6.460 -49.740 1.00 92.19 174 ASN A C 1
ATOM 1464 O O . ASN A 1 174 ? 41.742 -6.700 -50.493 1.00 92.19 174 ASN A O 1
ATOM 1468 N N . ASN A 1 175 ? 39.553 -6.264 -50.189 1.00 92.31 175 ASN A N 1
ATOM 1469 C CA . ASN A 1 175 ? 39.200 -6.314 -51.607 1.00 92.31 175 ASN A CA 1
ATOM 1470 C C . ASN A 1 175 ? 39.920 -5.220 -52.402 1.00 92.31 175 ASN A C 1
ATOM 1472 O O . ASN A 1 175 ? 40.469 -5.497 -53.463 1.00 92.31 175 ASN A O 1
ATOM 1476 N N . TYR A 1 176 ? 39.994 -3.997 -51.871 1.00 91.00 176 TYR A N 1
ATOM 1477 C CA . TYR A 1 176 ? 40.700 -2.901 -52.530 1.00 91.00 176 TYR A CA 1
ATOM 1478 C C . TYR A 1 176 ? 42.202 -3.160 -52.644 1.00 91.00 176 TYR A C 1
ATOM 1480 O O . TYR A 1 176 ? 42.767 -2.955 -53.714 1.00 91.00 176 TYR A O 1
ATOM 1488 N N . ILE A 1 177 ? 42.852 -3.655 -51.582 1.00 91.19 177 ILE A N 1
ATOM 1489 C CA . ILE A 1 177 ? 44.271 -4.046 -51.634 1.00 91.19 177 ILE A CA 1
ATOM 1490 C C . ILE A 1 177 ? 44.483 -5.106 -52.715 1.00 91.19 177 ILE A C 1
ATOM 1492 O O . ILE A 1 177 ? 45.415 -4.988 -53.513 1.00 91.19 177 ILE A O 1
ATOM 1496 N N . HIS A 1 178 ? 43.627 -6.128 -52.750 1.00 92.69 178 HIS A N 1
ATOM 1497 C CA . HIS A 1 178 ? 43.708 -7.206 -53.727 1.00 92.69 178 HIS A CA 1
ATOM 1498 C C . HIS A 1 178 ? 43.534 -6.694 -55.168 1.00 92.69 178 HIS A C 1
ATOM 1500 O O . HIS A 1 178 ? 44.379 -6.967 -56.024 1.00 92.69 178 HIS A O 1
ATOM 1506 N N . ASP A 1 179 ? 42.494 -5.901 -55.427 1.00 92.06 179 ASP A N 1
ATOM 1507 C CA . ASP A 1 179 ? 42.182 -5.361 -56.753 1.00 92.06 179 ASP A CA 1
ATOM 1508 C C . ASP A 1 179 ? 43.260 -4.371 -57.224 1.00 92.06 179 ASP A C 1
ATOM 1510 O O . ASP A 1 179 ? 43.730 -4.453 -58.360 1.00 92.06 179 ASP A O 1
ATOM 1514 N N . ALA A 1 180 ? 43.730 -3.487 -56.337 1.00 90.31 180 ALA A N 1
ATOM 1515 C CA . ALA A 1 180 ? 44.820 -2.555 -56.615 1.00 90.31 180 ALA A CA 1
ATOM 1516 C C . ALA A 1 180 ? 46.137 -3.281 -56.926 1.00 90.31 180 ALA A C 1
ATOM 1518 O O . ALA A 1 180 ? 46.870 -2.868 -57.830 1.00 90.31 180 ALA A O 1
ATOM 1519 N N . LYS A 1 181 ? 46.436 -4.372 -56.207 1.00 91.69 181 LYS A N 1
ATOM 1520 C CA . LYS A 1 181 ? 47.623 -5.202 -56.446 1.00 91.69 181 LYS A CA 1
ATOM 1521 C C . LYS A 1 181 ? 47.538 -5.909 -57.792 1.00 91.69 181 LYS A C 1
ATOM 1523 O O . LYS A 1 181 ? 48.474 -5.818 -58.582 1.00 91.69 181 LYS A O 1
ATOM 1528 N N . SER A 1 182 ? 46.405 -6.543 -58.081 1.00 93.56 182 SER A N 1
ATOM 1529 C CA . SER A 1 182 ? 46.164 -7.223 -59.356 1.00 93.56 182 SER A CA 1
ATOM 1530 C C . SER A 1 182 ? 46.254 -6.259 -60.549 1.00 93.56 182 SER A C 1
ATOM 1532 O O . SER A 1 182 ? 46.929 -6.555 -61.538 1.00 93.56 182 SER A O 1
ATOM 1534 N N . ALA A 1 183 ? 45.661 -5.063 -60.439 1.00 92.44 183 ALA A N 1
ATOM 1535 C CA . ALA A 1 183 ? 45.725 -4.025 -61.471 1.00 92.44 183 ALA A CA 1
ATOM 1536 C C . ALA A 1 183 ? 47.151 -3.487 -61.689 1.00 92.44 183 ALA A C 1
ATOM 1538 O O . ALA A 1 183 ? 47.575 -3.283 -62.832 1.00 92.44 183 ALA A O 1
ATOM 1539 N N . TYR A 1 184 ? 47.914 -3.292 -60.608 1.00 92.25 184 TYR A N 1
ATOM 1540 C CA . TYR A 1 184 ? 49.317 -2.889 -60.689 1.00 92.25 184 TYR A CA 1
ATOM 1541 C C . TYR A 1 184 ? 50.171 -3.967 -61.369 1.00 92.25 184 TYR A C 1
ATOM 1543 O O . TYR A 1 184 ? 50.893 -3.671 -62.319 1.00 92.25 184 TYR A O 1
ATOM 1551 N N . GLU A 1 185 ? 50.040 -5.230 -60.957 1.00 93.25 185 GLU A N 1
ATOM 1552 C CA . GLU A 1 185 ? 50.752 -6.355 -61.574 1.00 93.25 185 GLU A CA 1
ATOM 1553 C C . GLU A 1 185 ? 50.394 -6.524 -63.057 1.00 93.25 185 GLU A C 1
ATOM 1555 O O . GLU A 1 185 ? 51.274 -6.764 -63.884 1.00 93.25 185 GLU A O 1
ATOM 1560 N N . ALA A 1 186 ? 49.119 -6.361 -63.423 1.00 93.75 186 ALA A N 1
ATOM 1561 C CA . ALA A 1 186 ? 48.684 -6.375 -64.817 1.00 93.75 186 ALA A CA 1
ATOM 1562 C C . ALA A 1 186 ? 49.322 -5.238 -65.632 1.00 93.75 186 ALA A C 1
ATOM 1564 O O . ALA A 1 186 ? 49.793 -5.478 -66.744 1.00 93.75 186 ALA A O 1
ATOM 1565 N N . SER A 1 187 ? 49.400 -4.032 -65.063 1.00 92.38 187 SER A N 1
ATOM 1566 C CA . SER A 1 187 ? 50.042 -2.873 -65.696 1.00 92.38 187 SER A CA 1
ATOM 1567 C C . SER A 1 187 ? 51.548 -3.085 -65.886 1.00 92.38 187 SER A C 1
ATOM 1569 O O . SER A 1 187 ? 52.082 -2.791 -66.953 1.00 92.38 187 SER A O 1
ATOM 1571 N N . ILE A 1 188 ? 52.228 -3.674 -64.896 1.00 93.25 188 ILE A N 1
ATOM 1572 C CA . ILE A 1 188 ? 53.642 -4.067 -64.999 1.00 93.25 188 ILE A CA 1
ATOM 1573 C C . ILE A 1 188 ? 53.838 -5.101 -66.114 1.00 93.25 188 ILE A C 1
ATOM 1575 O O . ILE A 1 188 ? 54.745 -4.949 -66.931 1.00 93.25 188 ILE A O 1
ATOM 1579 N N . ARG A 1 189 ? 52.978 -6.130 -66.191 1.00 94.31 189 ARG A N 1
ATOM 1580 C CA . ARG A 1 189 ? 53.038 -7.133 -67.267 1.00 94.31 189 ARG A CA 1
ATOM 1581 C C . ARG A 1 189 ? 52.865 -6.481 -68.641 1.00 94.31 189 ARG A C 1
ATOM 1583 O O . ARG A 1 189 ? 53.684 -6.713 -69.521 1.00 94.31 189 ARG A O 1
ATOM 1590 N N . LEU A 1 190 ? 51.854 -5.633 -68.830 1.00 93.25 190 LEU A N 1
ATOM 1591 C CA . LEU A 1 190 ? 51.622 -4.936 -70.104 1.00 93.25 190 LEU A CA 1
ATOM 1592 C C . LEU A 1 190 ? 52.793 -4.035 -70.514 1.00 93.25 190 LEU A C 1
ATOM 1594 O O . LEU A 1 190 ? 53.163 -4.021 -71.691 1.00 93.25 190 LEU A O 1
ATOM 1598 N N . ALA A 1 191 ? 53.400 -3.343 -69.548 1.00 93.38 191 ALA A N 1
ATOM 1599 C CA . ALA A 1 191 ? 54.573 -2.518 -69.791 1.00 93.38 191 ALA A CA 1
ATOM 1600 C C . ALA A 1 191 ? 55.794 -3.348 -70.193 1.00 93.38 191 ALA A C 1
ATOM 1602 O O . ALA A 1 191 ? 56.519 -2.988 -71.117 1.00 93.38 191 ALA A O 1
ATOM 1603 N N . HIS A 1 192 ? 55.972 -4.510 -69.562 1.00 91.94 192 HIS A N 1
ATOM 1604 C CA . HIS A 1 192 ? 57.020 -5.457 -69.927 1.00 91.94 192 HIS A CA 1
ATOM 1605 C C . HIS A 1 192 ? 56.854 -6.001 -71.355 1.00 91.94 192 HIS A C 1
ATOM 1607 O O . HIS A 1 192 ? 57.836 -6.190 -72.066 1.00 91.94 192 HIS A O 1
ATOM 1613 N N . LEU A 1 193 ? 55.609 -6.183 -71.805 1.00 93.00 193 LEU A N 1
ATOM 1614 C CA . LEU A 1 193 ? 55.261 -6.525 -73.190 1.00 93.00 193 LEU A CA 1
ATOM 1615 C C . LEU A 1 193 ? 55.389 -5.341 -74.178 1.00 93.00 193 LEU A C 1
ATOM 1617 O O . LEU A 1 193 ? 55.078 -5.510 -75.356 1.00 93.00 193 LEU A O 1
ATOM 1621 N N . GLY A 1 194 ? 55.785 -4.145 -73.722 1.00 89.75 194 GLY A N 1
ATOM 1622 C CA . GLY A 1 194 ? 55.926 -2.938 -74.547 1.00 89.75 194 GLY A CA 1
ATOM 1623 C C . GLY A 1 194 ? 54.602 -2.298 -74.983 1.00 89.75 194 GLY A C 1
ATOM 1624 O O . GLY A 1 194 ? 54.600 -1.414 -75.834 1.00 89.75 194 GLY A O 1
ATOM 1625 N N . LYS A 1 195 ? 53.467 -2.740 -74.423 1.00 90.56 195 LYS A N 1
ATOM 1626 C CA . LYS A 1 195 ? 52.124 -2.240 -74.777 1.00 90.56 195 LYS A CA 1
ATOM 1627 C C . LYS A 1 195 ? 51.721 -0.984 -73.999 1.00 90.56 195 LYS A C 1
ATOM 1629 O O . LYS A 1 195 ? 50.752 -0.327 -74.370 1.00 90.56 195 LYS A O 1
ATOM 1634 N N . SER A 1 196 ? 52.427 -0.666 -72.917 1.00 91.25 196 SER A N 1
ATOM 1635 C CA . SER A 1 196 ? 52.202 0.514 -72.077 1.00 91.25 196 SER A CA 1
ATOM 1636 C C . SER A 1 196 ? 53.501 0.960 -71.398 1.00 91.25 196 SER A C 1
ATOM 1638 O O . SER A 1 196 ? 54.506 0.255 -71.440 1.00 91.25 196 SER A O 1
ATOM 1640 N N . ASN A 1 197 ? 53.488 2.119 -70.740 1.00 90.69 197 ASN A N 1
ATOM 1641 C CA . ASN A 1 197 ? 54.598 2.550 -69.885 1.00 90.69 197 ASN A CA 1
ATOM 1642 C C . ASN A 1 197 ? 54.539 1.852 -68.516 1.00 90.69 197 ASN A C 1
ATOM 1644 O O . ASN A 1 197 ? 53.461 1.448 -68.071 1.00 90.69 197 ASN A O 1
ATOM 1648 N N . TYR A 1 198 ? 55.688 1.725 -67.842 1.00 89.69 198 TYR A N 1
ATOM 1649 C CA . TYR A 1 198 ? 55.748 1.167 -66.487 1.00 89.69 198 TYR A CA 1
ATOM 1650 C C . TYR A 1 198 ? 55.002 2.079 -65.495 1.00 89.69 198 TYR A C 1
ATOM 1652 O O . TYR A 1 198 ? 55.278 3.281 -65.466 1.00 89.69 198 TYR A O 1
ATOM 1660 N N . PRO A 1 199 ? 54.068 1.542 -64.684 1.00 88.81 199 PRO A N 1
ATOM 1661 C CA . PRO A 1 199 ? 53.376 2.327 -63.667 1.00 88.81 199 PRO A CA 1
ATOM 1662 C C . PRO A 1 199 ? 54.340 2.787 -62.553 1.00 88.81 199 PRO A C 1
ATOM 1664 O O . PRO A 1 199 ? 55.3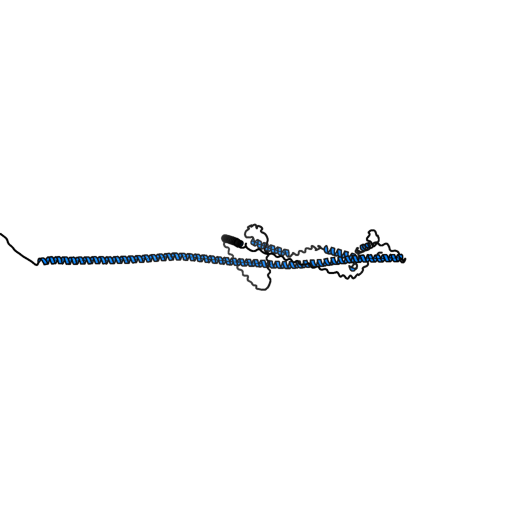20 2.090 -62.269 1.00 88.81 199 PRO A O 1
ATOM 1667 N N . PRO A 1 200 ? 54.062 3.918 -61.873 1.00 87.38 200 PRO A N 1
ATOM 1668 C CA . PRO A 1 200 ? 54.821 4.351 -60.701 1.00 87.38 200 PRO A CA 1
ATOM 1669 C C . PRO A 1 200 ? 54.836 3.281 -59.607 1.00 87.38 200 PRO A C 1
ATOM 1671 O O . PRO A 1 200 ? 53.821 2.624 -59.368 1.00 87.38 200 PRO A O 1
ATOM 1674 N N . ILE A 1 201 ? 55.966 3.137 -58.905 1.00 86.69 201 ILE A N 1
ATOM 1675 C CA . ILE A 1 201 ? 56.115 2.152 -57.824 1.00 86.69 201 ILE A CA 1
ATOM 1676 C C . ILE A 1 201 ? 55.042 2.409 -56.763 1.00 86.69 201 ILE A C 1
ATOM 1678 O O . ILE A 1 201 ? 55.011 3.479 -56.153 1.00 86.69 201 ILE A O 1
ATOM 1682 N N . ARG A 1 202 ? 54.183 1.412 -56.538 1.00 85.25 202 ARG A N 1
ATOM 1683 C CA . ARG A 1 202 ? 53.150 1.418 -55.500 1.00 85.25 202 ARG A CA 1
ATOM 1684 C C . ARG A 1 202 ? 53.460 0.343 -54.470 1.00 85.25 202 ARG A C 1
ATOM 1686 O O . ARG A 1 202 ? 53.793 -0.788 -54.828 1.00 85.25 202 ARG A O 1
ATOM 1693 N N . THR A 1 203 ? 53.373 0.693 -53.191 1.00 85.94 203 THR A N 1
ATOM 1694 C CA . THR A 1 203 ? 53.613 -0.245 -52.088 1.00 85.94 203 THR A CA 1
ATOM 1695 C C . THR A 1 203 ? 52.301 -0.765 -51.509 1.00 85.94 203 THR A C 1
ATOM 1697 O O . THR A 1 203 ? 51.308 -0.045 -51.426 1.00 85.94 203 THR A O 1
ATOM 1700 N N . PHE A 1 204 ? 52.309 -2.043 -51.125 1.00 85.19 204 PHE A N 1
ATOM 1701 C CA . PHE A 1 204 ? 51.158 -2.750 -50.542 1.00 85.19 204 PHE A CA 1
ATOM 1702 C C . PHE A 1 204 ? 51.429 -3.188 -49.099 1.00 85.19 204 PHE A C 1
ATOM 1704 O O . PHE A 1 204 ? 50.601 -3.834 -48.467 1.00 85.19 204 PHE A O 1
ATOM 1711 N N . GLN A 1 205 ? 52.614 -2.869 -48.578 1.00 81.44 205 GLN A N 1
ATOM 1712 C CA . GLN A 1 205 ? 52.989 -3.101 -47.193 1.00 81.44 205 GLN A CA 1
ATOM 1713 C C . GLN A 1 205 ? 52.801 -1.813 -46.397 1.00 81.44 205 GLN A C 1
ATOM 1715 O O . GLN A 1 205 ? 53.186 -0.733 -46.843 1.00 81.44 205 GLN A O 1
ATOM 1720 N N . ASN A 1 206 ? 52.281 -1.936 -45.178 1.00 73.81 206 ASN A N 1
ATOM 1721 C CA . ASN A 1 206 ? 52.124 -0.820 -44.251 1.00 73.81 206 ASN A CA 1
ATOM 1722 C C . ASN A 1 206 ? 53.484 -0.405 -43.643 1.00 73.81 206 ASN A C 1
ATOM 1724 O O . ASN A 1 206 ? 53.748 -0.635 -42.466 1.00 73.81 206 ASN A O 1
ATOM 1728 N N . LYS A 1 207 ? 54.397 0.129 -44.466 1.00 74.44 207 LYS A N 1
ATOM 1729 C CA . LYS A 1 207 ? 55.693 0.684 -44.042 1.00 74.44 207 LYS A CA 1
ATOM 1730 C C . LYS A 1 207 ? 55.690 2.204 -44.230 1.00 74.44 207 LYS A C 1
ATOM 1732 O O . LYS A 1 207 ? 55.213 2.709 -45.239 1.00 74.44 207 LYS A O 1
ATOM 1737 N N . ILE A 1 208 ? 56.251 2.923 -43.258 1.00 62.59 208 ILE A N 1
ATOM 1738 C CA . ILE A 1 208 ? 56.108 4.384 -43.075 1.00 62.59 208 ILE A CA 1
ATOM 1739 C C . ILE A 1 208 ? 56.857 5.217 -44.141 1.00 62.59 208 ILE A C 1
ATOM 1741 O O . ILE A 1 208 ? 56.619 6.410 -44.275 1.00 62.59 208 ILE A O 1
ATOM 1745 N N . THR A 1 209 ? 57.749 4.610 -44.927 1.00 71.31 209 THR A N 1
ATOM 1746 C CA . THR A 1 209 ? 58.707 5.330 -45.786 1.00 71.31 209 THR A CA 1
ATOM 1747 C C . THR A 1 209 ? 58.319 5.417 -47.266 1.00 71.31 209 THR A C 1
ATOM 1749 O O . THR A 1 209 ? 59.146 5.831 -48.074 1.00 71.31 209 THR A O 1
ATOM 1752 N N . SER A 1 210 ? 57.115 4.992 -47.663 1.00 72.81 210 SER A N 1
ATOM 1753 C CA . SER A 1 210 ? 56.686 5.044 -49.069 1.00 72.81 210 SER A CA 1
ATOM 1754 C C . SER A 1 210 ? 55.829 6.273 -49.360 1.00 72.81 210 SER A C 1
ATOM 1756 O O . SER A 1 210 ? 54.887 6.555 -48.630 1.00 72.81 210 SER A O 1
ATOM 1758 N N . THR A 1 211 ? 56.136 6.973 -50.454 1.00 71.31 211 THR A N 1
ATOM 1759 C CA . THR A 1 211 ? 55.378 8.138 -50.948 1.00 71.31 211 THR A CA 1
ATOM 1760 C C . THR A 1 211 ? 54.114 7.746 -51.728 1.00 71.31 211 THR A C 1
ATOM 1762 O O . THR A 1 211 ? 53.253 8.588 -51.947 1.00 71.31 211 THR A O 1
ATOM 1765 N N . ASN A 1 212 ? 53.994 6.483 -52.157 1.00 81.94 212 ASN A N 1
ATOM 1766 C CA . ASN A 1 212 ? 52.851 5.968 -52.917 1.00 81.94 212 ASN A CA 1
ATOM 1767 C C . ASN A 1 212 ? 52.405 4.623 -52.326 1.00 81.94 212 ASN A C 1
ATOM 1769 O O . ASN A 1 212 ? 52.882 3.548 -52.718 1.00 81.94 212 ASN A O 1
ATOM 1773 N N . ASN A 1 213 ? 51.533 4.702 -51.324 1.00 86.12 213 ASN A N 1
ATOM 1774 C CA . ASN A 1 213 ? 51.067 3.565 -50.545 1.00 86.12 213 ASN A CA 1
ATOM 1775 C C . ASN A 1 213 ? 49.539 3.438 -50.618 1.00 86.12 213 ASN A C 1
ATOM 1777 O O . ASN A 1 213 ? 48.822 4.409 -50.400 1.00 86.12 213 ASN A O 1
ATOM 1781 N N . VAL A 1 214 ? 49.037 2.219 -50.838 1.00 85.38 214 VAL A N 1
ATOM 1782 C CA . VAL A 1 214 ? 47.593 1.903 -50.831 1.00 85.38 214 VAL A CA 1
ATOM 1783 C C . VAL A 1 214 ? 46.907 2.326 -49.527 1.00 85.38 214 VAL A C 1
ATOM 1785 O O . VAL A 1 214 ? 45.745 2.720 -49.530 1.00 85.38 214 VAL A O 1
ATOM 1788 N N . TYR A 1 215 ? 47.617 2.292 -48.396 1.00 86.06 215 TYR A N 1
ATOM 1789 C CA . TYR A 1 215 ? 47.046 2.695 -47.106 1.00 86.06 215 TYR A CA 1
ATOM 1790 C C . TYR A 1 215 ? 46.770 4.204 -46.995 1.00 86.06 215 TYR A C 1
ATOM 1792 O O . TYR A 1 215 ? 45.980 4.611 -46.139 1.00 86.06 215 TYR A O 1
ATOM 1800 N N . ASP A 1 216 ? 47.376 5.044 -47.839 1.00 85.12 216 ASP A N 1
ATOM 1801 C CA . ASP A 1 216 ? 47.054 6.473 -47.871 1.00 85.12 216 ASP A CA 1
ATOM 1802 C C . ASP A 1 216 ? 45.680 6.728 -48.511 1.00 85.12 216 ASP A C 1
ATOM 1804 O O . ASP A 1 216 ? 44.968 7.634 -48.070 1.00 85.12 216 ASP A O 1
ATOM 1808 N N . ASP A 1 217 ? 45.233 5.857 -49.422 1.00 84.75 217 ASP A N 1
ATOM 1809 C CA . ASP A 1 217 ? 43.882 5.903 -49.998 1.00 84.75 217 ASP A CA 1
ATOM 1810 C C . ASP A 1 217 ? 42.809 5.663 -48.925 1.00 84.75 217 ASP A C 1
ATOM 1812 O O . ASP A 1 217 ? 41.779 6.340 -48.898 1.00 84.75 217 ASP A O 1
ATOM 1816 N N . PHE A 1 218 ? 43.080 4.783 -47.955 1.00 86.75 218 PHE A N 1
ATOM 1817 C CA . PHE A 1 218 ? 42.191 4.573 -46.807 1.00 86.75 218 PHE A CA 1
ATOM 1818 C C . PHE A 1 218 ? 42.114 5.798 -45.892 1.00 86.75 218 PHE A C 1
ATOM 1820 O O . PHE A 1 218 ? 41.039 6.132 -45.392 1.00 86.75 218 PHE A O 1
ATOM 1827 N N . LYS A 1 219 ? 43.223 6.523 -45.700 1.00 83.75 219 LYS A N 1
ATOM 1828 C CA . LYS A 1 219 ? 43.218 7.784 -44.937 1.00 83.75 219 LYS A CA 1
ATOM 1829 C C . LYS A 1 219 ? 42.435 8.878 -45.658 1.00 83.75 219 LYS A C 1
ATOM 1831 O O . LYS A 1 219 ? 41.806 9.709 -45.003 1.00 83.75 219 LYS A O 1
ATOM 1836 N N . ILE A 1 220 ? 42.476 8.903 -46.991 1.00 83.06 220 ILE A N 1
ATOM 1837 C CA . ILE A 1 220 ? 41.666 9.820 -47.802 1.00 83.06 220 ILE A CA 1
ATOM 1838 C C . ILE A 1 220 ? 40.184 9.450 -47.672 1.00 83.06 220 ILE A C 1
ATOM 1840 O O . ILE A 1 220 ? 39.369 10.332 -47.404 1.00 83.06 220 ILE A O 1
ATOM 1844 N N . ALA A 1 221 ? 39.847 8.161 -47.755 1.00 82.19 221 ALA A N 1
ATOM 1845 C CA . ALA A 1 221 ? 38.479 7.662 -47.622 1.00 82.19 221 ALA A CA 1
ATOM 1846 C C . ALA A 1 221 ? 37.851 7.921 -46.240 1.00 82.19 221 ALA A C 1
ATOM 1848 O O . ALA A 1 221 ? 36.634 8.042 -46.145 1.00 82.19 221 ALA A O 1
ATOM 1849 N N . GLN A 1 222 ? 38.653 8.066 -45.179 1.00 82.44 222 GLN A N 1
ATOM 1850 C CA . GLN A 1 222 ? 38.174 8.450 -43.841 1.00 82.44 222 GLN A CA 1
ATOM 1851 C C . GLN A 1 222 ? 37.778 9.931 -43.720 1.00 82.44 222 GLN A C 1
ATOM 1853 O O . GLN A 1 222 ? 37.077 10.312 -42.776 1.00 82.44 222 GLN A O 1
ATOM 1858 N N . LYS A 1 223 ? 38.232 10.800 -44.632 1.00 82.25 223 LYS A N 1
ATOM 1859 C CA . LYS A 1 223 ? 37.897 12.228 -44.589 1.00 82.25 223 LYS A CA 1
ATOM 1860 C C . LYS A 1 223 ? 36.476 12.430 -45.113 1.00 82.25 223 LYS A C 1
ATOM 1862 O O . LYS A 1 223 ? 36.137 11.993 -46.209 1.00 82.25 223 LYS A O 1
ATOM 1867 N N . ILE A 1 224 ? 35.646 13.118 -44.328 1.00 71.81 224 ILE A N 1
ATOM 1868 C CA . ILE A 1 224 ? 34.278 13.470 -44.728 1.00 71.81 224 ILE A CA 1
ATOM 1869 C C . ILE A 1 224 ? 34.354 14.605 -45.767 1.00 71.81 224 ILE A C 1
ATOM 1871 O O . ILE A 1 224 ? 34.996 15.626 -45.490 1.00 71.81 224 ILE A O 1
ATOM 1875 N N . PRO A 1 225 ? 33.718 14.478 -46.946 1.00 71.38 225 PRO A N 1
ATOM 1876 C CA . PRO A 1 225 ? 33.698 15.546 -47.935 1.00 71.38 225 PRO A CA 1
ATOM 1877 C C . PRO A 1 225 ? 32.855 16.720 -47.417 1.00 71.38 225 PRO A C 1
ATOM 1879 O O . PRO A 1 225 ? 31.781 16.524 -46.857 1.00 71.38 225 PRO A O 1
ATOM 1882 N N . LYS A 1 226 ? 33.304 17.962 -47.632 1.00 69.38 226 LYS A N 1
ATOM 1883 C CA . LYS A 1 226 ? 32.612 19.189 -47.173 1.00 69.38 226 LYS A CA 1
ATOM 1884 C C . LYS A 1 226 ? 31.375 19.565 -48.018 1.00 69.38 226 LYS A C 1
ATOM 1886 O O . LYS A 1 226 ? 30.994 20.731 -48.051 1.00 69.38 226 LYS A O 1
ATOM 1891 N N . SER A 1 227 ? 30.794 18.618 -48.754 1.00 69.62 227 SER A N 1
ATOM 1892 C CA . SER A 1 227 ? 29.698 18.890 -49.692 1.00 69.62 227 SER A CA 1
ATOM 1893 C C . SER A 1 227 ? 28.364 19.084 -48.962 1.00 69.62 227 SER A C 1
ATOM 1895 O O . SER A 1 227 ? 28.087 18.412 -47.971 1.00 69.62 227 SER A O 1
ATOM 1897 N N . THR A 1 228 ? 27.536 20.004 -49.460 1.00 62.16 228 THR A N 1
ATOM 1898 C CA . THR A 1 228 ? 26.268 20.437 -48.848 1.00 62.16 228 THR A CA 1
ATOM 1899 C C . THR A 1 228 ? 25.112 19.443 -49.015 1.00 62.16 228 THR A C 1
ATOM 1901 O O . THR A 1 228 ? 24.135 19.544 -48.277 1.00 62.16 228 THR A O 1
ATOM 1904 N N . HIS A 1 229 ? 25.218 18.463 -49.921 1.00 64.44 229 HIS A N 1
ATOM 1905 C CA . HIS A 1 229 ? 24.163 17.479 -50.209 1.00 64.44 229 HIS A CA 1
ATOM 1906 C C . HIS A 1 229 ? 24.709 16.046 -50.301 1.00 64.44 229 HIS A C 1
ATOM 1908 O O . HIS A 1 229 ? 24.731 15.452 -51.374 1.00 64.44 229 HIS A O 1
ATOM 1914 N N . LEU A 1 230 ? 25.163 15.480 -49.182 1.00 73.00 230 LEU A N 1
ATOM 1915 C CA . LEU A 1 230 ? 25.546 14.064 -49.116 1.00 73.00 230 LEU A CA 1
ATOM 1916 C C . LEU A 1 230 ? 24.439 13.252 -48.448 1.00 73.00 230 LEU A C 1
ATOM 1918 O O . LEU A 1 230 ? 24.034 13.562 -47.326 1.00 73.00 230 LEU A O 1
ATOM 1922 N N . THR A 1 231 ? 23.967 12.199 -49.119 1.00 78.94 231 THR A N 1
ATOM 1923 C CA . THR A 1 231 ? 23.091 11.202 -48.495 1.00 78.94 231 THR A CA 1
ATOM 1924 C C . THR A 1 231 ? 23.922 10.046 -47.937 1.00 78.94 231 THR A C 1
ATOM 1926 O O . THR A 1 231 ? 25.036 9.795 -48.389 1.00 78.94 231 THR A O 1
ATOM 1929 N N . ILE A 1 232 ? 23.391 9.293 -46.964 1.00 78.44 232 ILE A N 1
ATOM 1930 C CA . ILE A 1 232 ? 24.090 8.139 -46.354 1.00 78.44 232 ILE A CA 1
ATOM 1931 C C . ILE A 1 232 ? 24.511 7.100 -47.411 1.00 78.44 232 ILE A C 1
ATOM 1933 O O . ILE A 1 232 ? 25.498 6.391 -47.221 1.00 78.44 232 ILE A O 1
ATOM 1937 N N . ARG A 1 233 ? 23.789 7.010 -48.537 1.00 82.00 233 ARG A N 1
ATOM 1938 C CA . ARG A 1 233 ? 24.100 6.072 -49.625 1.00 82.00 233 ARG A CA 1
ATOM 1939 C C . ARG A 1 233 ? 25.396 6.429 -50.352 1.00 82.00 233 ARG A C 1
ATOM 1941 O O . ARG A 1 233 ? 26.098 5.514 -50.768 1.00 82.00 233 ARG A O 1
ATOM 1948 N N . ASP A 1 234 ? 25.726 7.715 -50.421 1.00 80.69 234 ASP A N 1
ATOM 1949 C CA . ASP A 1 234 ? 26.875 8.245 -51.165 1.00 80.69 234 ASP A CA 1
ATOM 1950 C C . ASP A 1 234 ? 28.184 8.187 -50.359 1.00 80.69 234 ASP A C 1
ATOM 1952 O O . ASP A 1 234 ? 29.250 8.533 -50.863 1.00 80.69 234 ASP A O 1
ATOM 1956 N N . LEU A 1 235 ? 28.110 7.762 -49.093 1.00 83.88 235 LEU A N 1
ATOM 1957 C CA . LEU A 1 235 ? 29.252 7.686 -48.189 1.00 83.88 235 LEU A CA 1
ATOM 1958 C C . LEU A 1 235 ? 30.014 6.361 -48.334 1.00 83.88 235 LEU A C 1
ATOM 1960 O O . LEU A 1 235 ? 29.412 5.281 -48.434 1.00 83.88 235 LEU A O 1
ATOM 1964 N N . THR A 1 236 ? 31.346 6.437 -48.248 1.00 85.44 236 THR A N 1
ATOM 1965 C CA . THR A 1 236 ? 32.208 5.256 -48.074 1.00 85.44 236 THR A CA 1
ATOM 1966 C C . THR A 1 236 ? 31.913 4.574 -46.738 1.00 85.44 236 THR A C 1
ATOM 1968 O O . THR A 1 236 ? 31.332 5.172 -45.827 1.00 85.44 236 THR A O 1
ATOM 1971 N N . TRP A 1 237 ? 32.305 3.309 -46.587 1.00 89.44 237 TRP A N 1
ATOM 1972 C CA . TRP A 1 237 ? 32.102 2.591 -45.327 1.00 89.44 237 TRP A CA 1
ATOM 1973 C C . TRP A 1 237 ? 32.820 3.268 -44.150 1.00 89.44 237 TRP A C 1
ATOM 1975 O O . TRP A 1 237 ? 32.242 3.403 -43.074 1.00 89.44 237 TRP A O 1
ATOM 1985 N N . GLU A 1 238 ? 34.019 3.805 -44.375 1.00 86.88 238 GLU A N 1
ATOM 1986 C CA . GLU A 1 238 ? 34.785 4.572 -43.391 1.00 86.88 238 GLU A CA 1
ATOM 1987 C C . GLU A 1 238 ? 34.077 5.872 -42.975 1.00 86.88 238 GLU A C 1
ATOM 1989 O O . GLU A 1 238 ? 34.094 6.254 -41.804 1.00 86.88 238 GLU A O 1
ATOM 1994 N N . GLN A 1 239 ? 33.405 6.545 -43.913 1.00 87.81 239 GLN A N 1
ATOM 1995 C CA . GLN A 1 239 ? 32.601 7.734 -43.615 1.00 87.81 239 GLN A CA 1
ATOM 1996 C C . GLN A 1 239 ? 31.317 7.377 -42.859 1.00 87.81 239 GLN A C 1
ATOM 1998 O O . GLN A 1 239 ? 30.931 8.103 -41.940 1.00 87.81 239 GLN A O 1
ATOM 2003 N N . LYS A 1 240 ? 30.670 6.255 -43.202 1.00 90.12 240 LYS A N 1
ATOM 2004 C CA . LYS A 1 240 ? 29.482 5.745 -42.496 1.00 90.12 240 LYS A CA 1
ATOM 2005 C C . LYS A 1 240 ? 29.792 5.414 -41.037 1.00 90.12 240 LYS A C 1
ATOM 2007 O O . LYS A 1 240 ? 29.012 5.792 -40.168 1.00 90.12 240 LYS A O 1
ATOM 2012 N N . GLU A 1 241 ? 30.938 4.788 -40.759 1.00 91.00 241 GLU A N 1
ATOM 2013 C CA . GLU A 1 241 ? 31.393 4.502 -39.388 1.00 91.00 241 GLU A CA 1
ATOM 2014 C C . GLU A 1 241 ? 31.535 5.790 -38.582 1.00 91.00 241 GLU A C 1
ATOM 2016 O O . GLU A 1 241 ? 30.967 5.907 -37.500 1.00 91.00 241 GLU A O 1
ATOM 2021 N N . ARG A 1 242 ? 32.188 6.806 -39.158 1.00 87.00 242 ARG A N 1
ATOM 2022 C CA . ARG A 1 242 ? 32.401 8.086 -38.482 1.00 87.00 242 ARG A CA 1
ATOM 2023 C C . ARG A 1 242 ? 31.092 8.817 -38.190 1.00 87.00 242 ARG A C 1
ATOM 2025 O O . ARG A 1 242 ? 30.946 9.395 -37.116 1.00 87.00 242 ARG A O 1
ATOM 2032 N N . VAL A 1 243 ? 30.135 8.789 -39.119 1.00 88.19 243 VAL A N 1
ATOM 2033 C CA . VAL A 1 243 ? 28.799 9.370 -38.910 1.00 88.19 243 VAL A CA 1
ATOM 2034 C C . VAL A 1 243 ? 28.042 8.630 -37.806 1.00 88.19 243 VAL A C 1
ATOM 2036 O O . VAL A 1 243 ? 27.478 9.285 -36.932 1.00 88.19 243 VAL A O 1
ATOM 2039 N N . LEU A 1 244 ? 28.055 7.293 -37.804 1.00 89.56 244 LEU A N 1
ATOM 2040 C CA . LEU A 1 244 ? 27.416 6.485 -36.759 1.00 89.56 244 LEU A CA 1
ATOM 2041 C C . LEU A 1 244 ? 28.066 6.700 -35.389 1.00 89.56 244 LEU A C 1
ATOM 2043 O O . LEU A 1 244 ? 27.352 6.870 -34.404 1.00 89.56 244 LEU A O 1
ATOM 2047 N N . SER A 1 245 ? 29.396 6.772 -35.330 1.00 86.94 245 SER A N 1
ATOM 2048 C CA . SER A 1 245 ? 30.153 7.053 -34.108 1.00 86.94 245 SER A CA 1
ATOM 2049 C C . SER A 1 245 ? 29.814 8.435 -33.544 1.00 86.94 245 SER A C 1
ATOM 2051 O O . SER A 1 245 ? 29.502 8.548 -32.361 1.00 86.94 245 SER A O 1
ATOM 2053 N N . ILE A 1 246 ? 29.763 9.474 -34.388 1.00 87.81 246 ILE A N 1
ATOM 2054 C CA . ILE A 1 246 ? 29.344 10.825 -33.976 1.00 87.81 246 ILE A CA 1
ATOM 2055 C C . ILE A 1 246 ? 27.873 10.843 -33.542 1.00 87.81 246 ILE A C 1
ATOM 2057 O O . ILE A 1 246 ? 27.517 11.560 -32.610 1.00 87.81 246 ILE A O 1
ATOM 2061 N N . LEU A 1 247 ? 26.994 10.087 -34.202 1.00 87.31 247 LEU A N 1
ATOM 2062 C CA . LEU A 1 247 ? 25.578 10.025 -33.841 1.00 87.31 247 LEU A CA 1
ATOM 2063 C C . LEU A 1 247 ? 25.373 9.333 -32.487 1.00 87.31 247 LEU A C 1
ATOM 2065 O O . LEU A 1 247 ? 24.632 9.852 -31.653 1.00 87.31 247 LEU A O 1
ATOM 2069 N N . PHE A 1 248 ? 26.077 8.226 -32.245 1.00 86.44 248 PHE A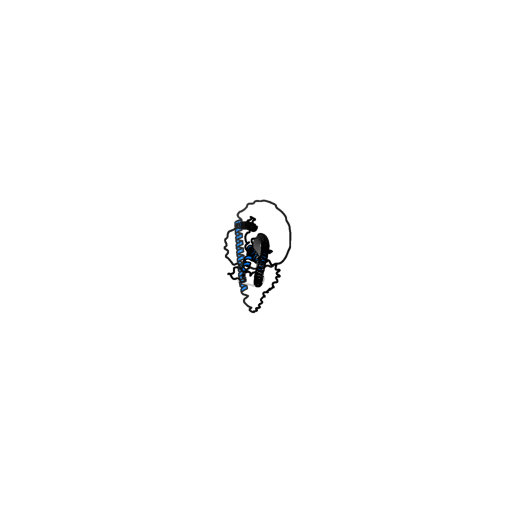 N 1
ATOM 2070 C CA . PHE A 1 248 ? 26.091 7.529 -30.961 1.00 86.44 248 PHE A CA 1
ATOM 2071 C C . PHE A 1 248 ? 26.666 8.418 -29.852 1.00 86.44 248 PHE A C 1
ATOM 2073 O O . PHE A 1 248 ? 26.082 8.549 -28.776 1.00 86.44 248 PHE A O 1
ATOM 2080 N N . GLU A 1 249 ? 27.767 9.113 -30.134 1.00 86.81 249 GLU A N 1
ATOM 2081 C CA . GLU A 1 249 ? 28.352 10.102 -29.235 1.00 86.81 249 GLU A CA 1
ATOM 2082 C C . GLU A 1 249 ? 27.351 11.224 -28.928 1.00 86.81 249 GLU A C 1
ATOM 2084 O O . GLU A 1 249 ? 27.094 11.532 -27.766 1.00 86.81 249 GLU A O 1
ATOM 2089 N N . LYS A 1 250 ? 26.716 11.801 -29.949 1.00 86.88 250 LYS A N 1
ATOM 2090 C CA . LYS A 1 250 ? 25.731 12.877 -29.798 1.00 86.88 250 LYS A CA 1
ATOM 2091 C C . LYS A 1 250 ? 24.507 12.431 -29.001 1.00 86.88 250 LYS A C 1
ATOM 2093 O O . LYS A 1 250 ? 24.012 13.208 -28.191 1.00 86.88 250 LYS A O 1
ATOM 2098 N N . MET A 1 251 ? 24.040 11.201 -29.197 1.00 80.88 251 MET A N 1
ATOM 2099 C CA . MET A 1 251 ? 22.932 10.612 -28.443 1.00 80.88 251 MET A CA 1
ATOM 2100 C C . MET A 1 251 ? 23.283 10.411 -26.962 1.00 80.88 251 MET A C 1
ATOM 2102 O O . MET A 1 251 ? 22.453 10.643 -26.084 1.00 80.88 251 MET A O 1
ATOM 2106 N N . ASN A 1 252 ? 24.526 10.032 -26.665 1.00 79.25 252 ASN A N 1
ATOM 2107 C CA . ASN A 1 252 ? 24.986 9.841 -25.291 1.00 79.25 252 ASN A CA 1
ATOM 2108 C C . ASN A 1 252 ? 25.287 11.162 -24.568 1.00 79.25 252 ASN A C 1
ATOM 2110 O O . ASN A 1 252 ? 25.041 11.268 -23.363 1.00 79.25 252 ASN A O 1
ATOM 2114 N N . HIS A 1 253 ? 25.738 12.182 -25.302 1.00 74.44 253 HIS A N 1
ATOM 2115 C CA . HIS A 1 253 ? 26.059 13.511 -24.775 1.00 74.44 253 HIS A CA 1
ATOM 2116 C C . HIS A 1 253 ? 24.892 14.512 -24.813 1.00 74.44 253 HIS A C 1
ATOM 2118 O O . HIS A 1 253 ? 25.013 15.593 -24.244 1.00 74.44 253 HIS A O 1
ATOM 2124 N N . SER A 1 254 ? 23.734 14.195 -25.411 1.00 63.03 254 SER A N 1
ATOM 2125 C CA . SER A 1 254 ? 22.572 15.107 -25.432 1.00 63.03 254 SER A CA 1
ATOM 2126 C C . SER A 1 254 ? 21.832 15.222 -24.093 1.00 63.03 254 SER A C 1
ATOM 2128 O O . SER A 1 254 ? 20.738 15.791 -24.033 1.00 63.03 254 SER A O 1
ATOM 2130 N N . LYS A 1 255 ? 22.392 14.692 -23.001 1.00 57.62 255 LYS A N 1
ATOM 2131 C CA . LYS A 1 255 ? 21.854 14.903 -21.659 1.00 57.62 255 LYS A CA 1
ATOM 2132 C C . LYS A 1 255 ? 21.990 16.397 -21.316 1.00 57.62 255 LYS A C 1
ATOM 2134 O O . LYS A 1 255 ? 23.094 16.916 -21.240 1.00 57.62 255 LYS A O 1
ATOM 2139 N N . MET A 1 256 ? 20.852 17.054 -21.061 1.00 48.44 256 MET A N 1
ATOM 2140 C CA . MET A 1 256 ? 20.721 18.351 -20.365 1.00 48.44 256 MET A CA 1
ATOM 2141 C C . MET A 1 256 ? 20.803 19.652 -21.197 1.00 48.44 256 MET A C 1
ATOM 2143 O O . MET A 1 256 ? 21.477 20.604 -20.818 1.00 48.44 256 MET A O 1
ATOM 2147 N N . LYS A 1 257 ? 19.997 19.780 -22.259 1.00 45.00 257 LYS A N 1
ATOM 2148 C CA . LYS A 1 257 ? 19.446 21.096 -22.662 1.00 45.00 257 LYS A CA 1
ATOM 2149 C C . LYS A 1 257 ? 17.919 21.106 -22.563 1.00 45.00 257 LYS A C 1
ATOM 2151 O O . LYS A 1 257 ? 17.227 21.479 -23.503 1.00 45.00 257 LYS A O 1
ATOM 2156 N N . PHE A 1 258 ? 17.376 20.674 -21.425 1.00 47.03 258 PHE A N 1
ATOM 2157 C CA . PHE A 1 258 ? 16.015 21.074 -21.079 1.00 47.03 258 PHE A CA 1
ATOM 2158 C C . PHE A 1 258 ? 16.086 22.520 -20.596 1.00 47.03 258 PHE A C 1
ATOM 2160 O O . PHE A 1 258 ? 16.700 22.819 -19.577 1.00 47.03 258 PHE A O 1
ATOM 2167 N N . ASN A 1 259 ? 15.519 23.421 -21.394 1.00 38.81 259 ASN A N 1
ATOM 2168 C CA . ASN A 1 259 ? 15.366 24.830 -21.075 1.00 38.81 259 ASN A CA 1
ATOM 2169 C C . ASN A 1 259 ? 14.802 25.000 -19.658 1.00 38.81 259 ASN A C 1
ATOM 2171 O O . ASN A 1 259 ? 13.654 24.636 -19.402 1.00 38.81 259 ASN A O 1
ATOM 2175 N N . HIS A 1 260 ? 15.557 25.654 -18.775 1.00 40.97 260 HIS A N 1
ATOM 2176 C CA . HIS A 1 260 ? 15.002 26.359 -17.623 1.00 40.97 260 HIS A CA 1
ATOM 2177 C C . HIS A 1 260 ? 14.166 27.553 -18.120 1.00 40.97 260 HIS A C 1
ATOM 2179 O O . HIS A 1 260 ? 14.539 28.710 -17.976 1.00 40.97 260 HIS A O 1
ATOM 2185 N N . LYS A 1 261 ? 13.013 27.279 -18.732 1.00 40.34 261 LYS A N 1
ATOM 2186 C CA . LYS A 1 261 ? 11.843 28.140 -18.574 1.00 40.34 261 LYS A CA 1
ATOM 2187 C C . LYS A 1 261 ? 10.985 27.447 -17.537 1.00 40.34 261 LYS A C 1
ATOM 2189 O O . LYS A 1 261 ? 10.129 26.628 -17.853 1.00 40.34 261 LYS A O 1
ATOM 2194 N N . THR A 1 262 ? 11.287 27.744 -16.280 1.00 39.53 262 THR A N 1
ATOM 2195 C CA . THR A 1 262 ? 10.388 27.514 -15.156 1.00 39.53 262 THR A CA 1
ATOM 2196 C C . THR A 1 262 ? 9.105 28.297 -15.425 1.00 39.53 262 THR A C 1
ATOM 2198 O O . THR A 1 262 ? 8.956 29.442 -15.007 1.00 39.53 262 THR A O 1
ATOM 2201 N N . ASN A 1 263 ? 8.174 27.692 -16.162 1.00 34.28 263 ASN A N 1
ATOM 2202 C CA . ASN A 1 263 ? 6.774 28.042 -16.020 1.00 34.28 263 ASN A CA 1
ATOM 2203 C C . ASN A 1 263 ? 6.423 27.721 -14.569 1.00 34.28 263 ASN A C 1
ATOM 2205 O O . ASN A 1 263 ? 6.459 26.560 -14.160 1.00 34.28 263 ASN A O 1
ATOM 2209 N N . HIS A 1 264 ? 6.142 28.768 -13.796 1.00 41.19 264 HIS A N 1
ATOM 2210 C CA . HIS A 1 264 ? 5.550 28.708 -12.467 1.00 41.19 264 HIS A CA 1
ATOM 2211 C C . HIS A 1 264 ? 4.152 28.081 -12.538 1.00 41.19 264 HIS A C 1
ATOM 2213 O O . HIS A 1 264 ? 3.150 28.740 -12.294 1.00 41.19 264 HIS A O 1
ATOM 2219 N N . ASN A 1 265 ? 4.078 26.792 -12.840 1.00 42.94 265 ASN A N 1
ATOM 2220 C CA . ASN A 1 265 ? 2.908 25.991 -12.549 1.00 42.94 265 ASN A CA 1
ATOM 2221 C C . ASN A 1 265 ? 3.269 25.167 -11.326 1.00 42.94 265 ASN A C 1
ATOM 2223 O O . ASN A 1 265 ? 4.048 24.216 -11.385 1.00 42.94 265 ASN A O 1
ATOM 2227 N N . LYS A 1 266 ? 2.759 25.655 -10.194 1.00 44.66 266 LYS A N 1
ATOM 2228 C CA . LYS A 1 266 ? 2.819 25.043 -8.871 1.00 44.66 266 LYS A CA 1
ATOM 2229 C C . LYS A 1 266 ? 2.635 23.531 -9.015 1.00 44.66 266 LYS A C 1
ATOM 2231 O O . LYS A 1 266 ? 1.592 23.069 -9.466 1.00 44.66 266 LYS A O 1
ATOM 2236 N N . SER A 1 267 ? 3.679 22.785 -8.663 1.00 38.56 267 SER A N 1
ATOM 2237 C CA . SER A 1 267 ? 3.622 21.331 -8.557 1.00 38.56 267 SER A CA 1
ATOM 2238 C C . SER A 1 267 ? 2.503 20.958 -7.570 1.00 38.56 267 SER A C 1
ATOM 2240 O O . SER A 1 267 ? 2.510 21.493 -6.456 1.00 38.56 267 SER A O 1
ATOM 2242 N N . PRO A 1 268 ? 1.568 20.053 -7.918 1.00 47.47 268 PRO A N 1
ATOM 2243 C CA . PRO A 1 268 ? 0.481 19.633 -7.023 1.00 47.47 268 PRO A CA 1
ATOM 2244 C C . PRO A 1 268 ? 0.985 19.036 -5.699 1.00 47.47 268 PRO A C 1
ATOM 2246 O O . PRO A 1 268 ? 0.263 19.033 -4.708 1.00 47.47 268 PRO A O 1
ATOM 2249 N N . MET A 1 269 ? 2.251 18.595 -5.664 1.00 41.25 269 MET A N 1
ATOM 2250 C CA . MET A 1 269 ? 2.930 18.104 -4.458 1.00 41.25 269 MET A CA 1
ATOM 2251 C C . MET A 1 269 ? 3.050 19.158 -3.355 1.00 41.25 269 MET A C 1
ATOM 2253 O O . MET A 1 269 ? 3.004 18.803 -2.184 1.00 41.25 269 MET A O 1
ATOM 2257 N N . ASN A 1 270 ? 3.163 20.446 -3.693 1.00 47.34 270 ASN A N 1
ATOM 2258 C CA . ASN A 1 270 ? 3.327 21.485 -2.673 1.00 47.34 270 ASN A CA 1
ATOM 2259 C C . ASN A 1 270 ? 1.979 21.979 -2.129 1.00 47.34 270 ASN A C 1
ATOM 2261 O O . ASN A 1 270 ? 1.911 22.406 -0.986 1.00 47.34 270 ASN A O 1
ATOM 2265 N N . GLN A 1 271 ? 0.892 21.872 -2.903 1.00 46.41 271 GLN A N 1
ATOM 2266 C CA . GLN A 1 271 ? -0.444 22.265 -2.436 1.00 46.41 271 GLN A CA 1
ATOM 2267 C C . GLN A 1 271 ? -1.032 21.263 -1.441 1.00 46.41 271 GLN A C 1
ATOM 2269 O O . GLN A 1 271 ? -1.633 21.684 -0.458 1.00 46.41 271 GLN A O 1
ATOM 2274 N N . LEU A 1 272 ? -0.813 19.962 -1.654 1.00 46.97 272 LEU A N 1
ATOM 2275 C CA . LEU A 1 272 ? -1.258 18.926 -0.720 1.00 46.97 272 LEU A CA 1
ATOM 2276 C C . LEU A 1 272 ? -0.436 18.942 0.569 1.00 46.97 272 LEU A C 1
ATOM 2278 O O . LEU A 1 272 ? -1.013 18.826 1.641 1.00 46.97 272 LEU A O 1
ATOM 2282 N N . ASN A 1 273 ? 0.876 19.186 0.483 1.00 50.06 273 ASN A N 1
ATOM 2283 C CA . ASN A 1 273 ? 1.719 19.314 1.670 1.00 50.06 273 ASN A CA 1
ATOM 2284 C C . ASN A 1 273 ? 1.390 20.591 2.464 1.00 50.06 273 ASN A C 1
ATOM 2286 O O . ASN A 1 273 ? 1.310 20.544 3.684 1.00 50.06 273 ASN A O 1
ATOM 2290 N N . ASP A 1 274 ? 1.113 21.718 1.800 1.00 49.84 274 ASP A N 1
ATOM 2291 C CA . ASP A 1 274 ? 0.687 22.951 2.479 1.00 49.84 274 ASP A CA 1
ATOM 2292 C C . ASP A 1 274 ? -0.718 22.840 3.083 1.00 49.84 274 ASP A C 1
ATOM 2294 O O . ASP A 1 274 ? -0.984 23.436 4.126 1.00 49.84 274 ASP A O 1
ATOM 2298 N N . GLN A 1 275 ? -1.628 22.097 2.449 1.00 49.03 275 GLN A N 1
ATOM 2299 C CA . GLN A 1 275 ? -2.972 21.864 2.972 1.00 49.03 275 GLN A CA 1
ATOM 2300 C C . GLN A 1 275 ? -2.944 20.883 4.147 1.00 49.03 275 GLN A C 1
ATOM 2302 O O . GLN A 1 275 ? -3.522 21.185 5.185 1.00 49.03 275 GLN A O 1
ATOM 2307 N N . PHE A 1 276 ? -2.184 19.791 4.034 1.00 50.62 276 PHE A N 1
ATOM 2308 C CA . PHE A 1 276 ? -1.989 18.816 5.105 1.00 50.62 276 PHE A CA 1
ATOM 2309 C C . PHE A 1 276 ? -1.254 19.436 6.297 1.00 50.62 276 PHE A C 1
ATOM 2311 O O . PHE A 1 276 ? -1.687 19.265 7.428 1.00 50.62 276 PHE A O 1
ATOM 2318 N N . ASN A 1 277 ? -0.219 20.253 6.069 1.00 55.25 277 ASN A N 1
ATOM 2319 C CA . ASN A 1 277 ? 0.476 20.970 7.141 1.00 55.25 277 ASN A CA 1
ATOM 2320 C C . ASN A 1 277 ? -0.423 22.018 7.812 1.00 55.25 277 ASN A C 1
ATOM 2322 O O . ASN A 1 277 ? -0.348 22.188 9.024 1.00 55.25 277 ASN A O 1
ATOM 2326 N N . LYS A 1 278 ? -1.309 22.697 7.072 1.00 59.91 278 LYS A N 1
ATOM 2327 C CA . LYS A 1 278 ? -2.292 23.619 7.668 1.00 59.91 278 LYS A CA 1
ATOM 2328 C C . LYS A 1 278 ? -3.355 22.879 8.479 1.00 59.91 278 LYS A C 1
ATOM 2330 O O . LYS A 1 278 ? -3.677 23.334 9.570 1.00 59.91 278 LYS A O 1
ATOM 2335 N N . GLU A 1 279 ? -3.857 21.741 8.002 1.00 51.97 279 GLU A N 1
ATOM 2336 C CA . GLU A 1 279 ? -4.822 20.906 8.735 1.00 51.97 279 GLU A CA 1
ATOM 2337 C C . GLU A 1 279 ? -4.193 20.263 9.981 1.00 51.97 279 GLU A C 1
ATOM 2339 O O . GLU A 1 279 ? -4.811 20.269 11.044 1.00 51.97 279 GLU A O 1
ATOM 2344 N N . LEU A 1 280 ? -2.935 19.817 9.892 1.00 53.75 280 LEU A N 1
ATOM 2345 C CA . LEU A 1 280 ? -2.170 19.272 11.015 1.00 53.75 280 LEU A CA 1
ATOM 2346 C C . LEU A 1 280 ? -1.848 20.351 12.061 1.00 53.75 280 LEU A C 1
ATOM 2348 O O . LEU A 1 280 ? -1.963 20.096 13.254 1.00 53.75 280 LEU A O 1
ATOM 2352 N N . ILE A 1 281 ? -1.496 21.573 11.640 1.00 56.03 281 ILE A N 1
ATOM 2353 C CA . ILE A 1 281 ? -1.266 22.710 12.549 1.00 56.03 281 ILE A CA 1
ATOM 2354 C C . ILE A 1 281 ? -2.575 23.147 13.222 1.00 56.03 281 ILE A C 1
ATOM 2356 O O . ILE A 1 281 ? -2.568 23.474 14.406 1.00 56.03 281 ILE A O 1
ATOM 2360 N N . ILE A 1 282 ? -3.709 23.118 12.516 1.00 54.66 282 ILE A N 1
ATOM 2361 C CA . ILE A 1 282 ? -5.025 23.438 13.092 1.00 54.66 282 ILE A CA 1
ATOM 2362 C C . ILE A 1 282 ? -5.473 22.349 14.083 1.00 54.66 282 ILE A C 1
ATOM 2364 O O . ILE A 1 282 ? -5.958 22.679 15.164 1.00 54.66 282 ILE A O 1
ATOM 2368 N N . GLN A 1 283 ? -5.256 21.066 13.776 1.00 51.09 283 GLN A N 1
ATOM 2369 C CA . GLN A 1 283 ? -5.549 19.963 14.700 1.00 51.09 283 GLN A CA 1
ATOM 2370 C C . GLN A 1 283 ? -4.607 19.953 15.914 1.00 51.09 283 GLN A C 1
ATOM 2372 O O . GLN A 1 283 ? -5.073 19.791 17.040 1.00 51.09 283 GLN A O 1
ATOM 2377 N N . MET A 1 284 ? -3.307 20.212 15.729 1.00 44.03 284 MET A N 1
ATOM 2378 C CA . MET A 1 284 ? -2.355 20.299 16.843 1.00 44.03 284 MET A CA 1
ATOM 2379 C C . MET A 1 284 ? -2.594 21.523 17.736 1.00 44.03 284 MET A C 1
ATOM 2381 O O . MET A 1 284 ? -2.490 21.410 18.955 1.00 44.03 284 MET A O 1
ATOM 2385 N N . ASN A 1 285 ? -2.988 22.673 17.183 1.00 51.19 285 ASN A N 1
ATOM 2386 C CA . ASN A 1 285 ? -3.302 23.857 17.991 1.00 51.19 285 ASN A CA 1
ATOM 2387 C C . ASN A 1 285 ? -4.610 23.712 18.785 1.00 51.19 285 ASN A C 1
ATOM 2389 O O . ASN A 1 285 ? -4.710 24.260 19.880 1.00 51.19 285 ASN A O 1
ATOM 2393 N N . ASN A 1 286 ? -5.574 22.925 18.298 1.00 46.88 286 ASN A N 1
ATOM 2394 C CA . ASN A 1 286 ? -6.784 22.594 19.058 1.00 46.88 286 ASN A CA 1
ATOM 2395 C C . ASN A 1 286 ? -6.527 21.562 20.174 1.00 46.88 286 ASN A C 1
ATOM 2397 O O . ASN A 1 286 ? -7.255 21.548 21.165 1.00 46.88 286 ASN A O 1
ATOM 2401 N N . CYS A 1 287 ? -5.469 20.751 20.064 1.00 37.19 287 CYS A N 1
ATOM 2402 C CA . CYS A 1 287 ? -5.047 19.805 21.104 1.00 37.19 287 CYS A CA 1
ATOM 2403 C C . CYS A 1 287 ? -4.088 20.405 22.155 1.00 37.19 287 CYS A C 1
ATOM 2405 O O . CYS A 1 287 ? -3.923 19.820 23.222 1.00 37.19 287 CYS A O 1
ATOM 2407 N N . ASN A 1 288 ? -3.489 21.577 21.908 1.00 39.03 288 ASN A N 1
ATOM 2408 C CA . ASN A 1 288 ? -2.445 22.159 22.768 1.00 39.03 288 ASN A CA 1
ATOM 2409 C C . ASN A 1 288 ? -2.938 23.103 23.884 1.00 39.03 288 ASN A C 1
ATOM 2411 O O . ASN A 1 288 ? -2.120 23.647 24.623 1.00 39.03 288 ASN A O 1
ATOM 2415 N N . ASN A 1 289 ? -4.250 23.244 24.099 1.00 38.22 289 ASN A N 1
ATOM 2416 C CA . ASN A 1 289 ? -4.794 23.988 25.249 1.00 38.22 289 ASN A CA 1
ATOM 2417 C C . ASN A 1 289 ? -4.987 23.125 26.515 1.00 38.22 289 ASN A C 1
ATOM 2419 O O . ASN A 1 289 ? -5.814 23.438 27.369 1.00 38.22 289 ASN A O 1
ATOM 2423 N N . GLY A 1 290 ? -4.214 22.048 26.673 1.00 33.88 290 GLY A N 1
ATOM 2424 C CA . GLY A 1 290 ? -4.287 21.185 27.849 1.00 33.88 290 GLY A CA 1
ATOM 2425 C C . GLY A 1 290 ? -2.961 20.511 28.182 1.00 33.88 290 GLY A C 1
ATOM 2426 O O . GLY A 1 290 ? -2.705 19.402 27.733 1.00 33.88 290 GLY A O 1
ATOM 2427 N N . THR A 1 291 ? -2.196 21.134 29.085 1.00 35.53 291 THR A N 1
ATOM 2428 C CA . THR A 1 291 ? -1.075 20.563 29.868 1.00 35.53 291 THR A CA 1
ATOM 2429 C C . THR A 1 291 ? 0.175 20.087 29.117 1.00 35.53 291 THR A C 1
ATOM 2431 O O . THR A 1 291 ? 0.247 18.980 28.596 1.00 35.53 291 THR A O 1
ATOM 2434 N N . ASN A 1 292 ? 1.235 20.895 29.236 1.00 38.56 292 ASN A N 1
ATOM 2435 C CA . ASN A 1 292 ? 2.625 20.459 29.144 1.00 38.56 292 ASN A CA 1
ATOM 2436 C C . ASN A 1 292 ? 2.907 19.354 30.176 1.00 38.56 292 ASN A C 1
ATOM 2438 O O . ASN A 1 292 ? 2.788 19.602 31.376 1.00 38.56 292 ASN A O 1
ATOM 2442 N N . GLN A 1 293 ? 3.372 18.187 29.733 1.00 36.66 293 GLN A N 1
ATOM 2443 C CA . GLN A 1 293 ? 4.291 17.367 30.517 1.00 36.66 293 GLN A CA 1
ATOM 2444 C C . GLN A 1 293 ? 5.261 16.651 29.581 1.00 36.66 293 GLN A C 1
ATOM 2446 O O . GLN A 1 293 ? 4.897 15.873 28.706 1.00 36.66 293 GLN A O 1
ATOM 2451 N N . GLN A 1 294 ? 6.520 17.002 29.784 1.00 36.97 294 GLN A N 1
ATOM 2452 C CA . GLN A 1 294 ? 7.706 16.487 29.139 1.00 36.97 294 GLN A CA 1
ATOM 2453 C C . GLN A 1 294 ? 7.945 15.067 29.669 1.00 36.97 294 GLN A C 1
ATOM 2455 O O . GLN A 1 294 ? 8.246 14.893 30.847 1.00 36.97 294 GLN A O 1
ATOM 2460 N N . LEU A 1 295 ? 7.783 14.053 28.821 1.00 32.06 295 LEU A N 1
ATOM 2461 C CA . LEU A 1 295 ? 8.206 12.682 29.100 1.00 32.06 295 LEU A CA 1
ATOM 2462 C C . LEU A 1 295 ? 9.213 12.285 28.026 1.00 32.06 295 LEU A C 1
ATOM 2464 O O . LEU A 1 295 ? 8.878 12.146 26.851 1.00 32.06 295 LEU A O 1
ATOM 2468 N N . ALA A 1 296 ? 10.470 12.179 28.450 1.00 34.62 296 ALA A N 1
ATOM 2469 C CA . ALA A 1 296 ? 11.555 11.629 27.661 1.00 34.62 296 ALA A CA 1
ATOM 2470 C C . ALA A 1 296 ? 11.226 10.172 27.304 1.00 34.62 296 ALA A C 1
ATOM 2472 O O . ALA A 1 296 ? 10.996 9.349 28.190 1.00 34.62 296 ALA A O 1
ATOM 2473 N N . VAL A 1 297 ? 11.191 9.868 26.008 1.00 30.27 297 VAL A N 1
ATOM 2474 C CA . VAL A 1 297 ? 11.083 8.500 25.502 1.00 30.27 297 VAL A CA 1
ATOM 2475 C C . VAL A 1 297 ? 12.501 7.999 25.268 1.00 30.27 297 VAL A C 1
ATOM 2477 O O . VAL A 1 297 ? 13.211 8.510 24.404 1.00 30.27 297 VAL A O 1
ATOM 2480 N N . ASN A 1 298 ? 12.907 7.022 26.076 1.00 31.72 298 ASN A N 1
ATOM 2481 C CA . ASN A 1 298 ? 14.084 6.206 25.816 1.00 31.72 298 ASN A CA 1
ATOM 2482 C C . ASN A 1 298 ? 13.843 5.359 24.560 1.00 31.72 298 ASN A C 1
ATOM 2484 O O . ASN A 1 298 ? 12.778 4.760 24.401 1.00 31.72 298 ASN A O 1
ATOM 2488 N N . GLU A 1 299 ? 14.851 5.319 23.693 1.00 39.06 299 GLU A N 1
ATOM 2489 C CA . GLU A 1 299 ? 14.951 4.427 22.541 1.00 39.06 299 GLU A CA 1
ATOM 2490 C C . GLU A 1 299 ? 14.763 2.966 22.964 1.00 39.06 299 GLU A C 1
ATOM 2492 O O . GLU A 1 299 ? 15.546 2.448 23.760 1.00 39.06 299 GLU A O 1
ATOM 2497 N N . ILE A 1 300 ? 13.770 2.281 22.390 1.00 33.16 300 ILE A N 1
ATOM 2498 C CA . ILE A 1 300 ? 13.778 0.820 22.288 1.00 33.16 300 ILE A CA 1
ATOM 2499 C C . ILE A 1 300 ? 13.404 0.429 20.856 1.00 33.16 300 ILE A C 1
ATOM 2501 O O . ILE A 1 300 ? 12.266 0.551 20.413 1.00 33.16 300 ILE A O 1
ATOM 2505 N N . ASP A 1 301 ? 14.467 0.039 20.164 1.00 30.30 301 ASP A N 1
ATOM 2506 C CA . ASP A 1 301 ? 14.636 -0.954 19.108 1.00 30.30 301 ASP A CA 1
ATOM 2507 C C . ASP A 1 301 ? 13.448 -1.299 18.191 1.00 30.30 301 ASP A C 1
ATOM 2509 O O . ASP A 1 301 ? 12.468 -1.953 18.549 1.00 30.30 301 ASP A O 1
ATOM 2513 N N . SER A 1 302 ? 13.621 -0.927 16.924 1.00 36.50 302 SER A N 1
ATOM 2514 C CA . SER A 1 302 ? 12.813 -1.392 15.803 1.00 36.50 302 SER A CA 1
ATOM 2515 C C . SER A 1 302 ? 13.271 -2.786 15.393 1.00 36.50 302 SER A C 1
ATOM 2517 O O . SER A 1 302 ? 14.253 -2.911 14.663 1.00 36.50 302 SER A O 1
ATOM 2519 N N . LYS A 1 303 ? 12.543 -3.833 15.786 1.00 37.38 303 LYS A N 1
ATOM 2520 C CA . LYS A 1 303 ? 12.583 -5.123 15.084 1.00 37.38 303 LYS A CA 1
ATOM 2521 C C . LYS A 1 303 ? 11.349 -5.962 15.378 1.00 37.38 303 LYS A C 1
ATOM 2523 O O . LYS A 1 303 ? 11.044 -6.268 16.521 1.00 37.38 303 LYS A O 1
ATOM 2528 N N . SER A 1 304 ? 10.756 -6.424 14.282 1.00 34.12 304 SER A N 1
ATOM 2529 C CA . SER A 1 304 ? 9.708 -7.438 14.206 1.00 34.12 304 SER A CA 1
ATOM 2530 C C . SER A 1 304 ? 8.301 -6.937 14.526 1.00 34.12 304 SER A C 1
ATOM 2532 O O . SER A 1 304 ? 7.924 -6.787 15.677 1.00 34.12 304 SER A O 1
ATOM 2534 N N . ILE A 1 305 ? 7.511 -6.703 13.479 1.00 31.53 305 ILE A N 1
ATOM 2535 C CA . ILE A 1 305 ? 6.348 -7.544 13.172 1.00 31.53 305 ILE A CA 1
ATOM 2536 C C . ILE A 1 305 ? 6.091 -7.388 11.669 1.00 31.53 305 ILE A C 1
ATOM 2538 O O . ILE A 1 305 ? 5.579 -6.386 11.175 1.00 31.53 305 ILE A O 1
ATOM 2542 N N . LEU A 1 306 ? 6.558 -8.399 10.944 1.00 29.34 306 LEU A N 1
ATOM 2543 C CA . LEU A 1 306 ? 6.068 -8.786 9.635 1.00 29.34 306 LEU A CA 1
ATOM 2544 C C . LEU A 1 306 ? 4.773 -9.563 9.892 1.00 29.34 306 LEU A C 1
ATOM 2546 O O . LEU A 1 306 ? 4.809 -10.539 10.63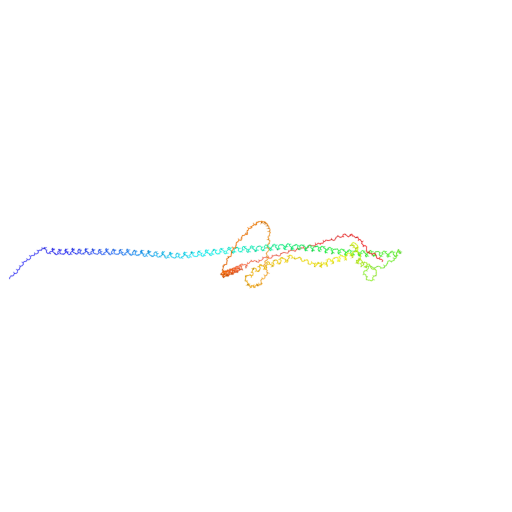8 1.00 29.34 306 LEU A O 1
ATOM 2550 N N . LEU A 1 307 ? 3.658 -9.163 9.293 1.00 31.48 307 LEU A N 1
ATOM 2551 C CA . LEU A 1 307 ? 2.518 -10.058 9.116 1.00 31.48 307 LEU A CA 1
ATOM 2552 C C . LEU A 1 307 ? 1.786 -9.679 7.831 1.00 31.48 307 LEU A C 1
ATOM 2554 O O . LEU A 1 307 ? 1.171 -8.624 7.703 1.00 31.48 307 LEU A O 1
ATOM 2558 N N . THR A 1 308 ? 1.975 -10.568 6.864 1.00 31.67 308 THR A N 1
ATOM 2559 C CA . THR A 1 308 ? 1.209 -10.766 5.642 1.00 31.67 308 THR A CA 1
ATOM 2560 C C . THR A 1 308 ? -0.269 -10.941 5.967 1.00 31.67 308 THR A C 1
ATOM 2562 O O . THR A 1 308 ? -0.616 -11.764 6.812 1.00 31.67 308 THR A O 1
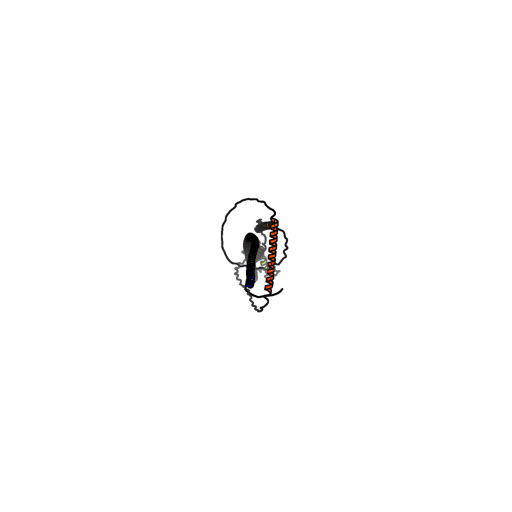ATOM 2565 N N . ILE A 1 309 ? -1.125 -10.201 5.267 1.00 31.66 309 ILE A N 1
ATOM 2566 C CA . ILE A 1 309 ? -2.550 -10.503 5.156 1.00 31.66 309 ILE A CA 1
ATOM 2567 C C . ILE A 1 309 ? -2.852 -10.479 3.662 1.00 31.66 309 ILE A C 1
ATOM 2569 O O . ILE A 1 309 ? -3.002 -9.412 3.066 1.00 31.66 309 ILE A O 1
ATOM 2573 N N . ASP A 1 310 ? -2.859 -11.672 3.078 1.00 29.83 310 ASP A N 1
ATOM 2574 C CA . ASP A 1 310 ? -3.669 -11.965 1.906 1.00 29.83 310 ASP A CA 1
ATOM 2575 C C . ASP A 1 310 ? -5.131 -11.916 2.354 1.00 29.83 310 ASP A C 1
ATOM 2577 O O . ASP A 1 310 ? -5.466 -12.482 3.395 1.00 29.83 310 ASP A O 1
ATOM 2581 N N . ASN A 1 311 ? -5.977 -11.222 1.599 1.00 35.16 311 ASN A N 1
ATOM 2582 C CA . ASN A 1 311 ? -7.406 -11.498 1.536 1.00 35.16 311 ASN A CA 1
ATOM 2583 C C . ASN A 1 311 ? -7.905 -11.072 0.158 1.00 35.16 311 ASN A C 1
ATOM 2585 O O . ASN A 1 311 ? -7.818 -9.899 -0.219 1.00 35.16 311 ASN A O 1
ATOM 2589 N N . ASP A 1 312 ? -8.372 -12.086 -0.555 1.00 31.34 312 ASP A N 1
ATOM 2590 C CA . ASP A 1 312 ? -9.184 -12.023 -1.752 1.00 31.34 312 ASP A CA 1
ATOM 2591 C C . ASP A 1 312 ? -10.584 -11.447 -1.456 1.00 31.34 312 ASP A C 1
ATOM 2593 O O . ASP A 1 312 ? -11.072 -11.489 -0.324 1.00 31.34 312 ASP A O 1
ATOM 2597 N N . ASP A 1 313 ? -11.187 -10.970 -2.544 1.00 36.16 313 ASP A N 1
ATOM 2598 C CA . ASP A 1 313 ? -12.611 -10.963 -2.887 1.00 36.16 313 ASP A CA 1
ATOM 2599 C C . ASP A 1 313 ? -13.617 -10.001 -2.207 1.00 36.16 313 ASP A C 1
ATOM 2601 O O . ASP A 1 313 ? -13.942 -10.054 -1.022 1.00 36.16 313 ASP A O 1
ATOM 2605 N N . ASP A 1 314 ? -14.150 -9.164 -3.106 1.00 34.88 314 ASP A N 1
ATOM 2606 C CA . ASP A 1 314 ? -15.565 -9.019 -3.464 1.00 34.88 314 ASP A CA 1
ATOM 2607 C C . ASP A 1 314 ? -16.532 -8.140 -2.644 1.00 34.88 314 ASP A C 1
ATOM 2609 O O . ASP A 1 314 ? -16.993 -8.447 -1.549 1.00 34.88 314 ASP A O 1
ATOM 2613 N N . ASP A 1 315 ? -16.918 -7.076 -3.358 1.00 35.62 315 ASP A N 1
ATOM 2614 C CA . ASP A 1 315 ? -18.285 -6.703 -3.735 1.00 35.62 315 ASP A CA 1
ATOM 2615 C C . ASP A 1 315 ? -19.247 -5.952 -2.796 1.00 35.62 315 ASP A C 1
ATOM 2617 O O . ASP A 1 315 ? -19.449 -6.234 -1.619 1.00 35.62 315 ASP A O 1
ATOM 2621 N N . ALA A 1 316 ? -19.954 -5.061 -3.508 1.00 37.09 316 ALA A N 1
ATOM 2622 C CA . ALA A 1 316 ? -21.321 -4.578 -3.332 1.00 37.09 316 ALA A CA 1
ATOM 2623 C C . ALA A 1 316 ? -21.578 -3.341 -2.445 1.00 37.09 316 ALA A C 1
ATOM 2625 O O . ALA A 1 316 ? -21.739 -3.401 -1.231 1.00 37.09 316 ALA A O 1
ATOM 2626 N N . ASP A 1 317 ? -21.685 -2.203 -3.142 1.00 33.88 317 ASP A N 1
ATOM 2627 C CA . ASP A 1 317 ? -22.928 -1.440 -3.362 1.00 33.88 317 ASP A CA 1
ATOM 2628 C C . ASP A 1 317 ? -23.907 -1.189 -2.199 1.00 33.88 317 ASP A C 1
ATOM 2630 O O . ASP A 1 317 ? -24.573 -2.100 -1.716 1.00 33.88 317 ASP A O 1
ATOM 2634 N N . ALA A 1 318 ? -24.112 0.103 -1.896 1.00 36.84 318 ALA A N 1
ATOM 2635 C CA . ALA A 1 318 ? -25.404 0.827 -1.826 1.00 36.84 318 ALA A CA 1
ATOM 2636 C C . ALA A 1 318 ? -25.146 2.212 -1.172 1.00 36.84 318 ALA A C 1
ATOM 2638 O O . ALA A 1 318 ? -24.481 2.284 -0.143 1.00 36.84 318 ALA A O 1
ATOM 2639 N N . ALA A 1 319 ? -25.448 3.372 -1.779 1.00 34.44 319 ALA A N 1
ATOM 2640 C CA . ALA A 1 319 ? -26.784 3.967 -1.984 1.00 34.44 319 ALA A CA 1
ATOM 2641 C C . ALA A 1 319 ? -27.550 4.075 -0.643 1.00 34.44 319 ALA A C 1
ATOM 2643 O O . ALA A 1 319 ? -27.651 3.093 0.075 1.00 34.44 319 ALA A O 1
ATOM 2644 N N . ASP A 1 320 ? -28.145 5.173 -0.189 1.00 35.38 320 ASP A N 1
ATOM 2645 C CA . ASP A 1 320 ? -28.473 6.497 -0.715 1.00 35.38 320 ASP A CA 1
ATOM 2646 C C . ASP A 1 320 ? -29.025 7.317 0.488 1.00 35.38 320 ASP A C 1
ATOM 2648 O O . ASP A 1 320 ? -29.185 6.762 1.578 1.00 35.38 320 ASP A O 1
ATOM 2652 N N . ALA A 1 321 ? -29.414 8.571 0.242 1.00 36.38 321 ALA A N 1
ATOM 2653 C CA . ALA A 1 321 ? -30.374 9.404 0.993 1.00 36.38 321 ALA A CA 1
ATOM 2654 C C . ALA A 1 321 ? -29.842 10.599 1.819 1.00 36.38 321 ALA A C 1
ATOM 2656 O O . ALA A 1 321 ? -29.351 10.494 2.945 1.00 36.38 321 ALA A O 1
ATOM 2657 N N . ASP A 1 322 ? -30.083 11.762 1.209 1.00 35.16 322 ASP A N 1
ATOM 2658 C CA . ASP A 1 322 ? -30.354 13.085 1.775 1.00 35.16 322 ASP A CA 1
ATOM 2659 C C . ASP A 1 322 ? -31.422 13.077 2.897 1.00 35.16 322 ASP A C 1
ATOM 2661 O O . ASP A 1 322 ? -32.338 12.259 2.886 1.00 35.16 322 ASP A O 1
ATOM 2665 N N . GLU A 1 323 ? -31.384 14.038 3.832 1.00 36.75 323 GLU A N 1
ATOM 2666 C CA . GLU A 1 323 ? -32.126 15.316 3.713 1.00 36.75 323 GLU A CA 1
ATOM 2667 C C . GLU A 1 323 ? -32.259 16.081 5.064 1.00 36.75 323 GLU A C 1
ATOM 2669 O O . GLU A 1 323 ? -32.509 15.519 6.126 1.00 36.75 323 GLU A O 1
ATOM 2674 N N . HIS A 1 324 ? -32.059 17.403 4.977 1.00 35.59 324 HIS A N 1
ATOM 2675 C CA . HIS A 1 324 ? -32.504 18.537 5.811 1.00 35.59 324 HIS A CA 1
ATOM 2676 C C . HIS A 1 324 ? -33.011 18.367 7.266 1.00 35.59 324 HIS A C 1
ATOM 2678 O O . HIS A 1 324 ? -34.062 17.789 7.508 1.00 35.59 324 HIS A O 1
ATOM 2684 N N . ASN A 1 325 ? -32.473 19.191 8.189 1.00 35.84 325 ASN A N 1
ATOM 2685 C CA . ASN A 1 325 ? -33.205 20.386 8.667 1.00 35.84 325 ASN A CA 1
ATOM 2686 C C . ASN A 1 325 ? -32.353 21.345 9.523 1.00 35.84 325 ASN A C 1
ATOM 2688 O O . ASN A 1 325 ? -31.684 20.941 10.470 1.00 35.84 325 ASN A O 1
ATOM 2692 N N . GLN A 1 326 ? -32.433 22.643 9.216 1.00 36.38 326 GLN A N 1
ATOM 2693 C CA . GLN A 1 326 ? -31.924 23.734 10.050 1.00 36.38 326 GLN A CA 1
ATOM 2694 C C . GLN A 1 326 ? -33.084 24.356 10.835 1.00 36.38 326 GLN A C 1
ATOM 2696 O O . GLN A 1 326 ? -34.078 24.771 10.248 1.00 36.38 326 GLN A O 1
ATOM 2701 N N . GLY A 1 327 ? -32.913 24.517 12.148 1.00 31.42 327 GLY A N 1
ATOM 2702 C CA . GLY A 1 327 ? -33.840 25.249 13.008 1.00 31.42 327 GLY A CA 1
ATOM 2703 C C . GLY A 1 327 ? -33.118 25.830 14.221 1.00 31.42 327 GLY A C 1
ATOM 2704 O O . GLY A 1 327 ? -32.654 25.099 15.087 1.00 31.42 327 GLY A O 1
ATOM 2705 N N . LYS A 1 328 ? -32.997 27.160 14.248 1.00 41.47 328 LYS A N 1
ATOM 2706 C CA . LYS A 1 328 ? -32.468 27.984 15.349 1.00 41.47 328 LYS A CA 1
ATOM 2707 C C . LYS A 1 328 ? -33.336 27.858 16.607 1.00 41.47 328 LYS A C 1
ATOM 2709 O O . LYS A 1 328 ? -34.546 27.828 16.451 1.00 41.47 328 LYS A O 1
ATOM 2714 N N . ILE A 1 329 ? -32.742 28.009 17.796 1.00 34.28 329 ILE A N 1
ATOM 2715 C CA . ILE A 1 329 ? -33.246 28.830 18.922 1.00 34.28 329 ILE A CA 1
ATOM 2716 C C . ILE A 1 329 ? -32.063 29.156 19.859 1.00 34.28 329 ILE A C 1
ATOM 2718 O O . ILE A 1 329 ? -31.166 28.343 20.065 1.00 34.28 329 ILE A O 1
ATOM 2722 N N . LYS A 1 330 ? -32.037 30.406 20.331 1.00 38.34 330 LYS A N 1
ATOM 2723 C CA . LYS A 1 330 ? -31.098 30.987 21.304 1.00 38.34 330 LYS A CA 1
ATOM 2724 C C . LYS A 1 330 ? -31.479 30.534 22.717 1.00 38.34 330 LYS A C 1
ATOM 2726 O O . LYS A 1 330 ? -32.661 30.339 22.942 1.00 38.34 330 LYS A O 1
ATOM 2731 N N . ASP A 1 331 ? -30.524 30.487 23.646 1.00 32.16 331 ASP A N 1
ATOM 2732 C CA . ASP A 1 331 ? -30.631 31.214 24.922 1.00 32.16 331 ASP A CA 1
ATOM 2733 C C . ASP A 1 331 ? -29.309 31.206 25.703 1.00 32.16 331 ASP A C 1
ATOM 2735 O O . ASP A 1 331 ? -28.580 30.218 25.764 1.00 32.16 331 ASP A O 1
ATOM 2739 N N . GLN A 1 332 ? -28.987 32.376 26.258 1.00 39.22 332 GLN A N 1
ATOM 2740 C CA . GLN A 1 332 ? -27.901 32.606 27.204 1.00 39.22 332 GLN A CA 1
ATOM 2741 C C . GLN A 1 332 ? -28.377 32.228 28.608 1.00 39.22 332 GLN A C 1
ATOM 2743 O O . GLN A 1 332 ? -29.364 32.791 29.072 1.00 39.22 332 GLN A O 1
ATOM 2748 N N . VAL A 1 333 ? -27.616 31.400 29.328 1.00 34.00 333 VAL A N 1
ATOM 2749 C CA . VAL A 1 333 ? -27.607 31.413 30.798 1.00 34.00 333 VAL A CA 1
ATOM 2750 C C . VAL A 1 333 ? -26.167 31.255 31.282 1.00 34.00 333 VAL A C 1
ATOM 2752 O O . VAL A 1 333 ? -25.511 30.242 31.057 1.00 34.00 333 VAL A O 1
ATOM 2755 N N . ASN A 1 334 ? -25.683 32.308 31.931 1.00 45.00 334 ASN A N 1
ATOM 2756 C CA . ASN A 1 334 ? -24.458 32.366 32.713 1.00 45.00 334 ASN A CA 1
ATOM 2757 C C . ASN A 1 334 ? -24.753 31.816 34.116 1.00 45.00 334 ASN A C 1
ATOM 2759 O O . ASN A 1 334 ? -25.563 32.430 34.801 1.00 45.00 334 ASN A O 1
ATOM 2763 N N . TYR A 1 335 ? -24.109 30.721 34.541 1.00 34.03 335 TYR A N 1
ATOM 2764 C CA . TYR A 1 335 ? -23.954 30.370 35.960 1.00 34.03 335 TYR A CA 1
ATOM 2765 C C . TYR A 1 335 ? -22.753 29.427 36.211 1.00 34.03 335 TYR A C 1
ATOM 2767 O O . TYR A 1 335 ? -22.691 28.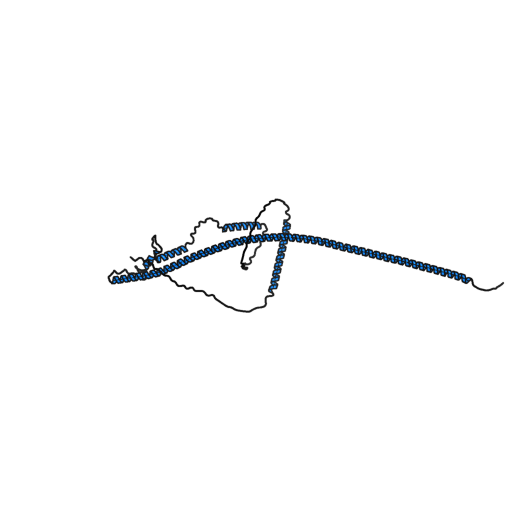314 35.697 1.00 34.03 335 TYR A O 1
ATOM 2775 N N . ASN A 1 336 ? -21.890 29.893 37.121 1.00 37.72 336 ASN A N 1
ATOM 2776 C CA . ASN A 1 336 ? -21.101 29.171 38.132 1.00 37.72 336 ASN A CA 1
ATOM 2777 C C . ASN A 1 336 ? -19.760 28.499 37.775 1.00 37.72 336 ASN A C 1
ATOM 2779 O O . ASN A 1 336 ? -19.669 27.416 37.206 1.00 37.72 336 ASN A O 1
ATOM 2783 N N . ASN A 1 337 ? -18.721 29.148 38.311 1.00 45.81 337 ASN A N 1
ATOM 2784 C CA . ASN A 1 337 ? -17.285 28.874 38.263 1.00 45.81 337 ASN A CA 1
ATOM 2785 C C . ASN A 1 337 ? -16.802 27.886 39.359 1.00 45.81 337 ASN A C 1
ATOM 2787 O O . ASN A 1 337 ? -15.623 27.870 39.696 1.00 45.81 337 ASN A O 1
ATOM 2791 N N . ASP A 1 338 ? -17.697 27.072 39.934 1.00 46.19 338 ASP A N 1
ATOM 2792 C CA . ASP A 1 338 ? -17.375 26.155 41.049 1.00 46.19 338 ASP A CA 1
ATOM 2793 C C . ASP A 1 338 ? -17.294 24.670 40.634 1.00 46.19 338 ASP A C 1
ATOM 2795 O O . ASP A 1 338 ? -16.939 23.805 41.436 1.00 46.19 338 ASP A O 1
ATOM 2799 N N . ASN A 1 339 ? -17.559 24.354 39.361 1.00 47.25 339 ASN A N 1
ATOM 2800 C CA . ASN A 1 339 ? -17.563 22.977 38.848 1.00 47.25 339 ASN A CA 1
ATOM 2801 C C . ASN A 1 339 ? -16.179 22.428 38.458 1.00 47.25 339 ASN A C 1
ATOM 2803 O O . ASN A 1 339 ? -16.035 21.217 38.265 1.00 47.25 339 ASN A O 1
ATOM 2807 N N . ASP A 1 340 ? -15.153 23.274 38.360 1.00 51.12 340 ASP A N 1
ATOM 2808 C CA . ASP A 1 340 ? -13.853 22.846 37.832 1.00 51.12 340 ASP A CA 1
ATOM 2809 C C . ASP A 1 340 ? -13.004 22.096 38.870 1.00 51.12 340 ASP A C 1
ATOM 2811 O O . ASP A 1 340 ? -12.339 21.117 38.528 1.00 51.12 340 ASP A O 1
ATOM 2815 N N . LYS A 1 341 ? -13.128 22.422 40.166 1.00 49.81 341 LYS A N 1
ATOM 2816 C CA . LYS A 1 341 ? -12.411 21.698 41.238 1.00 49.81 341 LYS A CA 1
ATOM 2817 C C . LYS A 1 341 ? -12.940 20.280 41.479 1.00 49.81 341 LYS A C 1
ATOM 2819 O O . LYS A 1 341 ? -12.165 19.385 41.812 1.00 49.81 341 LYS A O 1
ATOM 2824 N N . VAL A 1 342 ? -14.243 20.049 41.293 1.00 52.12 342 VAL A N 1
ATOM 2825 C CA . VAL A 1 342 ? -14.854 18.716 41.463 1.00 52.12 342 VAL A CA 1
ATOM 2826 C C . VAL A 1 342 ? -14.543 17.822 40.258 1.00 52.12 342 VAL A C 1
ATOM 2828 O O . VAL A 1 342 ? -14.191 16.653 40.431 1.00 52.12 342 VAL A O 1
ATOM 2831 N N . LYS A 1 343 ? -14.565 18.381 39.039 1.00 52.91 343 LYS A N 1
ATOM 2832 C CA . LYS A 1 343 ? -14.186 17.659 37.814 1.00 52.91 343 LYS A CA 1
ATOM 2833 C C . LYS A 1 343 ? -12.716 17.246 37.806 1.00 52.91 343 LYS A C 1
ATOM 2835 O O . LYS A 1 343 ? -12.402 16.145 37.355 1.00 52.91 343 LYS A O 1
ATOM 2840 N N . GLU A 1 344 ? -11.821 18.080 38.331 1.00 55.12 344 GLU A N 1
ATOM 2841 C CA . GLU A 1 344 ? -10.395 17.756 38.406 1.00 55.12 344 GLU A CA 1
ATOM 2842 C C . GLU A 1 344 ? -10.107 16.633 39.421 1.00 55.12 344 GLU A C 1
ATOM 2844 O O . GLU A 1 344 ? -9.326 15.726 39.129 1.00 55.12 344 GLU A O 1
ATOM 2849 N N . ASN A 1 345 ? -10.823 16.593 40.552 1.00 58.44 345 ASN A N 1
ATOM 2850 C CA . ASN A 1 345 ? -10.698 15.514 41.538 1.00 58.44 345 ASN A CA 1
ATOM 2851 C C . ASN A 1 345 ? -11.208 14.156 41.005 1.00 58.44 345 ASN A C 1
ATOM 2853 O O . ASN A 1 345 ? -10.516 13.142 41.127 1.00 58.44 345 ASN A O 1
ATOM 2857 N N . CYS A 1 346 ? -12.361 14.130 40.323 1.00 52.62 346 CYS A N 1
ATOM 2858 C CA . CYS A 1 346 ? -12.871 12.914 39.671 1.00 52.62 346 CYS A CA 1
ATOM 2859 C C . CYS A 1 346 ? -11.945 12.423 38.545 1.00 52.62 346 CYS A C 1
ATOM 2861 O O . CYS A 1 346 ? -11.720 11.220 38.396 1.00 52.62 346 CYS A O 1
ATOM 2863 N N . ARG A 1 347 ? -11.348 13.345 37.777 1.00 61.09 347 ARG A N 1
ATOM 2864 C CA . ARG A 1 347 ? -10.388 13.006 36.716 1.00 61.09 347 ARG A CA 1
ATOM 2865 C C . ARG A 1 347 ? -9.098 12.408 37.283 1.00 61.09 347 ARG A C 1
ATOM 2867 O O . ARG A 1 347 ? -8.525 11.513 36.665 1.00 61.09 347 ARG A O 1
ATOM 2874 N N . ASN A 1 348 ? -8.663 12.855 38.460 1.00 65.19 348 ASN A N 1
ATOM 2875 C CA . ASN A 1 348 ? -7.469 12.336 39.127 1.00 65.19 348 ASN A CA 1
ATOM 2876 C C . ASN A 1 348 ? -7.708 10.960 39.770 1.00 65.19 348 ASN A C 1
ATOM 2878 O O . ASN A 1 348 ? -6.865 10.077 39.621 1.00 65.19 348 ASN A O 1
ATOM 2882 N N . GLN A 1 349 ? -8.876 10.720 40.378 1.00 67.94 349 GLN A N 1
ATOM 2883 C CA . GLN A 1 349 ? -9.246 9.384 40.871 1.00 67.94 349 GLN A CA 1
ATOM 2884 C C . GLN A 1 349 ? -9.399 8.358 39.739 1.00 67.94 349 GLN A C 1
ATOM 2886 O O . GLN A 1 349 ? -8.950 7.221 39.874 1.00 67.94 349 GLN A O 1
ATOM 2891 N N . SER A 1 350 ? -9.971 8.763 38.599 1.00 67.00 350 SER A N 1
ATOM 2892 C CA . SER A 1 350 ? -10.094 7.898 37.419 1.00 67.00 350 SER A CA 1
ATOM 2893 C C . SER A 1 350 ? -8.725 7.491 36.856 1.00 67.00 350 SER A C 1
ATOM 2895 O O . SER A 1 350 ? -8.498 6.315 36.578 1.00 67.00 350 SER A O 1
ATOM 2897 N N . LYS A 1 351 ? -7.768 8.426 36.772 1.00 73.12 351 LYS A N 1
ATOM 2898 C CA . LYS A 1 351 ? -6.388 8.133 36.342 1.00 73.12 351 LYS A CA 1
ATOM 2899 C C . LYS A 1 351 ? -5.671 7.158 37.283 1.00 73.12 351 LYS A C 1
ATOM 2901 O O . LYS A 1 351 ? -4.981 6.257 36.810 1.00 73.12 351 LYS A O 1
ATOM 2906 N N . GLU A 1 352 ? -5.858 7.308 38.592 1.00 78.38 352 GLU A N 1
ATOM 2907 C CA . GLU A 1 352 ? -5.240 6.440 39.602 1.00 78.38 352 GLU A CA 1
ATOM 2908 C C . GLU A 1 352 ? -5.810 5.010 39.566 1.00 78.38 352 GLU A C 1
ATOM 2910 O O . GLU A 1 352 ? -5.069 4.035 39.692 1.00 78.38 352 GLU A O 1
ATOM 2915 N N . LEU A 1 353 ? -7.118 4.864 39.322 1.00 74.81 353 LEU A N 1
ATOM 2916 C CA . LEU A 1 353 ? -7.753 3.556 39.135 1.00 74.81 353 LEU A CA 1
ATOM 2917 C C . LEU A 1 353 ? -7.257 2.854 37.866 1.00 74.81 353 LEU A C 1
ATOM 2919 O O . LEU A 1 353 ? -6.930 1.669 37.921 1.00 74.81 353 LEU A O 1
ATOM 2923 N N . THR A 1 354 ? -7.128 3.581 36.753 1.00 78.31 354 THR A N 1
ATOM 2924 C CA . THR A 1 354 ? -6.580 3.039 35.499 1.00 78.31 354 THR A CA 1
ATOM 2925 C C . THR A 1 354 ? -5.134 2.578 35.673 1.00 78.31 354 THR A C 1
ATOM 2927 O O . THR A 1 354 ? -4.773 1.500 35.203 1.00 78.31 354 THR A O 1
ATOM 2930 N N . LYS A 1 355 ? -4.318 3.339 36.412 1.00 81.44 355 LYS A N 1
ATOM 2931 C CA . LYS A 1 355 ? -2.935 2.964 36.727 1.00 81.44 355 LYS A CA 1
ATOM 2932 C C . LYS A 1 355 ? -2.867 1.669 37.546 1.00 81.44 355 LYS A C 1
ATOM 2934 O O . LYS A 1 355 ? -2.137 0.757 37.168 1.00 81.44 355 LYS A O 1
ATOM 2939 N N . LYS A 1 356 ? -3.686 1.542 38.597 1.00 83.12 356 LYS A N 1
ATOM 2940 C CA . LYS A 1 356 ? -3.759 0.324 39.430 1.00 83.12 356 LYS A CA 1
ATOM 2941 C C . LYS A 1 356 ? -4.262 -0.904 38.666 1.00 83.12 356 LYS A C 1
ATOM 2943 O O . LYS A 1 356 ? -3.819 -2.018 38.938 1.00 83.12 356 LYS A O 1
ATOM 2948 N N . LEU A 1 357 ? -5.180 -0.715 37.717 1.00 76.06 357 LEU A N 1
ATOM 2949 C CA . LEU A 1 357 ? -5.651 -1.778 36.824 1.00 76.06 357 LEU A CA 1
ATOM 2950 C C . LEU A 1 357 ? -4.533 -2.263 35.899 1.00 76.06 357 LEU A C 1
ATOM 2952 O O . LEU A 1 357 ? -4.326 -3.467 35.778 1.00 76.06 357 LEU A O 1
ATOM 2956 N N . TYR A 1 358 ? -3.779 -1.337 35.305 1.00 72.25 358 TYR A N 1
ATOM 2957 C CA . TYR A 1 358 ? -2.667 -1.672 34.418 1.00 72.25 358 TYR A CA 1
ATOM 2958 C C . TYR A 1 358 ? -1.545 -2.418 35.159 1.00 72.25 358 TYR A C 1
ATOM 2960 O O . TYR A 1 358 ? -1.030 -3.419 34.669 1.00 72.25 358 TYR A O 1
ATOM 2968 N N . GLU A 1 359 ? -1.233 -1.995 36.384 1.00 78.06 359 GLU A N 1
ATOM 2969 C CA . GLU A 1 359 ? -0.212 -2.612 37.238 1.00 78.06 359 GLU A CA 1
ATOM 2970 C C . GLU A 1 359 ? -0.590 -4.047 37.657 1.00 78.06 359 GLU A C 1
ATOM 2972 O O . GLU A 1 359 ? 0.245 -4.949 37.603 1.00 78.06 359 GLU A O 1
ATOM 2977 N N . LYS A 1 360 ? -1.873 -4.304 37.958 1.00 77.31 360 LYS A N 1
ATOM 2978 C CA . LYS A 1 360 ? -2.379 -5.666 38.216 1.00 77.31 360 LYS A CA 1
ATOM 2979 C C . LYS A 1 360 ? -2.354 -6.569 36.983 1.00 77.31 360 LYS A C 1
ATOM 2981 O O . LYS A 1 360 ? -2.097 -7.762 37.118 1.00 77.31 360 LYS A O 1
ATOM 2986 N N . VAL A 1 361 ? -2.639 -6.031 35.796 1.00 72.25 361 VAL A N 1
ATOM 2987 C CA . VAL A 1 361 ? -2.619 -6.809 34.545 1.00 72.25 361 VAL A CA 1
ATOM 2988 C C . VAL A 1 361 ? -1.192 -7.216 34.176 1.00 72.25 361 VAL A C 1
ATOM 2990 O O . VAL A 1 361 ? -0.985 -8.340 33.726 1.00 72.25 361 VAL A O 1
ATOM 2993 N N . ILE A 1 362 ? -0.206 -6.347 34.419 1.00 72.69 362 ILE A N 1
ATOM 2994 C CA . ILE A 1 362 ? 1.214 -6.679 34.234 1.00 72.69 362 ILE A CA 1
ATOM 2995 C C . ILE A 1 362 ? 1.639 -7.777 35.218 1.00 72.69 362 ILE A C 1
ATOM 2997 O O . ILE A 1 362 ? 2.169 -8.794 34.782 1.00 72.69 362 ILE A O 1
ATOM 3001 N N . GLN A 1 363 ? 1.291 -7.650 36.505 1.00 70.12 363 GLN A N 1
ATOM 3002 C CA . GLN A 1 363 ? 1.591 -8.679 37.513 1.00 70.12 363 GLN A CA 1
ATOM 3003 C C . GLN A 1 363 ? 0.996 -10.054 37.170 1.00 70.12 363 GLN A C 1
ATOM 3005 O O . GLN A 1 363 ? 1.641 -11.074 37.393 1.00 70.12 363 GLN A O 1
ATOM 3010 N N . TYR A 1 364 ? -0.210 -10.100 36.595 1.00 63.97 364 TYR A N 1
ATOM 3011 C CA . TYR A 1 364 ? -0.812 -11.355 36.129 1.00 63.97 364 TYR A CA 1
ATOM 3012 C C . TYR A 1 364 ? -0.083 -11.957 34.923 1.00 63.97 364 TYR A C 1
ATOM 3014 O O . TYR A 1 364 ? -0.027 -13.176 34.789 1.00 63.97 364 TYR A O 1
ATOM 3022 N N . LYS A 1 365 ? 0.469 -11.120 34.040 1.00 61.62 365 LYS A N 1
ATOM 3023 C CA . LYS A 1 365 ? 1.197 -11.579 32.854 1.00 61.62 365 LYS A CA 1
ATOM 3024 C C . LYS A 1 365 ? 2.539 -12.203 33.229 1.00 61.62 365 LYS A C 1
ATOM 3026 O O . LYS A 1 365 ? 2.883 -13.246 32.682 1.00 61.62 365 LYS A O 1
ATOM 3031 N N . ASP A 1 366 ? 3.232 -11.613 34.198 1.00 55.78 366 ASP A N 1
ATOM 3032 C CA . ASP A 1 366 ? 4.513 -12.126 34.690 1.00 55.78 366 ASP A CA 1
ATOM 3033 C C . ASP A 1 366 ? 4.327 -13.463 35.433 1.00 55.78 366 ASP A C 1
ATOM 3035 O O . ASP A 1 366 ? 5.093 -14.400 35.226 1.00 55.78 366 ASP A O 1
ATOM 3039 N N . HIS A 1 367 ? 3.227 -13.624 36.181 1.00 52.34 367 HIS A N 1
ATOM 3040 C CA . HIS A 1 367 ? 2.932 -14.866 36.909 1.00 52.34 367 HIS A CA 1
ATOM 3041 C C . HIS A 1 367 ? 2.581 -16.067 36.000 1.00 52.34 367 HIS A C 1
ATOM 3043 O O . HIS A 1 367 ? 2.790 -17.213 36.392 1.00 52.34 367 HIS A O 1
ATOM 3049 N N . VAL A 1 368 ? 2.065 -15.822 34.787 1.00 54.09 368 VAL A N 1
ATOM 3050 C CA . VAL A 1 368 ? 1.714 -16.867 33.794 1.00 54.09 368 VAL A CA 1
ATOM 3051 C C . VAL A 1 368 ? 2.931 -17.301 32.959 1.00 54.09 368 VAL A C 1
ATOM 3053 O O . VAL A 1 368 ? 2.989 -18.431 32.463 1.00 54.09 368 VAL A O 1
ATOM 3056 N N . ILE A 1 369 ? 3.936 -16.432 32.820 1.00 53.94 369 ILE A N 1
ATOM 3057 C CA . ILE A 1 369 ? 5.187 -16.751 32.114 1.00 53.94 369 ILE A CA 1
ATOM 3058 C C . ILE A 1 369 ? 6.072 -17.682 32.964 1.00 53.94 369 ILE A C 1
ATOM 3060 O O . ILE A 1 369 ? 6.737 -18.564 32.416 1.00 53.94 369 ILE A O 1
ATOM 3064 N N . ASP A 1 370 ? 6.013 -17.572 34.293 1.00 48.50 370 ASP A N 1
ATOM 3065 C CA . ASP A 1 370 ? 6.777 -18.441 35.196 1.00 48.50 370 ASP A CA 1
ATOM 3066 C C . ASP A 1 370 ? 6.207 -19.873 35.295 1.00 48.50 370 ASP A C 1
ATOM 3068 O O . ASP A 1 370 ? 6.969 -20.830 35.437 1.00 48.50 370 ASP A O 1
ATOM 3072 N N . GLU A 1 371 ? 4.892 -20.067 35.133 1.00 47.81 371 GLU A N 1
ATOM 3073 C CA . GLU A 1 371 ? 4.278 -21.410 35.138 1.00 47.81 371 GLU A CA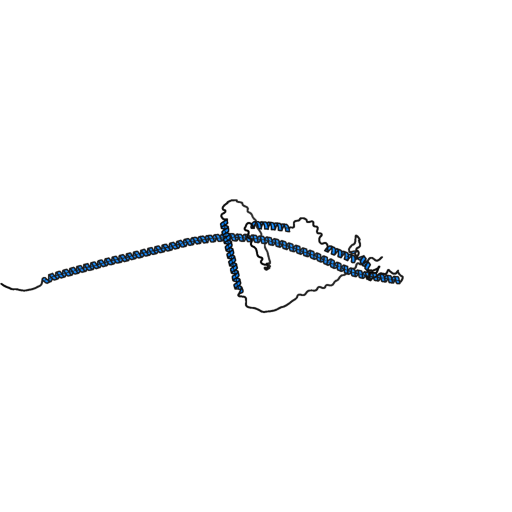 1
ATOM 3074 C C . GLU A 1 371 ? 4.490 -22.184 33.824 1.00 47.81 371 GLU A C 1
ATOM 3076 O O . GLU A 1 371 ? 4.561 -23.414 33.825 1.00 47.81 371 GLU A O 1
ATOM 3081 N N . THR A 1 372 ? 4.645 -21.489 32.693 1.00 48.56 372 THR A N 1
ATOM 3082 C CA . THR A 1 372 ? 4.771 -22.125 31.366 1.00 48.56 372 THR A CA 1
ATOM 3083 C C . THR A 1 372 ? 6.203 -22.536 31.007 1.00 48.56 372 THR A C 1
ATOM 3085 O O . THR A 1 372 ? 6.394 -23.430 30.181 1.00 48.56 372 THR A O 1
ATOM 3088 N N . ASN A 1 373 ? 7.215 -21.977 31.677 1.00 43.81 373 ASN A N 1
ATOM 3089 C CA . ASN A 1 373 ? 8.627 -22.303 31.440 1.00 43.81 373 ASN A CA 1
ATOM 3090 C C . ASN A 1 373 ? 9.148 -23.531 32.213 1.00 43.81 373 ASN A C 1
ATOM 3092 O O . ASN A 1 373 ? 10.271 -23.965 31.963 1.00 43.81 373 ASN A O 1
ATOM 3096 N N . SER A 1 374 ? 8.351 -24.134 33.103 1.00 39.72 374 SER A N 1
ATOM 3097 C CA . SER A 1 374 ? 8.781 -25.289 33.915 1.00 39.72 374 SER A CA 1
ATOM 3098 C C . SER A 1 374 ? 8.392 -26.663 33.331 1.00 39.72 374 SER A C 1
ATOM 3100 O O . SER A 1 374 ? 8.830 -27.692 33.836 1.00 39.72 374 SER A O 1
ATOM 3102 N N . ILE A 1 375 ? 7.588 -26.718 32.257 1.00 42.56 375 ILE A N 1
ATOM 3103 C CA . ILE A 1 375 ? 6.999 -27.985 31.760 1.00 42.56 375 ILE A CA 1
ATOM 3104 C C . ILE A 1 375 ? 7.632 -28.513 30.454 1.00 42.56 375 ILE A C 1
ATOM 3106 O O . ILE A 1 375 ? 7.488 -29.693 30.152 1.00 42.56 375 ILE A O 1
ATOM 3110 N N . ASN A 1 376 ? 8.425 -27.727 29.717 1.00 37.50 376 ASN A N 1
ATOM 3111 C CA . ASN A 1 376 ? 8.920 -28.131 28.386 1.00 37.50 376 ASN A CA 1
ATOM 3112 C C . ASN A 1 376 ? 10.449 -28.307 28.290 1.00 37.50 376 ASN A C 1
ATOM 3114 O O . ASN A 1 376 ? 11.076 -27.862 27.329 1.00 37.50 376 ASN A O 1
ATOM 3118 N N . GLN A 1 377 ? 11.059 -28.990 29.263 1.00 36.34 377 GLN A N 1
ATOM 3119 C CA . GLN A 1 377 ? 12.426 -29.524 29.144 1.00 36.34 377 GLN A CA 1
ATOM 3120 C C . GLN A 1 377 ? 12.475 -31.019 29.482 1.00 36.34 377 GLN A C 1
ATOM 3122 O O . GLN A 1 377 ? 13.108 -31.441 30.443 1.00 36.34 377 GLN A O 1
ATOM 3127 N N . SER A 1 378 ? 11.827 -31.842 28.664 1.00 34.06 378 SER A N 1
ATOM 3128 C CA . SER A 1 378 ? 12.283 -33.216 28.436 1.00 34.06 378 SER A CA 1
ATOM 3129 C C . SER A 1 378 ? 11.724 -33.724 27.110 1.00 34.06 378 SER A C 1
ATOM 3131 O O . SER A 1 378 ? 10.561 -33.494 26.803 1.00 34.06 378 SER A O 1
ATOM 3133 N N . ASP A 1 379 ? 12.594 -34.397 26.361 1.00 30.28 379 ASP A N 1
ATOM 3134 C CA . ASP A 1 379 ? 12.306 -35.259 25.212 1.00 30.28 379 ASP A CA 1
ATOM 3135 C C . ASP A 1 379 ? 12.097 -34.588 23.838 1.00 30.28 379 ASP A C 1
ATOM 3137 O O . ASP A 1 379 ? 11.029 -34.107 23.480 1.00 30.28 379 ASP A O 1
ATOM 3141 N N . VAL A 1 380 ? 13.146 -34.614 23.004 1.00 34.19 380 VAL A N 1
ATOM 3142 C CA . VAL A 1 380 ? 13.330 -35.605 21.915 1.00 34.19 380 VAL A CA 1
ATOM 3143 C C . VAL A 1 380 ? 14.437 -35.112 20.961 1.00 34.19 380 VAL A C 1
ATOM 3145 O O . VAL A 1 380 ? 14.314 -34.097 20.281 1.00 34.19 380 VAL A O 1
ATOM 3148 N N . GLN A 1 381 ? 15.533 -35.877 20.902 1.00 31.17 381 GLN A N 1
ATOM 3149 C CA . GLN A 1 381 ? 16.557 -35.863 19.848 1.00 31.17 381 GLN A CA 1
ATOM 3150 C C . GLN A 1 381 ? 16.255 -36.941 18.785 1.00 31.17 381 GLN A C 1
ATOM 3152 O O . GLN A 1 381 ? 15.651 -37.956 19.121 1.00 31.17 381 GLN A O 1
ATOM 3157 N N . CYS A 1 382 ? 16.839 -36.757 17.584 1.00 27.36 382 CYS A N 1
ATOM 3158 C CA . CYS A 1 382 ? 16.920 -37.621 16.374 1.00 27.36 382 CYS A CA 1
ATOM 3159 C C . CYS A 1 382 ? 16.003 -37.151 15.222 1.00 27.36 382 CYS A C 1
ATOM 3161 O O . CYS A 1 382 ? 14.841 -36.867 15.457 1.00 27.36 382 CYS A O 1
ATOM 3163 N N . THR A 1 383 ? 16.399 -37.031 13.944 1.00 30.45 383 THR A N 1
ATOM 3164 C CA . THR A 1 383 ? 17.587 -37.482 13.185 1.00 30.45 383 THR A CA 1
ATOM 3165 C C . THR A 1 383 ? 17.629 -36.804 11.799 1.00 30.45 383 THR A C 1
ATOM 3167 O O . THR A 1 383 ? 16.593 -36.612 11.175 1.00 30.45 383 THR A O 1
ATOM 3170 N N . LEU A 1 384 ? 18.850 -36.518 11.330 1.00 28.28 384 LEU A N 1
ATOM 3171 C CA . LEU A 1 384 ? 19.384 -36.473 9.950 1.00 28.28 384 LEU A CA 1
ATOM 3172 C C . LEU A 1 384 ? 18.452 -36.777 8.747 1.00 28.28 384 LEU A C 1
ATOM 3174 O O . LEU A 1 384 ? 17.968 -37.901 8.637 1.00 28.28 384 LEU A O 1
ATOM 3178 N N . LYS A 1 385 ? 18.452 -35.894 7.727 1.00 26.80 385 LYS A N 1
ATOM 3179 C CA . LYS A 1 385 ? 18.953 -36.205 6.362 1.00 26.80 385 LYS A CA 1
ATOM 3180 C C . LYS A 1 385 ? 19.009 -34.975 5.435 1.00 26.80 385 LYS A C 1
ATOM 3182 O O . LYS A 1 385 ? 18.055 -34.214 5.344 1.00 26.80 385 LYS A O 1
ATOM 3187 N N . ASN A 1 386 ? 20.147 -34.840 4.754 1.00 29.62 386 ASN A N 1
ATOM 3188 C CA . ASN A 1 386 ? 20.389 -33.982 3.591 1.00 29.62 386 ASN A CA 1
ATOM 3189 C C . ASN A 1 386 ? 19.683 -34.550 2.354 1.00 29.62 386 ASN A C 1
ATOM 3191 O O . ASN A 1 386 ? 19.623 -35.770 2.260 1.00 29.62 386 ASN A O 1
ATOM 3195 N N . ASP A 1 387 ? 19.312 -33.691 1.398 1.00 28.75 387 ASP A N 1
ATOM 3196 C CA . ASP A 1 387 ? 19.485 -33.942 -0.041 1.00 28.75 387 ASP A CA 1
ATOM 3197 C C . ASP A 1 387 ? 19.549 -32.606 -0.814 1.00 28.75 387 ASP A C 1
ATOM 3199 O O . ASP A 1 387 ? 18.816 -31.656 -0.541 1.00 28.75 387 ASP A O 1
ATOM 3203 N N . TYR A 1 388 ? 20.516 -32.540 -1.730 1.00 29.62 388 TYR A N 1
ATOM 3204 C CA . TYR A 1 388 ? 20.801 -31.458 -2.674 1.00 29.62 388 TYR A CA 1
ATOM 3205 C C . TYR A 1 388 ? 19.884 -31.566 -3.898 1.00 29.62 388 TYR A C 1
ATOM 3207 O O . TYR A 1 388 ? 19.641 -32.684 -4.334 1.00 29.62 388 TYR A O 1
ATOM 3215 N N . GLU A 1 389 ? 19.544 -30.449 -4.559 1.00 30.69 389 GLU A N 1
ATOM 3216 C CA . GLU A 1 389 ? 19.627 -30.401 -6.030 1.00 30.69 389 GLU A CA 1
ATOM 3217 C C . GLU A 1 389 ? 19.653 -28.982 -6.623 1.00 30.69 389 GLU A C 1
ATOM 3219 O O . GLU A 1 389 ? 18.985 -28.048 -6.182 1.00 30.69 389 GLU A O 1
ATOM 3224 N N . THR A 1 390 ? 20.502 -28.867 -7.640 1.00 32.53 390 THR A N 1
ATOM 3225 C CA . THR A 1 390 ? 20.998 -27.684 -8.346 1.00 32.53 390 THR A CA 1
ATOM 3226 C C . THR A 1 390 ? 20.250 -27.536 -9.673 1.00 32.53 390 THR A C 1
ATOM 3228 O O . THR A 1 390 ? 20.147 -28.506 -10.419 1.00 32.53 390 THR A O 1
ATOM 3231 N N . ILE A 1 391 ? 19.785 -26.331 -10.027 1.00 31.95 391 ILE A N 1
ATOM 3232 C CA . ILE A 1 391 ? 19.137 -26.066 -11.326 1.00 31.95 391 ILE A CA 1
ATOM 3233 C C . ILE A 1 391 ? 20.125 -25.419 -12.308 1.00 31.95 391 ILE A C 1
ATOM 3235 O O . ILE A 1 391 ? 20.736 -24.387 -12.034 1.00 31.95 391 ILE A O 1
ATOM 3239 N N . HIS A 1 392 ? 20.248 -26.063 -13.471 1.00 32.28 392 HIS A N 1
ATOM 3240 C CA . HIS A 1 392 ? 21.130 -25.756 -14.594 1.00 32.28 392 HIS A CA 1
ATOM 3241 C C . HIS A 1 392 ? 20.786 -24.471 -15.370 1.00 32.28 392 HIS A C 1
ATOM 3243 O O . HIS A 1 392 ? 19.636 -24.206 -15.725 1.00 32.28 392 HIS A O 1
ATOM 3249 N N . GLN A 1 393 ? 21.850 -23.754 -15.743 1.00 29.69 393 GLN A N 1
ATOM 3250 C CA . GLN A 1 393 ? 21.913 -22.716 -16.774 1.00 29.69 393 GLN A CA 1
ATOM 3251 C C . GLN A 1 393 ? 21.693 -23.300 -18.180 1.00 29.69 393 GLN A C 1
ATOM 3253 O O . GLN A 1 393 ? 22.254 -24.340 -18.527 1.00 29.69 393 GLN A O 1
ATOM 3258 N N . ARG A 1 394 ? 20.904 -22.603 -19.007 1.00 31.61 394 ARG A N 1
ATOM 3259 C CA . ARG A 1 394 ? 20.713 -22.898 -20.434 1.00 31.61 394 ARG A CA 1
ATOM 3260 C C . ARG A 1 394 ? 21.550 -21.947 -21.294 1.00 31.61 394 ARG A C 1
ATOM 3262 O O . ARG A 1 394 ? 21.341 -20.739 -21.257 1.00 31.61 394 ARG A O 1
ATOM 3269 N N . ASN A 1 395 ? 22.455 -22.538 -22.073 1.00 28.94 395 ASN A N 1
ATOM 3270 C CA . ASN A 1 395 ? 23.134 -21.949 -23.228 1.00 28.94 395 ASN A CA 1
ATOM 3271 C C . ASN A 1 395 ? 22.139 -21.695 -24.369 1.00 28.94 395 ASN A C 1
ATOM 3273 O O . ASN A 1 395 ? 21.278 -22.536 -24.634 1.00 28.94 395 ASN A O 1
ATOM 3277 N N . ILE A 1 396 ? 22.314 -20.582 -25.082 1.00 35.69 396 ILE A N 1
ATOM 3278 C CA . ILE A 1 396 ? 21.719 -20.342 -26.400 1.00 35.69 396 ILE A CA 1
ATOM 3279 C C . ILE A 1 396 ? 22.845 -19.865 -27.320 1.00 35.69 396 ILE A C 1
ATOM 3281 O O . ILE A 1 396 ? 23.254 -18.709 -27.262 1.00 35.69 396 ILE A O 1
ATOM 3285 N N . ASP A 1 397 ? 23.322 -20.775 -28.165 1.00 30.25 397 ASP A N 1
ATOM 3286 C CA . ASP A 1 397 ? 24.030 -20.457 -29.402 1.00 30.25 397 ASP A CA 1
ATOM 3287 C C . ASP A 1 397 ? 22.990 -20.294 -30.520 1.00 30.25 397 ASP A C 1
ATOM 3289 O O . ASP A 1 397 ? 22.132 -21.162 -30.704 1.00 30.25 397 ASP A O 1
ATOM 3293 N N . SER A 1 398 ? 23.061 -19.213 -31.302 1.00 31.97 398 SER A N 1
ATOM 3294 C CA . SER A 1 398 ? 22.386 -19.165 -32.605 1.00 31.97 398 SER A CA 1
ATOM 3295 C C . SER A 1 398 ? 23.106 -18.259 -33.606 1.00 31.97 398 SER A C 1
ATOM 3297 O O . SER A 1 398 ? 22.990 -17.038 -33.618 1.00 31.97 398 SER A O 1
ATOM 3299 N N . THR A 1 399 ? 23.921 -18.944 -34.398 1.00 30.98 399 THR A N 1
ATOM 3300 C CA . THR A 1 399 ? 24.266 -18.799 -35.815 1.00 30.98 399 THR A CA 1
ATOM 3301 C C . THR A 1 399 ? 23.739 -17.582 -36.594 1.00 30.98 399 THR A C 1
ATOM 3303 O O . THR A 1 399 ? 22.551 -17.428 -36.862 1.00 30.98 399 THR A O 1
ATOM 3306 N N . MET A 1 400 ? 24.709 -16.801 -37.077 1.00 30.77 400 MET A N 1
ATOM 3307 C CA . MET A 1 400 ? 24.625 -15.748 -38.093 1.00 30.77 400 MET A CA 1
ATOM 3308 C C . MET A 1 400 ? 24.098 -16.244 -39.446 1.00 30.77 400 MET A C 1
ATOM 3310 O O . MET A 1 400 ? 24.536 -17.281 -39.944 1.00 30.77 400 MET A O 1
ATOM 3314 N N . ASN A 1 401 ? 23.271 -15.429 -40.106 1.00 31.42 401 ASN A N 1
ATOM 3315 C CA . ASN A 1 401 ? 23.021 -15.537 -41.542 1.00 31.42 401 ASN A CA 1
ATOM 3316 C C . ASN A 1 401 ? 22.785 -14.131 -42.135 1.00 31.42 401 ASN A C 1
ATOM 3318 O O . ASN A 1 401 ? 21.675 -13.607 -42.091 1.00 31.42 401 ASN A O 1
ATOM 3322 N N . CYS A 1 402 ? 23.841 -13.501 -42.661 1.00 31.67 402 CYS A N 1
ATOM 3323 C CA . CYS A 1 402 ? 23.772 -12.202 -43.341 1.00 31.67 402 CYS A CA 1
ATOM 3324 C C . CYS A 1 402 ? 23.983 -12.390 -44.848 1.00 31.67 402 CYS A C 1
ATOM 3326 O O . CYS A 1 402 ? 25.091 -12.669 -45.302 1.00 31.67 402 CYS A O 1
ATOM 3328 N N . GLN A 1 403 ? 22.921 -12.203 -45.631 1.00 33.81 403 GLN A N 1
ATOM 3329 C CA . GLN A 1 403 ? 23.004 -12.025 -47.081 1.00 33.81 403 GLN A CA 1
ATOM 3330 C C . GLN A 1 403 ? 23.377 -10.566 -47.378 1.00 33.81 403 GLN A C 1
ATOM 3332 O O . GLN A 1 403 ? 22.569 -9.658 -47.192 1.00 33.81 403 GLN A O 1
ATOM 3337 N N . ILE A 1 404 ? 24.612 -10.336 -47.832 1.00 36.41 404 ILE A N 1
ATOM 3338 C CA . ILE A 1 404 ? 25.122 -9.009 -48.197 1.00 36.41 404 ILE A CA 1
ATOM 3339 C C . ILE A 1 404 ? 24.953 -8.811 -49.707 1.00 36.41 404 ILE A C 1
ATOM 3341 O O . ILE A 1 404 ? 25.680 -9.388 -50.515 1.00 36.41 404 ILE A O 1
ATOM 3345 N N . ASN A 1 405 ? 24.009 -7.951 -50.091 1.00 34.34 405 ASN A N 1
ATOM 3346 C CA . ASN A 1 405 ? 23.950 -7.375 -51.431 1.00 34.34 405 ASN A CA 1
ATOM 3347 C C . ASN A 1 405 ? 24.953 -6.212 -51.510 1.00 34.34 405 ASN A C 1
ATOM 3349 O O . ASN A 1 405 ? 24.708 -5.127 -50.984 1.00 34.34 405 ASN A O 1
ATOM 3353 N N . GLN A 1 406 ? 26.096 -6.444 -52.156 1.00 37.69 406 GLN A N 1
ATOM 3354 C CA . GLN A 1 406 ? 27.147 -5.444 -52.350 1.00 37.69 406 GLN A CA 1
ATOM 3355 C C . GLN A 1 406 ? 26.784 -4.477 -53.488 1.00 37.69 406 GLN A C 1
ATOM 3357 O O . GLN A 1 406 ? 26.924 -4.803 -54.665 1.00 37.69 406 GLN A O 1
ATOM 3362 N N . THR A 1 407 ? 26.394 -3.246 -53.160 1.00 38.62 407 THR A N 1
ATOM 3363 C CA . THR A 1 407 ? 26.523 -2.112 -54.089 1.00 38.62 407 THR A CA 1
ATOM 3364 C C . THR A 1 407 ? 27.891 -1.469 -53.871 1.00 38.62 407 THR A C 1
ATOM 3366 O O . THR A 1 407 ? 28.080 -0.726 -52.907 1.00 38.62 407 THR A O 1
ATOM 3369 N N . LYS A 1 408 ? 28.859 -1.793 -54.738 1.00 43.78 408 LYS A N 1
ATOM 3370 C CA . LYS A 1 408 ? 30.210 -1.210 -54.738 1.00 43.78 408 LYS A CA 1
ATOM 3371 C C . LYS A 1 408 ? 30.130 0.286 -55.055 1.00 43.78 408 LYS A C 1
ATOM 3373 O O . LYS A 1 408 ? 29.795 0.655 -56.177 1.00 43.78 408 LYS A O 1
ATOM 3378 N N . VAL A 1 409 ? 30.481 1.135 -54.093 1.00 47.81 409 VAL A N 1
ATOM 3379 C CA . VAL A 1 409 ? 30.916 2.510 -54.376 1.00 47.81 409 VAL A CA 1
ATOM 3380 C C . VAL A 1 409 ? 32.439 2.446 -54.527 1.00 47.81 409 VAL A C 1
ATOM 3382 O O . VAL A 1 409 ? 33.106 2.060 -53.566 1.00 47.81 409 VAL A O 1
ATOM 3385 N N . PRO A 1 410 ? 33.009 2.722 -55.714 1.00 51.56 410 PRO A N 1
ATOM 3386 C CA . PRO A 1 410 ? 34.448 2.616 -55.923 1.00 51.56 410 PRO A CA 1
ATOM 3387 C C . PRO A 1 410 ? 35.209 3.644 -55.082 1.00 51.56 410 PRO A C 1
ATOM 3389 O O . PRO A 1 410 ? 34.780 4.793 -54.961 1.00 51.56 410 PRO A O 1
ATOM 3392 N N . TYR A 1 411 ? 36.371 3.250 -54.556 1.00 54.38 411 TYR A N 1
ATOM 3393 C CA . TYR A 1 411 ? 37.369 4.215 -54.100 1.00 54.38 411 TYR A CA 1
ATOM 3394 C C . TYR A 1 411 ? 37.743 5.140 -55.272 1.00 54.38 411 TYR A C 1
ATOM 3396 O O . TYR A 1 411 ? 37.794 4.672 -56.415 1.00 54.38 411 TYR A O 1
ATOM 3404 N N . PRO A 1 412 ? 38.006 6.434 -55.024 1.00 48.88 412 PRO A N 1
ATOM 3405 C CA . PRO A 1 412 ? 38.472 7.330 -56.070 1.00 48.88 412 PRO A CA 1
ATOM 3406 C C . PRO A 1 412 ? 39.758 6.767 -56.686 1.00 48.88 412 PRO A C 1
ATOM 3408 O O . PRO A 1 412 ? 40.703 6.426 -55.973 1.00 48.88 412 PRO A O 1
ATOM 3411 N N . SER A 1 413 ? 39.769 6.630 -58.012 1.00 39.84 413 SER A N 1
ATOM 3412 C CA . SER A 1 413 ? 40.964 6.232 -58.752 1.00 39.84 413 SER A CA 1
ATOM 3413 C C . SER A 1 413 ? 42.081 7.252 -58.501 1.00 39.84 413 SER A C 1
ATOM 3415 O O . SER A 1 413 ? 41.812 8.454 -58.600 1.00 39.84 413 SER A O 1
ATOM 3417 N N . PRO A 1 414 ? 43.315 6.811 -58.198 1.00 43.50 414 PRO A N 1
ATOM 3418 C CA . PRO A 1 414 ? 44.458 7.712 -58.100 1.00 43.50 414 PRO A CA 1
ATOM 3419 C C . PRO A 1 414 ? 44.672 8.440 -59.433 1.00 43.50 414 PRO A C 1
ATOM 3421 O O . PRO A 1 414 ? 44.575 7.812 -60.491 1.00 43.50 414 PRO A O 1
ATOM 3424 N N . GLN A 1 415 ? 44.928 9.749 -59.367 1.00 32.88 415 GLN A N 1
ATOM 3425 C CA . GLN A 1 415 ? 45.422 10.543 -60.498 1.00 32.88 415 GLN A CA 1
ATOM 3426 C C . GLN A 1 415 ? 46.885 10.230 -60.794 1.00 32.88 415 GLN A C 1
ATOM 3428 O O . GLN A 1 415 ? 47.646 10.026 -59.819 1.00 32.88 415 GLN A O 1
#

Secondary structure (DSSP, 8-state):
----------SSHHHHHHHHHHHHHHHHHHHHHHHHHHHHHHHHHHHHHHHHHHHHHHHHHHHHHHHHHHHHHHHHHHHHHHHHHHHHHHHHHHHHHHHHHHHHHHHHHHHHHHHHHHHHHHHHHHHHHHHHHHHHHHHHHHHHHHHHHHHHHHHHHHHHHHHHHHHHHHHHHHHHHHHHHHHHHHHHHHHHTTSSPPPPP-B-S--TT-SSBHHHHHHHHTSPP--S---GGGS-HHHHHHHHHHHHHHHHH-TT-----------HHHHHHHHHHHHHHHHHHHH-SS----------------------------------------------TTSHHHHHHHHHHHHHHHHHHHHHHHHHHHHHHHHHTTS--------------PPPPPP--------------PPPPP-

Organism: Schistosoma haematobium (NCBI:txid6185)

Mean predicted aligned error: 22.37 Å

Sequence (415 aa):
MVKKSNKKTPKKKNIKSRERAKQLADDNARLNDALRQSEKESMDVFSYLKKQNEDKDSELRDEIQNQKCLIENMETRFFEEKKDEKIELYQYEIKQLTEDLNKQKTIFSEQVTLQTFEASKSIEKLTKTLELERKRMIRISSLANRILQQRNEIEEFFITSLNYVRDEIKVNQNNYIHDAKSAYEASIRLAHLGKSNYPPIRTFQNKITSTNNVYDDFKIAQKIPKSTHLTIRDLTWEQKERVLSILFEKMNHSKMKFNHKTNHNKSPMNQLNDQFNKELIIQMNNCNNGTNQQLAVNEIDSKSILLTIDNDDDDADAADADEHNQGKIKDQVNYNNDNDKVKENCRNQSKELTKKLYEKVIQYKDHVIDETNSINQSDVQCTLKNDYETIHQRNIDSTMNCQINQTKVPYPSPQ

Solvent-accessible surface area (backbone atoms only — not comparable to full-atom values): 26050 Å² total; per-residue (Å²): 138,84,88,83,90,80,92,83,91,86,78,70,77,68,51,61,57,50,50,52,52,47,49,52,48,52,51,51,48,50,49,50,51,51,47,55,50,50,52,46,52,51,48,52,52,50,51,50,53,50,50,53,50,53,52,51,54,48,53,51,49,52,50,52,50,50,52,51,52,51,50,54,58,48,53,53,49,55,56,48,52,56,48,50,54,51,48,51,53,50,51,51,51,52,52,52,54,52,51,54,50,50,53,50,49,51,55,52,50,51,51,50,53,52,52,52,50,52,51,50,55,51,50,51,54,50,51,54,52,51,51,54,50,50,55,50,50,52,51,50,50,53,50,51,51,50,52,50,48,56,49,48,56,51,51,52,51,50,54,53,50,49,50,52,37,55,51,49,36,54,53,50,52,52,51,48,53,49,51,54,49,53,52,50,53,51,39,44,52,39,19,74,72,69,77,46,71,72,68,79,82,68,43,89,66,100,57,95,85,59,96,42,40,62,70,55,54,56,59,56,48,50,53,76,75,92,64,94,83,76,54,84,84,80,45,49,52,53,31,47,43,52,52,50,51,51,49,54,49,48,66,70,62,61,73,83,79,77,75,90,70,80,70,89,66,81,59,70,70,57,56,55,51,52,49,50,52,49,53,51,50,53,53,49,60,72,61,65,85,63,78,95,74,94,72,88,78,79,90,78,81,94,75,85,84,86,79,89,78,88,78,85,86,83,88,82,89,78,88,85,85,86,83,89,86,90,81,88,83,87,84,91,82,91,82,80,92,71,59,61,69,57,53,51,52,55,54,50,53,53,53,52,50,54,50,55,51,53,55,53,53,51,56,54,51,58,59,54,56,61,65,63,71,74,74,80,84,75,90,87,87,88,80,91,83,88,86,87,88,83,87,84,86,82,87,84,88,80,86,88,85,83,86,81,84,83,80,83,76,77,75,84,77,84,129

pLDDT: mean 70.17, std 24.87, range [26.8, 97.75]

Foldseek 3Di:
DDDDDDDDDDDDVVVVVVVVVVVVVVVVVVVVVVVVVVVVVVVVVVVVVVVVVVVVVVVVVVVVVVVVVVVVVVVVVVVVVVVVVVVVVVVVVVVVVVVVVVVVVVVVVVVVVVVVVVVVVVVVVVVVVVVVVVVVVVVVVVVVVVVVVVVVVVVVVLVVVLVVLVVVVVVVLVVQLVVVVVVLVVQCVCVVVVNDPRDPDEDSDPDPPDPHYSVVLVVVLLDDDPDPDDDCVLHDSNVNSVVSVVVVVCVVPVPDPPDPPPPPPDDVVVVVVVVVVVVVVVVVVVVPPDDDDDDDDDDDDDDDDDDDDDDDDDDDDDDDDDDDDDDDDDDDDDDDPPVPVVVVVVVVVVVVVVVVVVVVVVVVVVVVVVVVVPPPPDDDDDDDDDDDDDDDDDDDDDDDDDDDDDPDDDRDDDD